Protein AF-0000000075629482 (afdb_homodimer)

Sequence (498 aa):
MGGAGQPAVEAEGVWKRLGGRWVLKDVSLTVPRGSVYGVVGPNGAGKTTLFRTLLGLYRADRGRVALLGEPVERAGGSLFRRVAYLPEDGEPYRNMTGHEFLRLYASIYGVEDLEGYLEEASRLSGLGGRLGERVRSYSKGMRRRLLVAAMLALKPSLAVLDEPTAGLDPVYSVGIRRLLKEYSERHGVTVLLSSHNMYEVESVCSEITMISSGRIVYSGSPGEAVRRTGASSLEEAYVALVTGGGGESMGGAGQPAVEAEGVWKRLGGRWVLKDVSLTVPRGSVYGVVGPNGAGKTTLFRTLLGLYRADRGRVALLGEPVERAGGSLFRRVAYLPEDGEPYRNMTGHEFLRLYASIYGVEDLEGYLEEASRLSGLGGRLGERVRSYSKGMRRRLLVAAMLALKPSLAVLDEPTAGLDPVYSVGIRRLLKEYSERHGVTVLLSSHNMYEVESVCSEITMISSGRIVYSGSPGEAVRRTGASSLEEAYVALVTGGGGES

Solvent-accessible surface area (backbone atoms only — not comparable to full-atom values): 26166 Å² total; per-residue (Å²): 130,78,79,77,64,76,36,38,35,39,33,42,45,26,21,32,68,56,96,88,38,75,40,32,52,57,32,63,46,76,38,62,60,42,33,40,36,27,43,34,32,49,89,84,16,30,65,69,60,48,54,33,35,63,71,48,77,34,76,62,74,35,59,48,44,28,46,67,77,35,47,40,92,74,52,56,70,72,57,54,69,33,42,40,78,42,57,64,85,62,74,71,69,43,88,32,26,43,53,54,46,50,52,50,52,36,57,75,67,62,54,79,60,51,68,62,34,53,53,45,20,47,61,63,33,68,51,66,75,55,29,76,35,47,39,66,76,45,53,72,53,54,45,47,34,43,51,52,15,50,51,54,44,68,62,30,60,32,36,38,29,36,35,79,47,69,95,44,50,64,57,48,32,53,50,50,48,48,48,53,43,52,47,18,70,73,69,47,23,14,34,40,33,34,36,66,49,54,66,62,40,58,76,50,27,64,33,36,35,35,34,52,80,14,25,69,70,43,72,44,38,53,68,54,47,16,60,76,63,68,36,93,36,56,57,51,18,51,36,46,48,61,61,61,61,57,65,84,110,127,76,78,77,66,77,38,39,33,39,35,42,46,26,22,32,69,56,96,88,38,76,39,30,53,57,31,64,46,77,37,62,60,43,35,40,35,27,43,35,33,49,91,84,16,32,65,70,59,48,52,33,34,62,70,48,77,35,77,63,73,37,58,48,44,29,44,69,76,37,47,40,91,74,54,56,71,72,58,56,68,33,42,41,78,41,58,63,84,62,74,73,67,42,88,32,26,42,53,54,45,47,52,50,53,36,57,76,68,62,54,78,59,50,68,61,34,52,52,46,20,47,60,64,32,66,51,65,76,56,30,76,35,49,39,65,76,46,54,73,54,52,45,47,33,44,52,52,14,48,50,56,42,67,62,30,60,33,37,38,29,36,34,78,47,70,94,44,50,64,60,48,31,54,49,50,47,49,48,52,42,52,47,17,69,73,70,48,23,13,33,40,32,35,36,65,51,53,66,61,39,58,74,51,26,64,32,35,34,35,34,51,80,13,24,69,72,44,72,44,36,54,68,53,46,15,60,76,62,68,35,94,37,56,59,51,16,51,35,47,47,61,62,63,60,58,64,83,110

Structure (mmCIF, N/CA/C/O backbone):
data_AF-0000000075629482-model_v1
#
loop_
_entity.id
_entity.type
_entity.pdbx_description
1 polymer 'ABC transporter domain-containing protein'
#
loop_
_atom_site.group_PDB
_atom_site.id
_atom_site.type_symbol
_atom_site.label_atom_id
_atom_site.label_alt_id
_atom_site.label_comp_id
_atom_site.label_asym_id
_atom_site.label_entity_id
_atom_site.label_seq_id
_atom_site.pdbx_PDB_ins_code
_atom_site.Cartn_x
_atom_site.Cartn_y
_atom_site.Cartn_z
_atom_site.occupancy
_atom_site.B_iso_or_equiv
_atom_site.auth_seq_id
_atom_site.auth_comp_id
_atom_site.auth_asym_id
_atom_site.auth_atom_id
_atom_site.pdbx_PDB_model_num
ATOM 1 N N . MET A 1 1 ? -11.016 -13.492 -35.562 1 25.67 1 MET A N 1
ATOM 2 C CA . MET A 1 1 ? -11.664 -13.867 -34.312 1 25.67 1 MET A CA 1
ATOM 3 C C . MET A 1 1 ? -10.75 -14.75 -33.469 1 25.67 1 MET A C 1
ATOM 5 O O . MET A 1 1 ? -10.523 -15.914 -33.812 1 25.67 1 MET A O 1
ATOM 9 N N . GLY A 1 2 ? -9.469 -14.469 -33.188 1 36.62 2 GLY A N 1
ATOM 10 C CA . GLY A 1 2 ? -8.297 -15.297 -32.969 1 36.62 2 GLY A CA 1
ATOM 11 C C . GLY A 1 2 ? -8.555 -16.453 -32.031 1 36.62 2 GLY A C 1
ATOM 12 O O . GLY A 1 2 ? -9.336 -16.328 -31.078 1 36.62 2 GLY A O 1
ATOM 13 N N . GLY A 1 3 ? -8.75 -17.641 -32.375 1 41.5 3 GLY A N 1
ATOM 14 C CA . GLY A 1 3 ? -9.266 -18.859 -31.781 1 41.5 3 GLY A CA 1
ATOM 15 C C . GLY A 1 3 ? -8.961 -18.984 -30.312 1 41.5 3 GLY A C 1
ATOM 16 O O . GLY A 1 3 ? -7.805 -19.172 -29.922 1 41.5 3 GLY A O 1
ATOM 17 N N . ALA A 1 4 ? -9.57 -18.203 -29.344 1 53.5 4 ALA A N 1
ATOM 18 C CA . ALA A 1 4 ? -9.281 -18.016 -27.922 1 53.5 4 ALA A CA 1
ATOM 19 C C . ALA A 1 4 ? -9.008 -19.344 -27.234 1 53.5 4 ALA A C 1
ATOM 21 O O . ALA A 1 4 ? -9.867 -20.234 -27.219 1 53.5 4 ALA A O 1
ATOM 22 N N . GLY A 1 5 ? -7.793 -19.906 -27.406 1 75.44 5 GLY A N 1
ATOM 23 C CA . GLY A 1 5 ? -7.402 -21.156 -26.797 1 75.44 5 GLY A CA 1
ATOM 24 C C . GLY A 1 5 ? -7.965 -21.344 -25.406 1 75.44 5 GLY A C 1
ATOM 25 O O . GLY A 1 5 ? -8.672 -20.484 -24.891 1 75.44 5 GLY A O 1
ATOM 26 N N . GLN A 1 6 ? -7.93 -22.562 -25.031 1 91.56 6 GLN A N 1
ATOM 27 C CA . GLN A 1 6 ? -8.391 -22.953 -23.703 1 91.56 6 GLN A CA 1
ATOM 28 C C . GLN A 1 6 ? -7.781 -22.062 -22.625 1 91.56 6 GLN A C 1
ATOM 30 O O . GLN A 1 6 ? -6.562 -21.891 -22.562 1 91.56 6 GLN A O 1
ATOM 35 N N . PRO A 1 7 ? -8.656 -21.406 -21.828 1 96.81 7 PRO A N 1
ATOM 36 C CA . PRO A 1 7 ? -8.141 -20.531 -20.766 1 96.81 7 PRO A CA 1
ATOM 37 C C . PRO A 1 7 ? -7.363 -21.297 -19.703 1 96.81 7 PRO A C 1
ATOM 39 O O . PRO A 1 7 ? -7.516 -22.516 -19.562 1 96.81 7 PRO A O 1
ATOM 42 N N . ALA A 1 8 ? -6.508 -20.547 -19.062 1 97.75 8 ALA A N 1
ATOM 43 C CA . ALA A 1 8 ? -5.746 -21.156 -17.969 1 97.75 8 ALA A CA 1
ATOM 44 C C . ALA A 1 8 ? -6.625 -21.375 -16.734 1 97.75 8 ALA A C 1
ATOM 46 O O . ALA A 1 8 ? -6.445 -22.344 -16 1 97.75 8 ALA A O 1
ATOM 47 N N . VAL A 1 9 ? -7.531 -20.422 -16.469 1 98.19 9 VAL A N 1
ATOM 48 C CA . VAL A 1 9 ? -8.453 -20.5 -15.352 1 98.19 9 VAL A CA 1
ATOM 49 C C . VAL A 1 9 ? -9.875 -20.188 -15.828 1 98.19 9 VAL A C 1
ATOM 51 O O . VAL A 1 9 ? -10.078 -19.234 -16.578 1 98.19 9 VAL A O 1
ATOM 54 N N . GLU A 1 10 ? -10.805 -21 -15.375 1 98 10 GLU A N 1
ATOM 55 C CA . GLU A 1 10 ? -12.227 -20.75 -15.594 1 98 10 GLU A CA 1
ATOM 56 C C . GLU A 1 10 ? -13.039 -20.984 -14.32 1 98 10 GLU A C 1
ATOM 58 O O . GLU A 1 10 ? -12.977 -22.062 -13.734 1 98 10 GLU A O 1
ATOM 63 N N . ALA A 1 11 ? -13.664 -19.984 -13.891 1 98.06 11 ALA A N 1
ATOM 64 C CA . ALA A 1 11 ? -14.633 -20.047 -12.805 1 98.06 11 ALA A CA 1
ATOM 65 C C . ALA A 1 11 ? -15.992 -19.531 -13.25 1 98.06 11 ALA A C 1
ATOM 67 O O . ALA A 1 11 ? -16.094 -18.484 -13.898 1 98.06 11 ALA A O 1
ATOM 68 N N . GLU A 1 12 ? -17.016 -20.312 -12.93 1 98.06 12 GLU A N 1
ATOM 69 C CA . GLU A 1 12 ? -18.375 -19.953 -13.352 1 98.06 12 GLU A CA 1
ATOM 70 C C . GLU A 1 12 ? -19.344 -19.984 -12.172 1 98.06 12 GLU A C 1
ATOM 72 O O . GLU A 1 12 ? -19.656 -21.062 -11.648 1 98.06 12 GLU A O 1
ATOM 77 N N . GLY A 1 13 ? -19.812 -18.781 -11.875 1 98.31 13 GLY A N 1
ATOM 78 C CA . GLY A 1 13 ? -20.844 -18.672 -10.852 1 98.31 13 GLY A CA 1
ATOM 79 C C . GLY A 1 13 ? -20.422 -19.219 -9.508 1 98.31 13 GLY A C 1
ATOM 80 O O . GLY A 1 13 ? -21.172 -19.938 -8.859 1 98.31 13 GLY A O 1
ATOM 81 N N . VAL A 1 14 ? -19.281 -18.922 -9.078 1 98.38 14 VAL A N 1
ATOM 82 C CA . VAL A 1 14 ? -18.703 -19.547 -7.891 1 98.38 14 VAL A CA 1
ATOM 83 C C . VAL A 1 14 ? -19.203 -18.828 -6.641 1 98.38 14 VAL A C 1
ATOM 85 O O . VAL A 1 14 ? -19.172 -17.594 -6.574 1 98.38 14 VAL A O 1
ATOM 88 N N . TRP A 1 15 ? -19.734 -19.609 -5.754 1 98.56 15 TRP A N 1
ATOM 89 C CA . TRP A 1 15 ? -20.094 -19.156 -4.414 1 98.56 15 TRP A CA 1
ATOM 90 C C . TRP A 1 15 ? -19.297 -19.906 -3.354 1 98.56 15 TRP A C 1
ATOM 92 O O . TRP A 1 15 ? -19.062 -21.109 -3.482 1 98.56 15 TRP A O 1
ATOM 102 N N . LYS A 1 16 ? -18.891 -19.234 -2.346 1 98.25 16 LYS A N 1
ATOM 103 C CA . LYS A 1 16 ? -18.188 -19.875 -1.241 1 98.25 16 LYS A CA 1
ATOM 104 C C . LYS A 1 16 ? -18.531 -19.234 0.092 1 98.25 16 LYS A C 1
ATOM 106 O O . LYS A 1 16 ? -18.469 -18 0.228 1 98.25 16 LYS A O 1
ATOM 111 N N . ARG A 1 17 ? -18.922 -19.984 0.987 1 97.5 17 ARG A N 1
ATOM 112 C CA . ARG A 1 17 ? -19.203 -19.547 2.35 1 97.5 17 ARG A CA 1
ATOM 113 C C . ARG A 1 17 ? -18.078 -19.953 3.301 1 97.5 17 ARG A C 1
ATOM 115 O O . ARG A 1 17 ? -17.531 -21.047 3.195 1 97.5 17 ARG A O 1
ATOM 122 N N . LEU A 1 18 ? -17.703 -19.094 4.164 1 95.44 18 LEU A N 1
ATOM 123 C CA . LEU A 1 18 ? -16.797 -19.359 5.277 1 95.44 18 LEU A CA 1
ATOM 124 C C . LEU A 1 18 ? -17.359 -18.812 6.586 1 95.44 18 LEU A C 1
ATOM 126 O O . LEU A 1 18 ? -17.766 -17.656 6.656 1 95.44 18 LEU A O 1
ATOM 130 N N . GLY A 1 19 ? -17.359 -19.562 7.656 1 92.62 19 GLY A N 1
ATOM 131 C CA . GLY A 1 19 ? -17.891 -19.125 8.938 1 92.62 19 GLY A CA 1
ATOM 132 C C . GLY A 1 19 ? -19.297 -18.594 8.852 1 92.62 19 GLY A C 1
ATOM 133 O O . GLY A 1 19 ? -19.641 -17.594 9.484 1 92.62 19 GLY A O 1
ATOM 134 N N . GLY A 1 20 ? -20.094 -19.109 7.953 1 92.44 20 GLY A N 1
ATOM 135 C CA . GLY A 1 20 ? -21.5 -18.75 7.855 1 92.44 20 GLY A CA 1
ATOM 136 C C . GLY A 1 20 ? -21.75 -17.547 6.969 1 92.44 20 GLY A C 1
ATOM 137 O O . GLY A 1 20 ? -22.906 -17.156 6.766 1 92.44 20 GLY A O 1
ATOM 138 N N . ARG A 1 21 ? -20.812 -16.922 6.48 1 94.88 21 ARG A N 1
ATOM 139 C CA . ARG A 1 21 ? -20.984 -15.742 5.637 1 94.88 21 ARG A CA 1
ATOM 140 C C . ARG A 1 21 ? -20.516 -16.01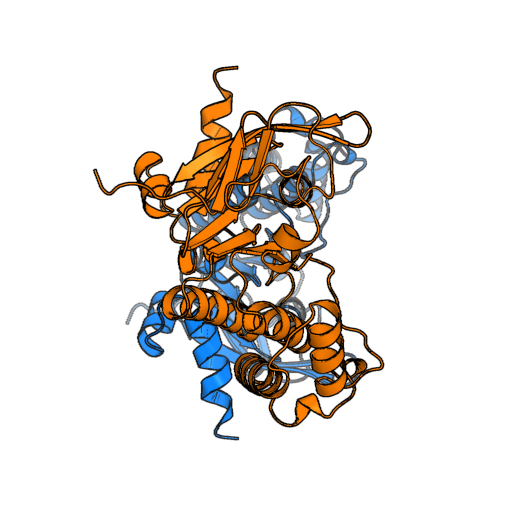6 4.211 1 94.88 21 ARG A C 1
ATOM 142 O O . ARG A 1 21 ? -19.516 -16.703 4 1 94.88 21 ARG A O 1
ATOM 149 N N . TRP A 1 22 ? -21.266 -15.531 3.256 1 97.25 22 TRP A N 1
ATOM 150 C CA . TRP A 1 22 ? -20.828 -15.617 1.861 1 97.25 22 TRP A CA 1
ATOM 151 C C . TRP A 1 22 ? -19.641 -14.703 1.604 1 97.25 22 TRP A C 1
ATOM 153 O O . TRP A 1 22 ? -19.75 -13.484 1.683 1 97.25 22 TRP A O 1
ATOM 163 N N . VAL A 1 23 ? -18.531 -15.367 1.271 1 98 23 VAL A N 1
ATOM 164 C CA . VAL A 1 23 ? -17.297 -14.625 1.005 1 98 23 VAL A CA 1
ATOM 165 C C . VAL A 1 23 ? -17.156 -14.398 -0.497 1 98 23 VAL A C 1
ATOM 167 O O . VAL A 1 23 ? -16.625 -13.367 -0.925 1 98 23 VAL A O 1
ATOM 170 N N . LEU A 1 24 ? -17.516 -15.336 -1.215 1 98.69 24 LEU A N 1
ATOM 171 C CA . LEU A 1 24 ? -17.625 -15.203 -2.662 1 98.69 24 LEU A CA 1
ATOM 172 C C . LEU A 1 24 ? -19.094 -15.297 -3.1 1 98.69 24 LEU A C 1
ATOM 174 O O . LEU A 1 24 ? -19.828 -16.156 -2.623 1 98.69 24 LEU A O 1
ATOM 178 N N . LYS A 1 25 ? -19.531 -14.383 -3.938 1 98.38 25 LYS A N 1
ATOM 179 C CA . LYS A 1 25 ? -20.938 -14.258 -4.363 1 98.38 25 LYS A CA 1
ATOM 180 C C . LYS A 1 25 ? -21.031 -14.211 -5.883 1 98.38 25 LYS A C 1
ATOM 182 O O . LYS A 1 25 ? -20.969 -13.133 -6.48 1 98.38 25 LYS A O 1
ATOM 187 N N . ASP A 1 26 ? -21.156 -15.406 -6.48 1 98.31 26 ASP A N 1
ATOM 188 C CA . ASP A 1 26 ? -21.406 -15.516 -7.914 1 98.31 26 ASP A CA 1
ATOM 189 C C . ASP A 1 26 ? -20.219 -14.969 -8.711 1 98.31 26 ASP A C 1
ATOM 191 O O . ASP A 1 26 ? -20.391 -14.109 -9.586 1 98.31 26 ASP A O 1
ATOM 195 N N . VAL A 1 27 ? -19.094 -15.5 -8.453 1 98.38 27 VAL A N 1
ATOM 196 C CA . VAL A 1 27 ? -17.875 -15.008 -9.07 1 98.38 27 VAL A CA 1
ATOM 197 C C . VAL A 1 27 ? -17.562 -15.812 -10.328 1 98.38 27 VAL A C 1
ATOM 199 O O . VAL A 1 27 ? -17.5 -17.047 -10.289 1 98.38 27 VAL A O 1
ATOM 202 N N . SER A 1 28 ? -17.516 -15.133 -11.414 1 98.44 28 SER A N 1
ATOM 203 C CA . SER A 1 28 ? -17.062 -15.719 -12.672 1 98.44 28 SER A CA 1
ATOM 204 C C . SER A 1 28 ? -15.82 -15.023 -13.195 1 98.44 28 SER A C 1
ATOM 206 O O . SER A 1 28 ? -15.719 -13.797 -13.156 1 98.44 28 SER A O 1
ATOM 208 N N . LEU A 1 29 ? -14.906 -15.859 -13.586 1 96.19 29 LEU A N 1
ATOM 209 C CA . LEU A 1 29 ? -13.602 -15.336 -13.984 1 96.19 29 LEU A CA 1
ATOM 210 C C . LEU A 1 29 ? -12.961 -16.219 -15.055 1 96.19 29 LEU A C 1
ATOM 212 O O . LEU A 1 29 ? -13.039 -17.453 -14.977 1 96.19 29 LEU A O 1
ATOM 216 N N . THR A 1 30 ? -12.383 -15.594 -16.047 1 97.69 30 THR A N 1
ATOM 217 C CA . THR A 1 30 ? -11.617 -16.312 -17.078 1 97.69 30 THR A CA 1
ATOM 218 C C . THR A 1 30 ? -10.234 -15.688 -17.234 1 97.69 30 THR A C 1
ATOM 220 O O . THR A 1 30 ? -10.109 -14.484 -17.453 1 97.69 30 THR A O 1
ATOM 223 N N . VAL A 1 31 ? -9.219 -16.484 -17.141 1 97.94 31 VAL A N 1
ATOM 224 C CA . VAL A 1 31 ? -7.844 -16.031 -17.281 1 97.94 31 VAL A CA 1
ATOM 225 C C . VAL A 1 31 ? -7.223 -16.672 -18.531 1 97.94 31 VAL A C 1
ATOM 227 O O . VAL A 1 31 ? -7.066 -17.891 -18.594 1 97.94 31 VAL A O 1
ATOM 230 N N . PRO A 1 32 ? -6.836 -15.859 -19.484 1 96.5 32 PRO A N 1
ATOM 231 C CA . PRO A 1 32 ? -6.191 -16.406 -20.688 1 96.5 32 PRO A CA 1
ATOM 232 C C . PRO A 1 32 ? -4.797 -16.969 -20.406 1 96.5 32 PRO A C 1
ATOM 234 O O . PRO A 1 32 ? -4.16 -16.562 -19.422 1 96.5 32 PRO A O 1
ATOM 237 N N . ARG A 1 33 ? -4.383 -17.859 -21.25 1 96 33 ARG A N 1
ATOM 238 C CA . ARG A 1 33 ? -3.047 -18.422 -21.125 1 96 33 ARG A CA 1
ATOM 239 C C . ARG A 1 33 ? -1.979 -17.422 -21.547 1 96 33 ARG A C 1
ATOM 241 O O . ARG A 1 33 ? -2.229 -16.562 -22.406 1 96 33 ARG A O 1
ATOM 248 N N . GLY A 1 34 ? -0.856 -17.531 -20.875 1 94.06 34 GLY A N 1
ATOM 249 C CA . GLY A 1 34 ? 0.329 -16.812 -21.328 1 94.06 34 GLY A CA 1
ATOM 250 C C . GLY A 1 34 ? 0.297 -15.336 -21 1 94.06 34 GLY A C 1
ATOM 251 O O . GLY A 1 34 ? 0.889 -14.523 -21.703 1 94.06 34 GLY A O 1
ATOM 252 N N . SER A 1 35 ? -0.405 -14.984 -19.969 1 93.69 35 SER A N 1
ATOM 253 C CA . SER A 1 35 ? -0.497 -13.578 -19.594 1 93.69 35 SER A CA 1
ATOM 254 C C . SER A 1 35 ? -0.372 -13.414 -18.078 1 93.69 35 SER A C 1
ATOM 256 O O . SER A 1 35 ? -0.433 -14.391 -17.328 1 93.69 35 SER A O 1
ATOM 258 N N . VAL A 1 36 ? -0.059 -12.188 -17.734 1 97.38 36 VAL A N 1
ATOM 259 C CA . VAL A 1 36 ? -0.122 -11.82 -16.328 1 97.38 36 VAL A CA 1
ATOM 260 C C . VAL A 1 36 ? -1.483 -11.211 -16.016 1 97.38 36 VAL A C 1
ATOM 262 O O . VAL A 1 36 ? -1.836 -10.156 -16.547 1 97.38 36 VAL A O 1
ATOM 265 N N . TYR A 1 37 ? -2.244 -11.914 -15.195 1 98.19 37 TYR A N 1
ATOM 266 C CA . TYR A 1 37 ? -3.607 -11.531 -14.844 1 98.19 37 TYR A CA 1
ATOM 267 C C . TYR A 1 37 ? -3.705 -11.156 -13.375 1 98.19 37 TYR A C 1
ATOM 269 O O . TYR A 1 37 ? -3.176 -11.852 -12.508 1 98.19 37 TYR A O 1
ATOM 277 N N . GLY A 1 38 ? -4.379 -10.016 -13.125 1 98.12 38 GLY A N 1
ATOM 278 C CA . GLY A 1 38 ? -4.461 -9.547 -11.75 1 98.12 38 GLY A CA 1
ATOM 279 C C . GLY A 1 38 ? -5.867 -9.602 -11.18 1 98.12 38 GLY A C 1
ATOM 280 O O . GLY A 1 38 ? -6.84 -9.32 -11.883 1 98.12 38 GLY A O 1
ATOM 281 N N . VAL A 1 39 ? -6 -10.094 -9.961 1 97.88 39 VAL A N 1
ATOM 282 C CA . VAL A 1 39 ? -7.199 -9.906 -9.148 1 97.88 39 VAL A CA 1
ATOM 283 C C . VAL A 1 39 ? -6.938 -8.859 -8.078 1 97.88 39 VAL A C 1
ATOM 285 O O . VAL A 1 39 ? -6.086 -9.047 -7.203 1 97.88 39 VAL A O 1
ATOM 288 N N . VAL A 1 40 ? -7.699 -7.758 -8.18 1 96.56 40 VAL A N 1
ATOM 289 C CA . VAL A 1 40 ? -7.387 -6.637 -7.301 1 96.56 40 VAL A CA 1
ATOM 290 C C . VAL A 1 40 ? -8.617 -6.266 -6.484 1 96.56 40 VAL A C 1
ATOM 292 O O . VAL A 1 40 ? -9.75 -6.418 -6.949 1 96.56 40 VAL A O 1
ATOM 295 N N . GLY A 1 41 ? -8.406 -5.855 -5.27 1 94.31 41 GLY A N 1
ATOM 296 C CA . GLY A 1 41 ? -9.422 -5.469 -4.309 1 94.31 41 GLY A CA 1
ATOM 297 C C . GLY A 1 41 ? -8.867 -5.234 -2.916 1 94.31 41 GLY A C 1
ATOM 298 O O . GLY A 1 41 ? -7.73 -5.602 -2.625 1 94.31 41 GLY A O 1
ATOM 299 N N . PRO A 1 42 ? -9.633 -4.598 -2.055 1 92.25 42 PRO A N 1
ATOM 300 C CA . PRO A 1 42 ? -9.164 -4.332 -0.692 1 92.25 42 PRO A CA 1
ATOM 301 C C . PRO A 1 42 ? -9.023 -5.602 0.142 1 92.25 42 PRO A C 1
ATOM 303 O O . PRO A 1 42 ? -9.391 -6.688 -0.313 1 92.25 42 PRO A O 1
ATOM 306 N N . ASN A 1 43 ? -8.375 -5.391 1.251 1 89.12 43 ASN A N 1
ATOM 307 C CA . ASN A 1 43 ? -8.305 -6.512 2.184 1 89.12 43 ASN A CA 1
ATOM 308 C C . ASN A 1 43 ? -9.695 -6.98 2.602 1 89.12 43 ASN A C 1
ATOM 310 O O . ASN A 1 43 ? -10.578 -6.16 2.854 1 89.12 43 ASN A O 1
ATOM 314 N N . GLY A 1 44 ? -9.898 -8.242 2.551 1 91 44 GLY A N 1
ATOM 315 C CA . GLY A 1 44 ? -11.188 -8.797 2.945 1 91 44 GLY A CA 1
ATOM 316 C C . GLY A 1 44 ? -12.172 -8.906 1.796 1 91 44 GLY A C 1
ATOM 317 O O . GLY A 1 44 ? -13.297 -9.359 1.979 1 91 44 GLY A O 1
ATOM 318 N N . ALA A 1 45 ? -11.727 -8.602 0.632 1 94.69 45 ALA A N 1
ATOM 319 C CA . ALA A 1 45 ? -12.641 -8.578 -0.509 1 94.69 45 ALA A CA 1
ATOM 320 C C . ALA A 1 45 ? -12.93 -9.992 -1.011 1 94.69 45 ALA A C 1
ATOM 322 O O . ALA A 1 45 ? -13.844 -10.195 -1.812 1 94.69 45 ALA A O 1
ATOM 323 N N . GLY A 1 46 ? -12.125 -10.992 -0.596 1 96.56 46 GLY A N 1
ATOM 324 C CA . GLY A 1 46 ? -12.352 -12.367 -0.997 1 96.56 46 GLY A CA 1
ATOM 325 C C . GLY A 1 46 ? -11.242 -12.922 -1.879 1 96.56 46 GLY A C 1
ATOM 326 O O . GLY A 1 46 ? -11.359 -14.023 -2.41 1 96.56 46 GLY A O 1
ATOM 327 N N . LYS A 1 47 ? -10.164 -12.188 -2.055 1 97.38 47 LYS A N 1
ATOM 328 C CA . LYS A 1 47 ? -9.102 -12.57 -2.977 1 97.38 47 LYS A CA 1
ATOM 329 C C . LYS A 1 47 ? -8.484 -13.906 -2.584 1 97.38 47 LYS A C 1
ATOM 331 O O . LYS A 1 47 ? -8.383 -14.82 -3.412 1 97.38 47 LYS A O 1
ATOM 336 N N . THR A 1 48 ? -8.086 -14.07 -1.311 1 97.25 48 THR A N 1
ATOM 337 C CA . THR A 1 48 ? -7.469 -15.297 -0.821 1 97.25 48 THR A CA 1
ATOM 338 C C . THR A 1 48 ? -8.438 -16.469 -0.941 1 97.25 48 THR A C 1
ATOM 340 O O . THR A 1 48 ? -8.055 -17.547 -1.396 1 97.25 48 THR A O 1
ATOM 343 N N . THR A 1 49 ? -9.703 -16.25 -0.574 1 97.88 49 THR A N 1
ATOM 344 C CA . THR A 1 49 ? -10.727 -17.281 -0.691 1 97.88 49 THR A CA 1
ATOM 345 C C . THR A 1 49 ? -10.914 -17.688 -2.148 1 97.88 49 THR A C 1
ATOM 347 O O . THR A 1 49 ? -11.039 -18.875 -2.457 1 97.88 49 THR A O 1
ATOM 350 N N . LEU A 1 50 ? -10.93 -16.703 -2.998 1 98.44 50 LEU A N 1
ATOM 351 C CA . LEU A 1 50 ? -11.062 -16.984 -4.422 1 98.44 50 LEU A CA 1
ATOM 352 C C . LEU A 1 50 ? -9.906 -17.859 -4.914 1 98.44 50 LEU A C 1
ATOM 354 O O . LEU A 1 50 ? -10.125 -18.891 -5.551 1 98.44 50 LEU A O 1
ATOM 358 N N . PHE A 1 51 ? -8.656 -17.516 -4.59 1 98.38 51 PHE A N 1
ATOM 359 C CA . PHE A 1 51 ? -7.496 -18.266 -5.059 1 98.38 51 PHE A CA 1
ATOM 360 C C . PHE A 1 51 ? -7.504 -19.672 -4.504 1 98.38 51 PHE A C 1
ATOM 362 O O . PHE A 1 51 ? -7.25 -20.641 -5.238 1 98.38 51 PHE A O 1
ATOM 369 N N . ARG A 1 52 ? -7.883 -19.812 -3.287 1 97.31 52 ARG A N 1
ATOM 370 C CA . ARG A 1 52 ? -7.934 -21.141 -2.686 1 97.31 52 ARG A CA 1
ATOM 371 C C . ARG A 1 52 ? -9.047 -21.969 -3.305 1 97.31 52 ARG A C 1
ATOM 373 O O . ARG A 1 52 ? -8.906 -23.188 -3.449 1 97.31 52 ARG A O 1
ATOM 380 N N . THR A 1 53 ? -10.102 -21.344 -3.643 1 97.56 53 THR A N 1
ATOM 381 C CA . THR A 1 53 ? -11.203 -22.031 -4.305 1 97.56 53 THR A CA 1
ATOM 382 C C . THR A 1 53 ? -10.812 -22.438 -5.719 1 97.56 53 THR A C 1
ATOM 384 O O . THR A 1 53 ? -11.086 -23.562 -6.145 1 97.56 53 THR A O 1
ATOM 387 N N . LEU A 1 54 ? -10.117 -21.547 -6.406 1 97.69 54 LEU A N 1
ATOM 388 C CA . LEU A 1 54 ? -9.656 -21.859 -7.75 1 97.69 54 LEU A CA 1
ATOM 389 C C . LEU A 1 54 ? -8.703 -23.047 -7.734 1 97.69 54 LEU A C 1
ATOM 391 O O . LEU A 1 54 ? -8.742 -23.891 -8.633 1 97.69 54 LEU A O 1
ATOM 395 N N . LEU A 1 55 ? -7.938 -23.141 -6.668 1 96.56 55 LEU A N 1
ATOM 396 C CA . LEU A 1 55 ? -6.902 -24.156 -6.57 1 96.56 55 LEU A CA 1
ATOM 397 C C . LEU A 1 55 ? -7.465 -25.453 -5.98 1 96.56 55 LEU A C 1
ATOM 399 O O . LEU A 1 55 ? -6.742 -26.438 -5.84 1 96.56 55 LEU A O 1
ATOM 403 N N . GLY A 1 56 ? -8.695 -25.406 -5.562 1 94.94 56 GLY A N 1
ATOM 404 C CA . GLY A 1 56 ? -9.336 -26.594 -5.016 1 94.94 56 GLY A CA 1
ATOM 405 C C . GLY A 1 56 ? -9.031 -26.812 -3.545 1 94.94 56 GLY A C 1
ATOM 406 O O . GLY A 1 56 ? -9.391 -27.844 -2.977 1 94.94 56 GLY A O 1
ATOM 407 N N . LEU A 1 57 ? -8.336 -25.906 -2.945 1 93.94 57 LEU A N 1
ATOM 408 C CA . LEU A 1 57 ? -8.078 -25.984 -1.512 1 93.94 57 LEU A CA 1
ATOM 409 C C . LEU A 1 57 ? -9.367 -25.766 -0.718 1 93.94 57 LEU A C 1
ATOM 411 O O . LEU A 1 57 ? -9.5 -26.266 0.402 1 93.94 57 LEU A O 1
ATOM 415 N N . TYR A 1 58 ? -10.258 -24.984 -1.247 1 95.06 58 TYR A N 1
ATOM 416 C CA . TYR A 1 58 ? -11.641 -24.875 -0.803 1 95.06 58 TYR A CA 1
ATOM 417 C C . TYR A 1 58 ? -12.602 -25.359 -1.881 1 95.06 58 TYR A C 1
ATOM 419 O O . TYR A 1 58 ? -12.422 -25.047 -3.062 1 95.06 58 TYR A O 1
ATOM 427 N N . ARG A 1 59 ? -13.547 -26.156 -1.489 1 94.69 59 ARG A N 1
ATOM 428 C CA . ARG A 1 59 ? -14.594 -26.547 -2.428 1 94.69 59 ARG A CA 1
ATOM 429 C C . ARG A 1 59 ? -15.625 -25.438 -2.607 1 94.69 59 ARG A C 1
ATOM 431 O O . ARG A 1 59 ? -16.141 -24.891 -1.625 1 94.69 59 ARG A O 1
ATOM 438 N N . ALA A 1 60 ? -15.891 -25.141 -3.832 1 96.88 60 ALA A N 1
ATOM 439 C CA . ALA A 1 60 ? -16.953 -24.172 -4.098 1 96.88 60 ALA A CA 1
ATOM 440 C C . ALA A 1 60 ? -18.297 -24.703 -3.607 1 96.88 60 ALA A C 1
ATOM 442 O O . ALA A 1 60 ? -18.609 -25.891 -3.742 1 96.88 60 ALA A O 1
ATOM 443 N N . ASP A 1 61 ? -19.109 -23.828 -3.043 1 97.88 61 ASP A N 1
ATOM 444 C CA . ASP A 1 61 ? -20.453 -24.234 -2.639 1 97.88 61 ASP A CA 1
ATOM 445 C C . ASP A 1 61 ? -21.406 -24.266 -3.836 1 97.88 61 ASP A C 1
ATOM 447 O O . ASP A 1 61 ? -22.328 -25.062 -3.873 1 97.88 61 ASP A O 1
ATOM 451 N N . ARG A 1 62 ? -21.234 -23.344 -4.695 1 97.94 62 ARG A N 1
ATOM 452 C CA . ARG A 1 62 ? -21.922 -23.297 -5.98 1 97.94 62 ARG A CA 1
ATOM 453 C C . ARG A 1 62 ? -20.969 -22.922 -7.102 1 97.94 62 ARG A C 1
ATOM 455 O O . ARG A 1 62 ? -19.922 -22.312 -6.855 1 97.94 62 ARG A O 1
ATOM 462 N N . GLY A 1 63 ? -21.312 -23.344 -8.297 1 97.81 63 GLY A N 1
ATOM 463 C CA . GLY A 1 63 ? -20.5 -23 -9.461 1 97.81 63 GLY A CA 1
ATOM 464 C C . GLY A 1 63 ? -19.453 -24.031 -9.789 1 97.81 63 GLY A C 1
ATOM 465 O O . GLY A 1 63 ? -19.469 -25.141 -9.25 1 97.81 63 GLY A O 1
ATOM 466 N N . ARG A 1 64 ? -18.641 -23.703 -10.773 1 97.12 64 ARG A N 1
ATOM 467 C CA . ARG A 1 64 ? -17.625 -24.656 -11.227 1 97.12 64 ARG A CA 1
ATOM 468 C C . ARG A 1 64 ? -16.312 -23.938 -11.508 1 97.12 64 ARG A C 1
ATOM 470 O O . ARG A 1 64 ? -16.297 -22.75 -11.844 1 97.12 64 ARG A O 1
ATOM 477 N N . VAL A 1 65 ? -15.258 -24.734 -11.32 1 97.56 65 VAL A N 1
ATOM 478 C CA . VAL A 1 65 ? -13.906 -24.219 -11.555 1 97.56 65 VAL A CA 1
ATOM 479 C C . VAL A 1 65 ? -13.117 -25.219 -12.398 1 97.56 65 VAL A C 1
ATOM 481 O O . VAL A 1 65 ? -13.203 -26.422 -12.18 1 97.56 65 VAL A O 1
ATOM 484 N N . ALA A 1 66 ? -12.438 -24.672 -13.344 1 97.38 66 ALA A N 1
ATOM 485 C CA . ALA A 1 66 ? -11.516 -25.484 -14.141 1 97.38 66 ALA A CA 1
ATOM 486 C C . ALA A 1 66 ? -10.164 -24.781 -14.289 1 97.38 66 ALA A C 1
ATOM 488 O O . ALA A 1 66 ? -10.109 -23.562 -14.461 1 97.38 66 ALA A O 1
ATOM 489 N N . LEU A 1 67 ? -9.094 -25.547 -14.211 1 97.62 67 LEU A N 1
ATOM 490 C CA . LEU A 1 67 ? -7.73 -25.078 -14.461 1 97.62 67 LEU A CA 1
ATOM 491 C C . LEU A 1 67 ? -7.113 -25.828 -15.633 1 97.62 67 LEU A C 1
ATOM 493 O O . LEU A 1 67 ? -7.18 -27.062 -15.703 1 97.62 67 LEU A O 1
ATOM 497 N N . LEU A 1 68 ? -6.621 -25.047 -16.5 1 96.62 68 LEU A N 1
ATOM 498 C CA . LEU A 1 68 ? -5.977 -25.641 -17.672 1 96.62 68 LEU A CA 1
ATOM 499 C C . LEU A 1 68 ? -6.898 -26.625 -18.359 1 96.62 68 LEU A C 1
ATOM 501 O O . LEU A 1 68 ? -6.465 -27.719 -18.766 1 96.62 68 LEU A O 1
ATOM 505 N N . GLY A 1 69 ? -8.117 -26.359 -18.297 1 94.5 69 GLY A N 1
ATOM 506 C CA . GLY A 1 69 ? -9.117 -27.156 -19 1 94.5 69 GLY A CA 1
ATOM 507 C C . GLY A 1 69 ? -9.625 -28.328 -18.203 1 94.5 69 GLY A C 1
ATOM 508 O O . GLY A 1 69 ? -10.5 -29.078 -18.656 1 94.5 69 GLY A O 1
ATOM 509 N N . GLU A 1 70 ? -9.156 -28.516 -17.062 1 95.31 70 GLU A N 1
ATOM 510 C CA . GLU A 1 70 ? -9.547 -29.641 -16.234 1 95.31 70 GLU A CA 1
ATOM 511 C C . GLU A 1 70 ? -10.352 -29.188 -15.016 1 95.31 70 GLU A C 1
ATOM 513 O O . GLU A 1 70 ? -9.938 -28.281 -14.289 1 95.31 70 GLU A O 1
ATOM 518 N N . PRO A 1 71 ? -11.461 -29.859 -14.812 1 95.62 71 PRO A N 1
ATOM 519 C CA . PRO A 1 71 ? -12.211 -29.531 -13.602 1 95.62 71 PRO A CA 1
ATOM 520 C C . PRO A 1 71 ? -11.414 -29.812 -12.328 1 95.62 71 PRO A C 1
ATOM 522 O O . PRO A 1 71 ? -10.828 -30.875 -12.18 1 95.62 71 PRO A O 1
ATOM 525 N N . VAL A 1 72 ? -11.453 -28.828 -11.438 1 94.94 72 VAL A N 1
ATOM 526 C CA . VAL A 1 72 ? -10.602 -28.891 -10.25 1 94.94 72 VAL A CA 1
ATOM 527 C C . VAL A 1 72 ? -11.109 -29.984 -9.312 1 94.94 72 VAL A C 1
ATOM 529 O O . VAL A 1 72 ? -10.32 -30.641 -8.633 1 94.94 72 VAL A O 1
ATOM 532 N N . GLU A 1 73 ? -12.375 -30.188 -9.297 1 88.88 73 GLU A N 1
ATOM 533 C CA . GLU A 1 73 ? -12.977 -31.188 -8.422 1 88.88 73 GLU A CA 1
ATOM 534 C C . GLU A 1 73 ? -12.539 -32.594 -8.812 1 88.88 73 GLU A C 1
ATOM 536 O O . GLU A 1 73 ? -12.578 -33.531 -7.988 1 88.88 73 GLU A O 1
ATOM 541 N N . ARG A 1 74 ? -12.109 -32.719 -9.992 1 85.31 74 ARG A N 1
ATOM 542 C CA . ARG A 1 74 ? -11.758 -34.062 -10.492 1 85.31 74 ARG A CA 1
ATOM 543 C C . ARG A 1 74 ? -10.258 -34.156 -10.758 1 85.31 74 ARG A C 1
ATOM 545 O O . ARG A 1 74 ? -9.773 -35.188 -11.258 1 85.31 74 ARG A O 1
ATOM 552 N N . ALA A 1 75 ? -9.617 -33.062 -10.445 1 81.75 75 ALA A N 1
ATOM 553 C CA . ALA A 1 75 ? -8.219 -33 -10.867 1 81.75 75 ALA A CA 1
ATOM 554 C C . ALA A 1 75 ? -7.324 -33.812 -9.938 1 81.75 75 ALA A C 1
ATOM 556 O O . ALA A 1 75 ? -7.59 -33.938 -8.742 1 81.75 75 ALA A O 1
ATOM 557 N N . GLY A 1 76 ? -6.355 -34.562 -10.539 1 79.69 76 GLY A N 1
ATOM 558 C CA . GLY A 1 76 ? -5.367 -35.312 -9.789 1 79.69 76 GLY A CA 1
ATOM 559 C C . GLY A 1 76 ? -4.023 -34.594 -9.695 1 79.69 76 GLY A C 1
ATOM 560 O O . GLY A 1 76 ? -3.926 -33.406 -9.969 1 79.69 76 GLY A O 1
ATOM 561 N N . GLY A 1 77 ? -3.074 -35.312 -9.297 1 83.25 77 GLY A N 1
ATOM 562 C CA . GLY A 1 77 ? -1.721 -34.812 -9.07 1 83.25 77 GLY A CA 1
ATOM 563 C C . GLY A 1 77 ? -1.088 -34.219 -10.312 1 83.25 77 GLY A C 1
ATOM 564 O O . GLY A 1 77 ? -0.29 -33.281 -10.219 1 83.25 77 GLY A O 1
ATOM 565 N N . SER A 1 78 ? -1.515 -34.719 -11.445 1 87.19 78 SER A N 1
ATOM 566 C CA . SER A 1 78 ? -0.9 -34.281 -12.688 1 87.19 78 SER A CA 1
ATOM 567 C C . SER A 1 78 ? -1.208 -32.812 -12.953 1 87.19 78 SER A C 1
ATOM 569 O O . SER A 1 78 ? -0.356 -32.062 -13.453 1 87.19 78 SER A O 1
ATOM 571 N N . LEU A 1 79 ? -2.4 -32.344 -12.664 1 90.5 79 LEU A N 1
ATOM 572 C CA . LEU A 1 79 ? -2.777 -30.953 -12.836 1 90.5 79 LEU A CA 1
ATOM 573 C C . LEU A 1 79 ? -1.956 -30.047 -11.922 1 90.5 79 LEU A C 1
ATOM 575 O O . LEU A 1 79 ? -1.374 -29.062 -12.375 1 90.5 79 LEU A O 1
ATOM 579 N N . PHE A 1 80 ? -1.799 -30.484 -10.773 1 89.31 80 PHE A N 1
ATOM 580 C CA . PHE A 1 80 ? -1.221 -29.609 -9.758 1 89.31 80 PHE A CA 1
ATOM 581 C C . PHE A 1 80 ? 0.302 -29.625 -9.836 1 89.31 80 PHE A C 1
ATOM 583 O O . PHE A 1 80 ? 0.968 -28.797 -9.219 1 89.31 80 PHE A O 1
ATOM 590 N N . ARG A 1 81 ? 0.851 -30.516 -10.688 1 89 81 ARG A N 1
ATOM 591 C CA . ARG A 1 81 ? 2.268 -30.453 -11.031 1 89 81 ARG A CA 1
ATOM 592 C C . ARG A 1 81 ? 2.539 -29.312 -12.016 1 89 81 ARG A C 1
ATOM 594 O O . ARG A 1 81 ? 3.68 -28.859 -12.156 1 89 81 ARG A O 1
ATOM 601 N N . ARG A 1 82 ? 1.466 -28.891 -12.656 1 93.19 82 ARG A N 1
ATOM 602 C CA . ARG A 1 82 ? 1.603 -27.844 -13.656 1 93.19 82 ARG A CA 1
ATOM 603 C C . ARG A 1 82 ? 1.17 -26.484 -13.102 1 93.19 82 ARG A C 1
ATOM 605 O O . ARG A 1 82 ? 1.274 -25.469 -13.781 1 93.19 82 ARG A O 1
ATOM 612 N N . VAL A 1 83 ? 0.684 -26.516 -11.859 1 95.75 83 VAL A N 1
ATOM 613 C CA . VAL A 1 83 ? 0.205 -25.297 -11.203 1 95.75 83 VAL A CA 1
ATOM 614 C C . VAL A 1 83 ? 1.039 -25.031 -9.953 1 95.75 83 VAL A C 1
ATOM 616 O O . VAL A 1 83 ? 1.201 -25.906 -9.102 1 95.75 83 VAL A O 1
ATOM 619 N N . ALA A 1 84 ? 1.637 -23.844 -9.906 1 95.81 84 ALA A N 1
ATOM 620 C CA . ALA A 1 84 ? 2.387 -23.438 -8.719 1 95.81 84 ALA A CA 1
ATOM 621 C C . ALA A 1 84 ? 1.646 -22.344 -7.949 1 95.81 84 ALA A C 1
ATOM 623 O O . ALA A 1 84 ? 1.014 -21.469 -8.555 1 95.81 84 ALA A O 1
ATOM 624 N N . TYR A 1 85 ? 1.717 -22.438 -6.617 1 96.44 85 TYR A N 1
ATOM 625 C CA . TYR A 1 85 ? 0.994 -21.5 -5.766 1 96.44 85 TYR A CA 1
ATOM 626 C C . TYR A 1 85 ? 1.918 -20.891 -4.719 1 96.44 85 TYR A C 1
ATOM 628 O O . TYR A 1 85 ? 2.688 -21.609 -4.07 1 96.44 85 TYR A O 1
ATOM 636 N N . LEU A 1 86 ? 1.872 -19.594 -4.648 1 97.31 86 LEU A N 1
ATOM 637 C CA . LEU A 1 86 ? 2.551 -18.844 -3.588 1 97.31 86 LEU A CA 1
ATOM 638 C C . LEU A 1 86 ? 1.548 -18.078 -2.732 1 97.31 86 LEU A C 1
ATOM 640 O O . LEU A 1 86 ? 1.044 -17.031 -3.145 1 97.31 86 LEU A O 1
ATOM 644 N N . PRO A 1 87 ? 1.268 -18.562 -1.482 1 96.88 87 PRO A N 1
ATOM 645 C CA . PRO A 1 87 ? 0.376 -17.828 -0.584 1 96.88 87 PRO A CA 1
ATOM 646 C C . PRO A 1 87 ? 1.03 -16.578 0.002 1 96.88 87 PRO A C 1
ATOM 648 O O . PRO A 1 87 ? 2.258 -16.453 -0.02 1 96.88 87 PRO A O 1
ATOM 651 N N . GLU A 1 88 ? 0.236 -15.695 0.442 1 94.94 88 GLU A N 1
ATOM 652 C CA . GLU A 1 88 ? 0.742 -14.453 1.005 1 94.94 88 GLU A CA 1
ATOM 653 C C . GLU A 1 88 ? 1.72 -14.711 2.146 1 94.94 88 GLU A C 1
ATOM 655 O O . GLU A 1 88 ? 2.762 -14.062 2.242 1 94.94 88 GLU A O 1
ATOM 660 N N . ASP A 1 89 ? 1.436 -15.672 2.971 1 94.12 89 ASP A N 1
ATOM 661 C CA . ASP A 1 89 ? 2.246 -15.914 4.16 1 94.12 89 ASP A CA 1
ATOM 662 C C . ASP A 1 89 ? 3.264 -17.031 3.91 1 94.12 89 ASP A C 1
ATOM 664 O O . ASP A 1 89 ? 3.818 -17.594 4.855 1 94.12 89 ASP A O 1
ATOM 668 N N . GLY A 1 90 ? 3.42 -17.328 2.627 1 94.69 90 GLY A N 1
ATOM 669 C CA . GLY A 1 90 ? 4.406 -18.344 2.311 1 94.69 90 GLY A CA 1
ATOM 670 C C . GLY A 1 90 ? 5.82 -17.938 2.684 1 94.69 90 GLY A C 1
ATOM 671 O O . GLY A 1 90 ? 6.234 -16.812 2.436 1 94.69 90 GLY A O 1
ATOM 672 N N . GLU A 1 91 ? 6.531 -18.922 3.291 1 95.06 91 GLU A N 1
ATOM 673 C CA . GLU A 1 91 ? 7.918 -18.703 3.682 1 95.06 91 GLU A CA 1
ATOM 674 C C . GLU A 1 91 ? 8.766 -19.938 3.426 1 95.06 91 GLU A C 1
ATOM 676 O O . GLU A 1 91 ? 8.312 -21.062 3.637 1 95.06 91 GLU A O 1
ATOM 681 N N . PRO A 1 92 ? 9.984 -19.656 2.99 1 96.56 92 PRO A N 1
ATOM 682 C CA . PRO A 1 92 ? 10.898 -20.797 2.908 1 96.56 92 PRO A CA 1
ATOM 683 C C . PRO A 1 92 ? 11.344 -21.297 4.281 1 96.56 92 PRO A C 1
ATOM 685 O O . PRO A 1 92 ? 11.258 -20.562 5.27 1 96.56 92 PRO A O 1
ATOM 688 N N . TYR A 1 93 ? 11.773 -22.516 4.246 1 94.5 93 TYR A N 1
ATOM 689 C CA . TYR A 1 93 ? 12.281 -23.078 5.496 1 94.5 93 TYR A CA 1
ATOM 690 C C . TYR A 1 93 ? 13.523 -22.328 5.969 1 94.5 93 TYR A C 1
ATOM 692 O O . TYR A 1 93 ? 14.531 -22.297 5.266 1 94.5 93 TYR A O 1
ATOM 700 N N . ARG A 1 94 ? 13.562 -21.906 7.141 1 95.44 94 ARG A N 1
ATOM 701 C CA . ARG A 1 94 ? 14.523 -20.906 7.613 1 95.44 94 ARG A CA 1
ATOM 702 C C . ARG A 1 94 ? 15.859 -21.562 7.953 1 95.44 94 ARG A C 1
ATOM 704 O O . ARG A 1 94 ? 16.906 -20.906 7.922 1 95.44 94 ARG A O 1
ATOM 711 N N . ASN A 1 95 ? 15.852 -22.859 8.273 1 97.19 95 ASN A N 1
ATOM 712 C CA . ASN A 1 95 ? 17.078 -23.5 8.742 1 97.19 95 ASN A CA 1
ATOM 713 C C . ASN A 1 95 ? 17.875 -24.094 7.582 1 97.19 95 ASN A C 1
ATOM 715 O O . ASN A 1 95 ? 18.984 -24.594 7.781 1 97.19 95 ASN A O 1
ATOM 719 N N . MET A 1 96 ? 17.453 -24 6.383 1 97.81 96 MET A N 1
ATOM 720 C CA . MET A 1 96 ? 18.141 -24.453 5.18 1 97.81 96 MET A CA 1
ATOM 721 C C . MET A 1 96 ? 18.812 -23.281 4.473 1 97.81 96 MET A C 1
ATOM 723 O O . MET A 1 96 ? 18.438 -22.125 4.684 1 97.81 96 MET A O 1
ATOM 727 N N . THR A 1 97 ? 19.828 -23.641 3.768 1 98.5 97 THR A N 1
ATOM 728 C CA . THR A 1 97 ? 20.375 -22.625 2.859 1 98.5 97 THR A CA 1
ATOM 729 C C . THR A 1 97 ? 19.453 -22.422 1.665 1 98.5 97 THR A C 1
ATOM 731 O O . THR A 1 97 ? 18.531 -23.219 1.439 1 98.5 97 THR A O 1
ATOM 734 N N . GLY A 1 98 ? 19.703 -21.359 0.955 1 98.5 98 GLY A N 1
ATOM 735 C CA . GLY A 1 98 ? 18.953 -21.156 -0.274 1 98.5 98 GLY A CA 1
ATOM 736 C C . GLY A 1 98 ? 19.078 -22.312 -1.245 1 98.5 98 GLY A C 1
ATOM 737 O O . GLY A 1 98 ? 18.078 -22.75 -1.823 1 98.5 98 GLY A O 1
ATOM 738 N N . HIS A 1 99 ? 20.266 -22.844 -1.348 1 98.19 99 HIS A N 1
ATOM 739 C CA . HIS A 1 99 ? 20.5 -23.984 -2.24 1 98.19 99 HIS A CA 1
ATOM 740 C C . HIS A 1 99 ? 19.734 -25.219 -1.795 1 98.19 99 HIS A C 1
ATOM 742 O O . HIS A 1 99 ? 19.125 -25.906 -2.621 1 98.19 99 HIS A O 1
ATOM 748 N N . GLU A 1 100 ? 19.797 -25.438 -0.557 1 98.25 100 GLU A N 1
ATOM 749 C CA . GLU A 1 100 ? 19.094 -26.594 -0.017 1 98.25 100 GLU A CA 1
ATOM 750 C C . GLU A 1 100 ? 17.594 -26.469 -0.237 1 98.25 100 GLU A C 1
ATOM 752 O O . GLU A 1 100 ? 16.922 -27.453 -0.581 1 98.25 100 GLU A O 1
ATOM 757 N N . PHE A 1 101 ? 17.125 -25.297 -0.022 1 98.38 101 PHE A N 1
ATOM 758 C CA . PHE A 1 101 ? 15.703 -25.047 -0.229 1 98.38 101 PHE A CA 1
ATOM 759 C C . PHE A 1 101 ? 15.312 -25.312 -1.678 1 98.38 101 PHE A C 1
ATOM 761 O O . PHE A 1 101 ? 14.305 -25.984 -1.942 1 98.38 101 PHE A O 1
ATOM 768 N N . LEU A 1 102 ? 16.078 -24.797 -2.596 1 98.38 102 LEU A N 1
ATOM 769 C CA . LEU A 1 102 ? 15.789 -24.984 -4.012 1 98.38 102 LEU A CA 1
ATOM 770 C C . LEU A 1 102 ? 15.805 -26.469 -4.379 1 98.38 102 LEU A C 1
ATOM 772 O O . LEU A 1 102 ? 14.961 -26.922 -5.148 1 98.38 102 LEU A O 1
ATOM 776 N N . ARG A 1 103 ? 16.719 -27.188 -3.832 1 98 103 ARG A N 1
ATOM 777 C CA . ARG A 1 103 ? 16.812 -28.625 -4.09 1 98 103 ARG A CA 1
ATOM 778 C C . ARG A 1 103 ? 15.586 -29.359 -3.537 1 98 103 ARG A C 1
ATOM 780 O O . ARG A 1 103 ? 15.031 -30.234 -4.195 1 98 103 ARG A O 1
ATOM 787 N N . LEU A 1 104 ? 15.258 -28.984 -2.354 1 97.19 104 LEU A N 1
ATOM 788 C CA . LEU A 1 104 ? 14.07 -29.578 -1.745 1 97.19 104 LEU A CA 1
ATOM 789 C C . LEU A 1 104 ? 12.828 -29.297 -2.588 1 97.19 104 LEU A C 1
ATOM 791 O O . LEU A 1 104 ? 12.031 -30.203 -2.844 1 97.19 104 LEU A O 1
ATOM 795 N N . TYR A 1 105 ? 12.719 -28.047 -2.98 1 96.38 105 TYR A N 1
ATOM 796 C CA . TYR A 1 105 ? 11.578 -27.641 -3.789 1 96.38 105 TYR A CA 1
ATOM 797 C C . TYR A 1 105 ? 11.508 -28.438 -5.082 1 96.38 105 TYR A C 1
ATOM 799 O O . TYR A 1 105 ? 10.438 -28.906 -5.469 1 96.38 105 TYR A O 1
ATOM 807 N N . ALA A 1 106 ? 12.578 -28.656 -5.727 1 96.38 106 ALA A N 1
ATOM 808 C CA . ALA A 1 106 ? 12.664 -29.453 -6.949 1 96.38 106 ALA A CA 1
ATOM 809 C C . ALA A 1 106 ? 12.211 -30.891 -6.699 1 96.38 106 ALA A C 1
ATOM 811 O O . ALA A 1 106 ? 11.508 -31.484 -7.523 1 96.38 106 ALA A O 1
ATOM 812 N N . SER A 1 107 ? 12.641 -31.375 -5.605 1 95.19 107 SER A N 1
ATOM 813 C CA . SER A 1 107 ? 12.297 -32.75 -5.262 1 95.19 107 SER A CA 1
ATOM 814 C C . SER A 1 107 ? 10.789 -32.906 -5.035 1 95.19 107 SER A C 1
ATOM 816 O O . SER A 1 107 ? 10.188 -33.875 -5.496 1 95.19 107 SER A O 1
ATOM 818 N N . ILE A 1 108 ? 10.242 -31.953 -4.379 1 91.75 108 ILE A N 1
ATOM 819 C CA . ILE A 1 108 ? 8.812 -31.984 -4.07 1 91.75 108 ILE A CA 1
ATOM 820 C C . ILE A 1 108 ? 8.008 -31.984 -5.367 1 91.75 108 ILE A C 1
ATOM 822 O O . ILE A 1 108 ? 7.004 -32.688 -5.477 1 91.75 108 ILE A O 1
ATOM 826 N N . TYR A 1 109 ? 8.492 -31.234 -6.34 1 92.25 109 TYR A N 1
ATOM 827 C CA . TYR A 1 109 ? 7.734 -31.078 -7.578 1 92.25 109 TYR A CA 1
ATOM 828 C C . TYR A 1 109 ? 8.195 -32.094 -8.633 1 92.25 109 TYR A C 1
ATOM 830 O O . TYR A 1 109 ? 7.707 -32.062 -9.766 1 92.25 109 TYR A O 1
ATOM 838 N N . GLY A 1 110 ? 9.156 -32.906 -8.297 1 91 110 GLY A N 1
ATOM 839 C CA . GLY A 1 110 ? 9.586 -34 -9.172 1 91 110 GLY A CA 1
ATOM 840 C C . GLY A 1 110 ? 10.305 -33.5 -10.414 1 91 110 GLY A C 1
ATOM 841 O O . GLY A 1 110 ? 10.047 -34 -11.523 1 91 110 GLY A O 1
ATOM 842 N N . VAL A 1 111 ? 11.164 -32.594 -10.203 1 93.75 111 VAL A N 1
ATOM 843 C CA . VAL A 1 111 ? 11.906 -32.031 -11.32 1 93.75 111 VAL A CA 1
ATOM 844 C C . VAL A 1 111 ? 12.898 -33.062 -11.859 1 93.75 111 VAL A C 1
ATOM 846 O O . VAL A 1 111 ? 13.672 -33.625 -11.102 1 93.75 111 VAL A O 1
ATOM 849 N N . GLU A 1 112 ? 12.875 -33.281 -13.078 1 94 112 GLU A N 1
ATOM 850 C CA . GLU A 1 112 ? 13.758 -34.25 -13.711 1 94 112 GLU A CA 1
ATOM 851 C C . GLU A 1 112 ? 15.133 -33.656 -13.984 1 94 112 GLU A C 1
ATOM 853 O O . GLU A 1 112 ? 16.156 -34.281 -13.633 1 94 112 GLU A O 1
ATOM 858 N N . ASP A 1 113 ? 15.117 -32.531 -14.594 1 96.44 113 ASP A N 1
ATOM 859 C CA . ASP A 1 113 ? 16.375 -31.859 -14.867 1 96.44 113 ASP A CA 1
ATOM 860 C C . ASP A 1 113 ? 16.766 -30.953 -13.703 1 96.44 113 ASP A C 1
ATOM 862 O O . ASP A 1 113 ? 16.656 -29.734 -13.789 1 96.44 113 ASP A O 1
ATOM 866 N N . LEU A 1 114 ? 17.312 -31.594 -12.695 1 97.12 114 LEU A N 1
ATOM 867 C CA . LEU A 1 114 ? 17.641 -30.891 -11.461 1 97.12 114 LEU A CA 1
ATOM 868 C C . LEU A 1 114 ? 18.656 -29.797 -11.711 1 97.12 114 LEU A C 1
ATOM 870 O O . LEU A 1 114 ? 18.516 -28.672 -11.195 1 97.12 114 LEU A O 1
ATOM 874 N N . GLU A 1 115 ? 19.656 -30.109 -12.453 1 97.62 115 GLU A N 1
ATOM 875 C CA . GLU A 1 115 ? 20.703 -29.125 -12.711 1 97.62 115 GLU A CA 1
ATOM 876 C C . GLU A 1 115 ? 20.156 -27.891 -13.43 1 97.62 115 GLU A C 1
ATOM 878 O O . GLU A 1 115 ? 20.469 -26.766 -13.055 1 97.62 115 GLU A O 1
ATOM 883 N N . GLY A 1 116 ? 19.391 -28.094 -14.445 1 97.62 116 GLY A N 1
ATOM 884 C CA . GLY A 1 116 ? 18.766 -26.984 -15.156 1 97.62 116 GLY A CA 1
ATOM 885 C C . GLY A 1 116 ? 17.859 -26.156 -14.273 1 97.62 116 GLY A C 1
ATOM 886 O O . GLY A 1 116 ? 17.875 -24.922 -14.344 1 97.62 116 GLY A O 1
ATOM 887 N N . TYR A 1 117 ? 17.156 -26.812 -13.484 1 97.62 117 TYR A N 1
ATOM 888 C CA . TYR A 1 117 ? 16.266 -26.141 -12.547 1 97.62 117 TYR A CA 1
ATOM 889 C C . TYR A 1 117 ? 17.047 -25.281 -11.57 1 97.62 117 TYR A C 1
ATOM 891 O O . TYR A 1 117 ? 16.719 -24.109 -11.367 1 97.62 117 TYR A O 1
ATOM 899 N N . LEU A 1 118 ? 18.062 -25.859 -10.984 1 98.19 118 LEU A N 1
ATOM 900 C CA . LEU A 1 118 ? 18.844 -25.156 -9.977 1 98.19 118 LEU A CA 1
ATOM 901 C C . LEU A 1 118 ? 19.547 -23.938 -10.586 1 98.19 118 LEU A C 1
ATOM 903 O O . LEU A 1 118 ? 19.625 -22.875 -9.953 1 98.19 118 LEU A O 1
ATOM 907 N N . GLU A 1 119 ? 20.031 -24.078 -11.75 1 98 119 GLU A N 1
ATOM 908 C CA . GLU A 1 119 ? 20.672 -22.969 -12.453 1 98 119 GLU A CA 1
ATOM 909 C C . GLU A 1 119 ? 19.672 -21.844 -12.703 1 98 119 GLU A C 1
ATOM 911 O O . GLU A 1 119 ? 19.953 -20.672 -12.422 1 98 119 GLU A O 1
ATOM 916 N N . GLU A 1 120 ? 18.547 -22.219 -13.211 1 97.56 120 GLU A N 1
ATOM 917 C CA . GLU A 1 120 ? 17.516 -21.234 -13.523 1 97.56 120 GLU A CA 1
ATOM 918 C C . GLU A 1 120 ? 17.016 -20.547 -12.258 1 97.56 120 GLU A C 1
ATOM 920 O O . GLU A 1 120 ? 16.875 -19.312 -12.234 1 97.56 120 GLU A O 1
ATOM 925 N N . ALA A 1 121 ? 16.734 -21.281 -11.242 1 98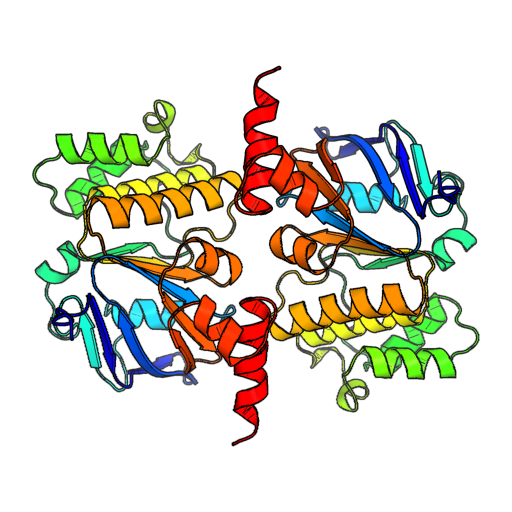.31 121 ALA A N 1
ATOM 926 C CA . ALA A 1 121 ? 16.234 -20.734 -9.984 1 98.31 121 ALA A CA 1
ATOM 927 C C . ALA A 1 121 ? 17.266 -19.781 -9.359 1 98.31 121 ALA A C 1
ATOM 929 O O . ALA A 1 121 ? 16.906 -18.734 -8.836 1 98.31 121 ALA A O 1
ATOM 930 N N . SER A 1 122 ? 18.5 -20.188 -9.422 1 98.19 122 SER A N 1
ATOM 931 C CA . SER A 1 122 ? 19.578 -19.344 -8.906 1 98.19 122 SER A CA 1
ATOM 932 C C . SER A 1 122 ? 19.656 -18.016 -9.648 1 98.19 122 SER A C 1
ATOM 934 O O . SER A 1 122 ? 19.766 -16.953 -9.031 1 98.19 122 SER A O 1
ATOM 936 N N . ARG A 1 123 ? 19.594 -18.109 -10.914 1 97.44 123 ARG A N 1
ATOM 937 C CA . ARG A 1 123 ? 19.625 -16.922 -11.742 1 97.44 123 ARG A CA 1
ATOM 938 C C . ARG A 1 123 ? 18.438 -16 -11.445 1 97.44 123 ARG A C 1
ATOM 940 O O . ARG A 1 123 ? 18.625 -14.805 -11.219 1 97.44 123 ARG A O 1
ATOM 947 N N . LEU A 1 124 ? 17.266 -16.516 -11.359 1 97.38 124 LEU A N 1
ATOM 948 C CA . LEU A 1 124 ? 16.047 -15.75 -11.141 1 97.38 124 LEU A CA 1
ATOM 949 C C . LEU A 1 124 ? 16.031 -15.117 -9.758 1 97.38 124 LEU A C 1
ATOM 951 O O . LEU A 1 124 ? 15.484 -14.023 -9.578 1 97.38 124 LEU A O 1
ATOM 955 N N . SER A 1 125 ? 16.609 -15.773 -8.797 1 97.5 125 SER A N 1
ATOM 956 C CA . SER A 1 125 ? 16.578 -15.266 -7.43 1 97.5 125 SER A CA 1
ATOM 957 C C . SER A 1 125 ? 17.422 -14 -7.293 1 97.5 125 SER A C 1
ATOM 959 O O . SER A 1 125 ? 17.141 -13.156 -6.438 1 97.5 125 SER A O 1
ATOM 961 N N . GLY A 1 126 ? 18.469 -13.969 -8.047 1 95.88 126 GLY A N 1
ATOM 962 C CA . GLY A 1 126 ? 19.375 -12.844 -7.957 1 95.88 126 GLY A CA 1
ATOM 963 C C . GLY A 1 126 ? 20.141 -12.789 -6.648 1 95.88 126 GLY A C 1
ATOM 964 O O . GLY A 1 126 ? 20.656 -11.742 -6.27 1 95.88 126 GLY A O 1
ATOM 965 N N . LEU A 1 127 ? 20.188 -13.844 -5.941 1 96.62 127 LEU A N 1
ATOM 966 C CA . LEU A 1 127 ? 20.781 -13.836 -4.605 1 96.62 127 LEU A CA 1
ATOM 967 C C . LEU A 1 127 ? 22.25 -14.211 -4.668 1 96.62 127 LEU A C 1
ATOM 969 O O . LEU A 1 127 ? 23 -14 -3.699 1 96.62 127 LEU A O 1
ATOM 973 N N . GLY A 1 128 ? 22.719 -14.734 -5.754 1 94.88 128 GLY A N 1
ATOM 974 C CA . GLY A 1 128 ? 24.125 -15.047 -5.945 1 94.88 128 GLY A CA 1
ATOM 975 C C . GLY A 1 128 ? 24.703 -15.922 -4.844 1 94.88 128 GLY A C 1
ATOM 976 O O . GLY A 1 128 ? 24.141 -16.969 -4.52 1 94.88 128 GLY A O 1
ATOM 977 N N . GLY A 1 129 ? 25.781 -15.414 -4.281 1 95.38 129 GLY A N 1
ATOM 978 C CA . GLY A 1 129 ? 26.469 -16.172 -3.248 1 95.38 129 GLY A CA 1
ATOM 979 C C . GLY A 1 129 ? 25.656 -16.328 -1.976 1 95.38 129 GLY A C 1
ATOM 980 O O . GLY A 1 129 ? 25.922 -17.219 -1.174 1 95.38 129 GLY A O 1
ATOM 981 N N . ARG A 1 130 ? 24.719 -15.539 -1.802 1 97.12 130 ARG A N 1
ATOM 982 C CA . ARG A 1 130 ? 23.891 -15.594 -0.599 1 97.12 130 ARG A CA 1
ATOM 983 C C . ARG A 1 130 ? 23.094 -16.891 -0.544 1 97.12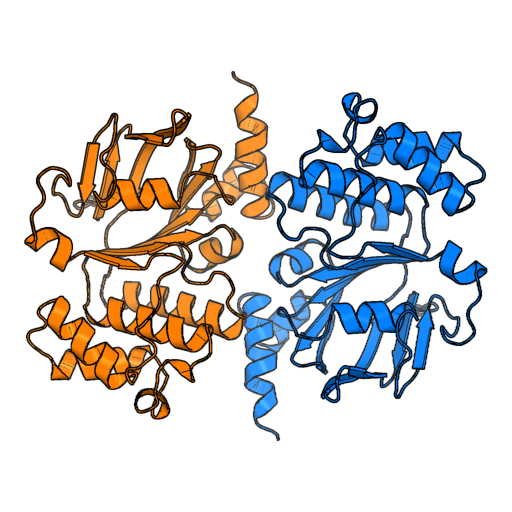 130 ARG A C 1
ATOM 985 O O . ARG A 1 130 ? 22.594 -17.266 0.518 1 97.12 130 ARG A O 1
ATOM 992 N N . LEU A 1 131 ? 22.938 -17.578 -1.64 1 98.19 131 LEU A N 1
ATOM 993 C CA . LEU A 1 131 ? 22.219 -18.844 -1.679 1 98.19 131 LEU A CA 1
ATOM 994 C C . LEU A 1 131 ? 22.906 -19.875 -0.799 1 98.19 131 LEU A C 1
ATOM 996 O O . LEU A 1 131 ? 22.281 -20.891 -0.43 1 98.19 131 LEU A O 1
ATOM 1000 N N . GLY A 1 132 ? 24.156 -19.641 -0.538 1 98.19 132 GLY A N 1
ATOM 1001 C CA . GLY A 1 132 ? 24.891 -20.547 0.33 1 98.19 132 GLY A CA 1
ATOM 1002 C C . GLY A 1 132 ? 24.672 -20.281 1.806 1 98.19 132 GLY A C 1
ATOM 1003 O O . GLY A 1 132 ? 25.109 -21.047 2.66 1 98.19 132 GLY A O 1
ATOM 1004 N N . GLU A 1 133 ? 24 -19.234 2.127 1 98.19 133 GLU A N 1
ATOM 1005 C CA . GLU A 1 133 ? 23.719 -18.859 3.508 1 98.19 133 GLU A CA 1
ATOM 1006 C C . GLU A 1 133 ? 22.359 -19.391 3.961 1 98.19 133 GLU A C 1
ATOM 1008 O O . GLU A 1 133 ? 21.5 -19.703 3.133 1 98.19 133 GLU A O 1
ATOM 1013 N N . ARG A 1 134 ? 22.266 -19.531 5.336 1 98 134 ARG A N 1
ATOM 1014 C CA . ARG A 1 134 ? 20.984 -19.984 5.875 1 98 134 ARG A CA 1
ATOM 1015 C C . ARG A 1 134 ? 19.906 -18.938 5.672 1 98 134 ARG A C 1
ATOM 1017 O O . ARG A 1 134 ? 20.156 -17.734 5.852 1 98 134 ARG A O 1
ATOM 1024 N N . VAL A 1 135 ? 18.641 -19.344 5.316 1 98.19 135 VAL A N 1
ATOM 1025 C CA . VAL A 1 135 ? 17.5 -18.5 4.953 1 98.19 135 VAL A CA 1
ATOM 1026 C C . VAL A 1 135 ? 17.141 -17.594 6.125 1 98.19 135 VAL A C 1
ATOM 1028 O O . VAL A 1 135 ? 16.688 -16.453 5.926 1 98.19 135 VAL A O 1
ATOM 1031 N N . ARG A 1 136 ? 17.344 -18.031 7.297 1 97.44 136 ARG A N 1
ATOM 1032 C CA . ARG A 1 136 ? 17.031 -17.234 8.477 1 97.44 136 ARG A CA 1
ATOM 1033 C C . ARG A 1 136 ? 17.766 -15.898 8.461 1 97.44 136 ARG A C 1
ATOM 1035 O O . ARG A 1 136 ? 17.359 -14.945 9.125 1 97.44 136 ARG A O 1
ATOM 1042 N N . SER A 1 137 ? 18.891 -15.852 7.754 1 97.31 137 SER A N 1
ATOM 1043 C CA . SER A 1 137 ? 19.672 -14.617 7.672 1 97.31 137 SER A CA 1
ATOM 1044 C C . SER A 1 137 ? 19.141 -13.703 6.574 1 97.31 137 SER A C 1
ATOM 1046 O O . SER A 1 137 ? 19.594 -12.57 6.43 1 97.31 137 SER A O 1
ATOM 1048 N N . TYR A 1 138 ? 18.172 -14.172 5.816 1 97 138 TYR A N 1
ATOM 1049 C CA . TYR A 1 138 ? 17.609 -13.414 4.699 1 97 138 TYR A CA 1
ATOM 1050 C C . TYR A 1 138 ? 16.656 -12.336 5.195 1 97 138 TYR A C 1
ATOM 1052 O O . TYR A 1 138 ? 15.93 -12.539 6.168 1 97 138 TYR A O 1
ATOM 1060 N N . SER A 1 139 ? 16.672 -11.203 4.516 1 93.38 139 SER A N 1
ATOM 1061 C CA . SER A 1 139 ? 15.57 -10.258 4.688 1 93.38 139 SER A CA 1
ATOM 1062 C C . SER A 1 139 ? 14.266 -10.812 4.133 1 93.38 139 SER A C 1
ATOM 1064 O O . SER A 1 139 ? 14.258 -11.836 3.445 1 93.38 139 SER A O 1
ATOM 1066 N N . LYS A 1 140 ? 13.102 -10.203 4.41 1 94.06 140 LYS A N 1
ATOM 1067 C CA . LYS A 1 140 ? 11.805 -10.594 3.877 1 94.06 140 LYS A CA 1
ATOM 1068 C C . LYS A 1 140 ? 11.812 -10.578 2.35 1 94.06 140 LYS A C 1
ATOM 1070 O O . LYS A 1 140 ? 11.266 -11.477 1.711 1 94.06 140 LYS A O 1
ATOM 1075 N N . GLY A 1 141 ? 12.445 -9.523 1.796 1 95.25 141 GLY A N 1
ATOM 1076 C CA . GLY A 1 141 ? 12.531 -9.406 0.349 1 95.25 141 GLY A CA 1
ATOM 1077 C C . GLY A 1 141 ? 13.328 -10.531 -0.29 1 95.25 141 GLY A C 1
ATOM 1078 O O . GLY A 1 141 ? 12.945 -11.055 -1.338 1 95.25 141 GLY A O 1
ATOM 1079 N N . MET A 1 142 ? 14.375 -10.898 0.355 1 95.94 142 MET A N 1
ATOM 1080 C CA . MET A 1 142 ? 15.211 -11.992 -0.144 1 95.94 142 MET A CA 1
ATOM 1081 C C . MET A 1 142 ? 14.453 -13.312 -0.113 1 95.94 142 MET A C 1
ATOM 1083 O O . MET A 1 142 ? 14.516 -14.094 -1.066 1 95.94 142 MET A O 1
ATOM 1087 N N . ARG A 1 143 ? 13.789 -13.555 0.953 1 97.94 143 ARG A N 1
ATOM 1088 C CA . ARG A 1 143 ? 13.008 -14.781 1.079 1 97.94 143 ARG A CA 1
ATOM 1089 C C . ARG A 1 143 ? 11.922 -14.852 0.01 1 97.94 143 ARG A C 1
ATOM 1091 O O . ARG A 1 143 ? 11.711 -15.906 -0.594 1 97.94 143 ARG A O 1
ATOM 1098 N N . ARG A 1 144 ? 11.297 -13.734 -0.195 1 97.81 144 ARG A N 1
ATOM 1099 C CA . ARG A 1 144 ? 10.25 -13.711 -1.207 1 97.81 144 ARG A CA 1
ATOM 1100 C C . ARG A 1 144 ? 10.82 -13.953 -2.6 1 97.81 144 ARG A C 1
ATOM 1102 O O . ARG A 1 144 ? 10.242 -14.703 -3.391 1 97.81 144 ARG A O 1
ATOM 1109 N N . ARG A 1 145 ? 11.922 -13.383 -2.873 1 97.19 145 ARG A N 1
ATOM 1110 C CA . ARG A 1 145 ? 12.594 -13.594 -4.152 1 97.19 145 ARG A CA 1
ATOM 1111 C C . ARG A 1 145 ? 12.938 -15.062 -4.348 1 97.19 145 ARG A C 1
ATOM 1113 O O . ARG A 1 145 ? 12.789 -15.602 -5.449 1 97.19 145 ARG A O 1
ATOM 1120 N N . LEU A 1 146 ? 13.43 -15.625 -3.297 1 98.12 146 LEU A N 1
ATOM 1121 C CA . LEU A 1 146 ? 13.773 -17.047 -3.346 1 98.12 146 LEU A CA 1
ATOM 1122 C C . LEU A 1 146 ? 12.555 -17.891 -3.693 1 98.12 146 LEU A C 1
ATOM 1124 O O . LEU A 1 146 ? 12.617 -18.766 -4.562 1 98.12 146 LEU A O 1
ATOM 1128 N N . LEU A 1 147 ? 11.477 -17.594 -3.107 1 98.25 147 LEU A N 1
ATOM 1129 C CA . LEU A 1 147 ? 10.25 -18.344 -3.326 1 98.25 147 LEU A CA 1
ATOM 1130 C C . LEU A 1 147 ? 9.742 -18.156 -4.75 1 98.25 147 LEU A C 1
ATOM 1132 O O . LEU A 1 147 ? 9.367 -19.125 -5.418 1 98.25 147 LEU A O 1
ATOM 1136 N N . VAL A 1 148 ? 9.727 -16.922 -5.176 1 98.12 148 VAL A N 1
ATOM 1137 C CA . VAL A 1 148 ? 9.25 -16.625 -6.523 1 98.12 148 VAL A CA 1
ATOM 1138 C C . VAL A 1 148 ? 10.141 -17.312 -7.555 1 98.12 148 VAL A C 1
ATOM 1140 O O . VAL A 1 148 ? 9.648 -17.906 -8.508 1 98.12 148 VAL A O 1
ATOM 1143 N N . ALA A 1 149 ? 11.445 -17.25 -7.328 1 97.88 149 ALA A N 1
ATOM 1144 C CA . ALA A 1 149 ? 12.406 -17.906 -8.219 1 97.88 149 ALA A CA 1
ATOM 1145 C C . ALA A 1 149 ? 12.188 -19.406 -8.266 1 97.88 149 ALA A C 1
ATOM 1147 O O . ALA A 1 149 ? 12.172 -20.016 -9.344 1 97.88 149 ALA A O 1
ATOM 1148 N N . ALA A 1 150 ? 12.031 -19.969 -7.105 1 97.94 150 ALA A N 1
ATOM 1149 C CA . ALA A 1 150 ? 11.805 -21.406 -7.02 1 97.94 150 ALA A CA 1
ATOM 1150 C C . ALA A 1 150 ? 10.562 -21.828 -7.805 1 97.94 150 ALA A C 1
ATOM 1152 O O . ALA A 1 150 ? 10.586 -22.812 -8.547 1 97.94 150 ALA A O 1
ATOM 1153 N N . MET A 1 151 ? 9.586 -21.047 -7.676 1 97.38 151 MET A N 1
ATOM 1154 C CA . MET A 1 151 ? 8.312 -21.344 -8.312 1 97.38 151 MET A CA 1
ATOM 1155 C C . MET A 1 151 ? 8.414 -21.203 -9.828 1 97.38 151 MET A C 1
ATOM 1157 O O . MET A 1 151 ? 7.996 -22.094 -10.578 1 97.38 151 MET A O 1
ATOM 1161 N N . LEU A 1 152 ? 8.977 -20.125 -10.32 1 97.25 152 LEU A N 1
ATOM 1162 C CA . LEU A 1 152 ? 9.039 -19.828 -11.75 1 97.25 152 LEU A CA 1
ATOM 1163 C C . LEU A 1 152 ? 9.969 -20.812 -12.461 1 97.25 152 LEU A C 1
ATOM 1165 O O . LEU A 1 152 ? 9.703 -21.203 -13.602 1 97.25 152 LEU A O 1
ATOM 1169 N N . ALA A 1 153 ? 10.977 -21.234 -11.773 1 96.94 153 ALA A N 1
ATOM 1170 C CA . ALA A 1 153 ? 11.961 -22.125 -12.375 1 96.94 153 ALA A CA 1
ATOM 1171 C C . ALA A 1 153 ? 11.344 -23.484 -12.703 1 96.94 153 ALA A C 1
ATOM 1173 O O . ALA A 1 153 ? 11.898 -24.25 -13.492 1 96.94 153 ALA A O 1
ATOM 1174 N N . LEU A 1 154 ? 10.258 -23.781 -12.094 1 95.38 154 LEU A N 1
ATOM 1175 C CA . LEU A 1 154 ? 9.531 -24.984 -12.43 1 95.38 154 LEU A CA 1
ATOM 1176 C C . LEU A 1 154 ? 8.953 -24.906 -13.836 1 95.38 154 LEU A C 1
ATOM 1178 O O . LEU A 1 154 ? 8.562 -25.922 -14.414 1 95.38 154 LEU A O 1
ATOM 1182 N N . LYS A 1 155 ? 8.789 -23.656 -14.297 1 93.81 155 LYS A N 1
ATOM 1183 C CA . LYS A 1 155 ? 8.141 -23.375 -15.578 1 93.81 155 LYS A CA 1
ATOM 1184 C C . LYS A 1 155 ? 6.711 -23.906 -15.594 1 93.81 155 LYS A C 1
ATOM 1186 O O . LYS A 1 155 ? 6.32 -24.609 -16.516 1 93.81 155 LYS A O 1
ATOM 1191 N N . PRO A 1 156 ? 5.965 -23.5 -14.625 1 96.06 156 PRO A N 1
ATOM 1192 C CA . PRO A 1 156 ? 4.578 -23.969 -14.57 1 96.06 156 PRO A CA 1
ATOM 1193 C C . PRO A 1 156 ? 3.721 -23.406 -15.703 1 96.06 156 PRO A C 1
ATOM 1195 O O . PRO A 1 156 ? 4.066 -22.391 -16.297 1 96.06 156 PRO A O 1
ATOM 1198 N N . SER A 1 157 ? 2.656 -24.172 -15.953 1 96.62 157 SER A N 1
ATOM 1199 C CA . SER A 1 157 ? 1.689 -23.641 -16.906 1 96.62 157 SER A CA 1
ATOM 1200 C C . SER A 1 157 ? 0.902 -22.484 -16.297 1 96.62 157 SER A C 1
ATOM 1202 O O . SER A 1 157 ? 0.482 -21.562 -17.016 1 96.62 157 SER A O 1
ATOM 1204 N N . LEU A 1 158 ? 0.721 -22.547 -15.016 1 97.94 158 LEU A N 1
ATOM 1205 C CA . LEU A 1 158 ? -0.014 -21.531 -14.273 1 97.94 158 LEU A CA 1
ATOM 1206 C C . LEU A 1 158 ? 0.646 -21.25 -12.922 1 97.94 158 LEU A C 1
ATOM 1208 O O . LEU A 1 158 ? 0.837 -22.172 -12.125 1 97.94 158 LEU A O 1
ATOM 1212 N N . ALA A 1 159 ? 1.068 -20.016 -12.703 1 98.06 159 ALA A N 1
ATOM 1213 C CA . ALA A 1 159 ? 1.58 -19.547 -11.414 1 98.06 159 ALA A CA 1
ATOM 1214 C C . ALA A 1 159 ? 0.57 -18.656 -10.719 1 98.06 159 ALA A C 1
ATOM 1216 O O . ALA A 1 159 ? 0.189 -17.609 -11.25 1 98.06 159 ALA A O 1
ATOM 1217 N N . VAL A 1 160 ? 0.099 -19.078 -9.539 1 98.38 160 VAL A N 1
ATOM 1218 C CA . VAL A 1 160 ? -0.856 -18.312 -8.75 1 98.38 160 VAL A CA 1
ATOM 1219 C C . VAL A 1 160 ? -0.15 -17.688 -7.543 1 98.38 160 VAL A C 1
ATOM 1221 O O . VAL A 1 160 ? 0.371 -18.406 -6.688 1 98.38 160 VAL A O 1
ATOM 1224 N N . LEU A 1 161 ? -0.116 -16.359 -7.527 1 98.25 161 LEU A N 1
ATOM 1225 C CA . LEU A 1 161 ? 0.59 -15.664 -6.457 1 98.25 161 LEU A CA 1
ATOM 1226 C C . LEU A 1 161 ? -0.359 -14.758 -5.684 1 98.25 161 LEU A C 1
ATOM 1228 O O . LEU A 1 161 ? -0.942 -13.828 -6.25 1 98.25 161 LEU A O 1
ATOM 1232 N N . ASP A 1 162 ? -0.489 -15.039 -4.395 1 97.81 162 ASP A N 1
ATOM 1233 C CA . ASP A 1 162 ? -1.344 -14.242 -3.523 1 97.81 162 ASP A CA 1
ATOM 1234 C C . ASP A 1 162 ? -0.549 -13.125 -2.848 1 97.81 162 ASP A C 1
ATOM 1236 O O . ASP A 1 162 ? 0.211 -13.375 -1.911 1 97.81 162 ASP A O 1
ATOM 1240 N N . GLU A 1 163 ? -0.709 -11.898 -3.354 1 96.75 163 GLU A N 1
ATOM 1241 C CA . GLU A 1 163 ? -0.027 -10.719 -2.836 1 96.75 163 GLU A CA 1
ATOM 1242 C C . GLU A 1 163 ? 1.483 -10.922 -2.795 1 96.75 163 GLU A C 1
ATOM 1244 O O . GLU A 1 163 ? 2.107 -10.781 -1.74 1 96.75 163 GLU A O 1
ATOM 1249 N N . PRO A 1 164 ? 2.07 -11.055 -3.934 1 96.44 164 PRO A N 1
ATOM 1250 C CA . PRO A 1 164 ? 3.477 -11.461 -3.965 1 96.44 164 PRO A CA 1
ATOM 1251 C C . PRO A 1 164 ? 4.418 -10.367 -3.463 1 96.44 164 PRO A C 1
ATOM 1253 O O . PRO A 1 164 ? 5.566 -10.656 -3.109 1 96.44 164 PRO A O 1
ATOM 1256 N N . THR A 1 165 ? 3.918 -9.172 -3.395 1 94.56 165 THR A N 1
ATOM 1257 C CA . THR A 1 165 ? 4.836 -8.094 -3.031 1 94.56 165 THR A CA 1
ATOM 1258 C C . THR A 1 165 ? 4.387 -7.414 -1.742 1 94.56 165 THR A C 1
ATOM 1260 O O . THR A 1 165 ? 4.91 -6.359 -1.378 1 94.56 165 THR A O 1
ATOM 1263 N N . ALA A 1 166 ? 3.471 -7.969 -1.075 1 90.62 166 ALA A N 1
ATOM 1264 C CA . ALA A 1 166 ? 2.945 -7.367 0.147 1 90.62 166 ALA A CA 1
ATOM 1265 C C . ALA A 1 166 ? 4.039 -7.219 1.2 1 90.62 166 ALA A C 1
ATOM 1267 O O . ALA A 1 166 ? 4.777 -8.172 1.474 1 90.62 166 ALA A O 1
ATOM 1268 N N . GLY A 1 167 ? 4.133 -5.984 1.737 1 86.5 167 GLY A N 1
ATOM 1269 C CA . GLY A 1 167 ? 5.035 -5.75 2.852 1 86.5 167 GLY A CA 1
ATOM 1270 C C . GLY A 1 167 ? 6.48 -5.59 2.424 1 86.5 167 GLY A C 1
ATOM 1271 O O . GLY A 1 167 ? 7.375 -5.461 3.266 1 86.5 167 GLY A O 1
ATOM 1272 N N . LEU A 1 168 ? 6.758 -5.586 1.128 1 91.88 168 LEU A N 1
ATOM 1273 C CA . LEU A 1 168 ? 8.125 -5.48 0.636 1 91.88 168 LEU A CA 1
ATOM 1274 C C . LEU A 1 168 ? 8.484 -4.031 0.342 1 91.88 168 LEU A C 1
ATOM 1276 O O . LEU A 1 168 ? 7.605 -3.207 0.076 1 91.88 168 LEU A O 1
ATOM 1280 N N . ASP A 1 169 ? 9.812 -3.762 0.474 1 90.38 169 ASP A N 1
ATOM 1281 C CA . ASP A 1 169 ? 10.273 -2.449 0.032 1 90.38 169 ASP A CA 1
ATOM 1282 C C . ASP A 1 169 ? 10.133 -2.299 -1.48 1 90.38 169 ASP A C 1
ATOM 1284 O O . ASP A 1 169 ? 10 -3.291 -2.199 1 90.38 169 ASP A O 1
ATOM 1288 N N . PRO A 1 170 ? 10.188 -1.101 -1.946 1 91.12 170 PRO A N 1
ATOM 1289 C CA . PRO A 1 170 ? 9.945 -0.84 -3.367 1 91.12 170 PRO A CA 1
ATOM 1290 C C . PRO A 1 170 ? 10.953 -1.533 -4.273 1 91.12 170 PRO A C 1
ATOM 1292 O O . PRO A 1 170 ? 10.609 -1.968 -5.375 1 91.12 170 PRO A O 1
ATOM 1295 N N . VAL A 1 171 ? 12.156 -1.61 -3.812 1 90.88 171 VAL A N 1
ATOM 1296 C CA . VAL A 1 171 ? 13.188 -2.217 -4.641 1 90.88 171 VAL A CA 1
ATOM 1297 C C . VAL A 1 171 ? 12.828 -3.672 -4.938 1 90.88 171 VAL A C 1
ATOM 1299 O O . VAL A 1 171 ? 12.82 -4.09 -6.098 1 90.88 171 VAL A O 1
ATOM 1302 N N . TYR A 1 172 ? 12.422 -4.367 -3.939 1 92.25 172 TYR A N 1
ATOM 1303 C CA . TYR A 1 172 ? 12.055 -5.77 -4.109 1 92.25 172 TYR A CA 1
ATOM 1304 C C . TYR A 1 172 ? 10.727 -5.898 -4.852 1 92.25 172 TYR A C 1
ATOM 1306 O O . TYR A 1 172 ? 10.57 -6.766 -5.715 1 92.25 172 TYR A O 1
ATOM 1314 N N . SER A 1 173 ? 9.82 -5.051 -4.523 1 93.94 173 SER A N 1
ATOM 1315 C CA . SER A 1 173 ? 8.508 -5.102 -5.16 1 93.94 173 SER A CA 1
ATOM 1316 C C . SER A 1 173 ? 8.617 -4.91 -6.668 1 93.94 173 SER A C 1
ATOM 1318 O O . SER A 1 173 ? 8.086 -5.711 -7.441 1 93.94 173 SER A O 1
ATOM 1320 N N . VAL A 1 174 ? 9.352 -3.916 -7.059 1 93.25 174 VAL A N 1
ATOM 1321 C CA . VAL A 1 174 ? 9.539 -3.621 -8.477 1 93.25 174 VAL A CA 1
ATOM 1322 C C . VAL A 1 174 ? 10.289 -4.77 -9.148 1 93.25 174 VAL A C 1
ATOM 1324 O O . VAL A 1 174 ? 9.93 -5.191 -10.25 1 93.25 174 VAL A O 1
ATOM 1327 N N . GLY A 1 175 ? 11.266 -5.25 -8.438 1 93.81 175 GLY A N 1
ATOM 1328 C CA . GLY A 1 175 ? 12.039 -6.352 -8.977 1 93.81 175 GLY A CA 1
ATOM 1329 C C . GLY A 1 175 ? 11.211 -7.598 -9.227 1 93.81 175 GLY A C 1
ATOM 1330 O O . GLY A 1 175 ? 11.32 -8.227 -10.281 1 93.81 175 GLY A O 1
ATOM 1331 N N . ILE A 1 176 ? 10.422 -7.93 -8.312 1 95.81 176 ILE A N 1
ATOM 1332 C CA . ILE A 1 176 ? 9.602 -9.133 -8.414 1 95.81 176 ILE A CA 1
ATOM 1333 C C . ILE A 1 176 ? 8.555 -8.953 -9.516 1 95.81 176 ILE A C 1
ATOM 1335 O O . ILE A 1 176 ? 8.344 -9.859 -10.328 1 95.81 176 ILE A O 1
ATOM 1339 N N . ARG A 1 177 ? 7.941 -7.836 -9.57 1 95.06 177 ARG A N 1
ATOM 1340 C CA . ARG A 1 177 ? 6.945 -7.574 -10.609 1 95.06 177 ARG A CA 1
ATOM 1341 C C . ARG A 1 177 ? 7.562 -7.672 -12 1 95.06 177 ARG A C 1
ATOM 1343 O O . ARG A 1 177 ? 6.977 -8.273 -12.906 1 95.06 177 ARG A O 1
ATOM 1350 N N . ARG A 1 178 ? 8.719 -7.133 -12.125 1 93.81 178 ARG A N 1
ATOM 1351 C CA . ARG A 1 178 ? 9.43 -7.207 -13.398 1 93.81 178 ARG A CA 1
ATOM 1352 C C . ARG A 1 178 ? 9.758 -8.648 -13.766 1 93.81 178 ARG A C 1
ATOM 1354 O O . ARG A 1 178 ? 9.594 -9.062 -14.914 1 93.81 178 ARG A O 1
ATOM 1361 N N . LEU A 1 179 ? 10.188 -9.289 -12.773 1 95.88 179 LEU A N 1
ATOM 1362 C CA . LEU A 1 179 ? 10.539 -10.695 -12.977 1 95.88 179 LEU A CA 1
ATOM 1363 C C . LEU A 1 179 ? 9.336 -11.492 -13.461 1 95.88 179 LEU A C 1
ATOM 1365 O O . LEU A 1 179 ? 9.438 -12.258 -14.422 1 95.88 179 LEU A O 1
ATOM 1369 N N . LEU A 1 180 ? 8.219 -11.297 -12.859 1 96.56 180 LEU A N 1
ATOM 1370 C CA . LEU A 1 180 ? 7 -12 -13.234 1 96.56 180 LEU A CA 1
ATOM 1371 C C . LEU A 1 180 ? 6.59 -11.664 -14.664 1 96.56 180 LEU A C 1
ATOM 1373 O O . LEU A 1 180 ? 6.262 -12.555 -15.445 1 96.56 180 LEU A O 1
ATOM 1377 N N . LYS A 1 181 ? 6.605 -10.453 -14.977 1 95.5 181 LYS A N 1
ATOM 1378 C CA . LYS A 1 181 ? 6.211 -9.992 -16.312 1 95.5 181 LYS A CA 1
ATOM 1379 C C . LYS A 1 181 ? 7.148 -10.547 -17.375 1 95.5 181 LYS A C 1
ATOM 1381 O O . LYS A 1 181 ? 6.695 -11.141 -18.359 1 95.5 181 LYS A O 1
ATOM 1386 N N . GLU A 1 182 ? 8.414 -10.383 -17.172 1 94.75 182 GLU A N 1
ATOM 1387 C CA . GLU A 1 182 ? 9.406 -10.82 -18.141 1 94.75 182 GLU A CA 1
ATOM 1388 C C . GLU A 1 182 ? 9.367 -12.336 -18.328 1 94.75 182 GLU A C 1
ATOM 1390 O O . GLU A 1 182 ? 9.469 -12.828 -19.453 1 94.75 182 GLU A O 1
ATOM 1395 N N . TYR A 1 183 ? 9.25 -12.977 -17.219 1 95.88 183 TYR A N 1
ATOM 1396 C CA . TYR A 1 183 ? 9.242 -14.43 -17.297 1 95.88 183 TYR A CA 1
ATOM 1397 C C . TYR A 1 183 ? 8.008 -14.93 -18.047 1 95.88 183 TYR A C 1
ATOM 1399 O O . TYR A 1 183 ? 8.102 -15.852 -18.859 1 95.88 183 TYR A O 1
ATOM 1407 N N . SER A 1 184 ? 6.863 -14.391 -17.781 1 95.81 184 SER A N 1
ATOM 1408 C CA . SER A 1 184 ? 5.637 -14.734 -18.5 1 95.81 184 SER A CA 1
ATOM 1409 C C . SER A 1 184 ? 5.789 -14.5 -20 1 95.81 184 SER A C 1
ATOM 1411 O O . SER A 1 184 ? 5.453 -15.375 -20.797 1 95.81 184 SER A O 1
ATOM 1413 N N . GLU A 1 185 ? 6.312 -13.406 -20.375 1 94.06 185 GLU A N 1
ATOM 1414 C CA . GLU A 1 185 ? 6.477 -13.039 -21.781 1 94.06 185 GLU A CA 1
ATOM 1415 C C . GLU A 1 185 ? 7.461 -13.961 -22.484 1 94.06 185 GLU A C 1
ATOM 1417 O O . GLU A 1 185 ? 7.223 -14.391 -23.609 1 94.06 185 GLU A O 1
ATOM 1422 N N . ARG A 1 186 ? 8.484 -14.344 -21.797 1 94 186 ARG A N 1
ATOM 1423 C CA . ARG A 1 186 ? 9.57 -15.102 -22.406 1 94 186 ARG A CA 1
ATOM 1424 C C . ARG A 1 186 ? 9.211 -16.578 -22.5 1 94 186 ARG A C 1
ATOM 1426 O O . ARG A 1 186 ? 9.555 -17.25 -23.484 1 94 186 ARG A O 1
ATOM 1433 N N . HIS A 1 187 ? 8.523 -17.078 -21.5 1 94.25 187 HIS A N 1
ATOM 1434 C CA . HIS A 1 187 ? 8.367 -18.531 -21.406 1 94.25 187 HIS A CA 1
ATOM 1435 C C . HIS A 1 187 ? 6.906 -18.938 -21.594 1 94.25 187 HIS A C 1
ATOM 1437 O O . HIS A 1 187 ? 6.59 -20.125 -21.594 1 94.25 187 HIS A O 1
ATOM 1443 N N . GLY A 1 188 ? 6.004 -17.969 -21.688 1 93.88 188 GLY A N 1
ATOM 1444 C CA . GLY A 1 188 ? 4.594 -18.266 -21.906 1 93.88 188 GLY A CA 1
ATOM 1445 C C . GLY A 1 188 ? 3.883 -18.75 -20.656 1 93.88 188 GLY A C 1
ATOM 1446 O O . GLY A 1 188 ? 2.834 -19.391 -20.734 1 93.88 188 GLY A O 1
ATOM 1447 N N . VAL A 1 189 ? 4.461 -18.531 -19.531 1 95.62 189 VAL A N 1
ATOM 1448 C CA . VAL A 1 189 ? 3.857 -18.906 -18.25 1 95.62 189 VAL A CA 1
ATOM 1449 C C . VAL A 1 189 ? 2.676 -17.984 -17.953 1 95.62 189 VAL A C 1
ATOM 1451 O O . VAL A 1 189 ? 2.768 -16.766 -18.141 1 95.62 189 VAL A O 1
ATOM 1454 N N . THR A 1 190 ? 1.508 -18.609 -17.578 1 97.88 190 THR A N 1
ATOM 1455 C CA . THR A 1 190 ? 0.384 -17.812 -17.094 1 97.88 190 THR A CA 1
ATOM 1456 C C . THR A 1 190 ? 0.564 -17.438 -15.625 1 97.88 190 THR A C 1
ATOM 1458 O O . THR A 1 190 ? 0.828 -18.312 -14.789 1 97.88 190 THR A O 1
ATOM 1461 N N . VAL A 1 191 ? 0.488 -16.141 -15.359 1 98.19 191 VAL A N 1
ATOM 1462 C CA . VAL A 1 191 ? 0.612 -15.688 -13.977 1 98.19 191 VAL A CA 1
ATOM 1463 C C . VAL A 1 191 ? -0.708 -15.07 -13.516 1 98.19 191 VAL A C 1
ATOM 1465 O O . VAL A 1 191 ? -1.255 -14.188 -14.18 1 98.19 191 VAL A O 1
ATOM 1468 N N . LEU A 1 192 ? -1.279 -15.602 -12.469 1 98.44 192 LEU A N 1
ATOM 1469 C CA . LEU A 1 192 ? -2.422 -15.039 -11.758 1 98.44 192 LEU A CA 1
ATOM 1470 C C . LEU A 1 192 ? -2.002 -14.492 -10.398 1 98.44 192 LEU A C 1
ATOM 1472 O O . LEU A 1 192 ? -1.57 -15.258 -9.531 1 98.44 192 LEU A O 1
ATOM 1476 N N . LEU A 1 193 ? -2.096 -13.156 -10.219 1 98.25 193 LEU A N 1
ATOM 1477 C CA . LEU A 1 193 ? -1.657 -12.594 -8.953 1 98.25 193 LEU A CA 1
ATOM 1478 C C . LEU A 1 193 ? -2.736 -11.695 -8.352 1 98.25 193 LEU A C 1
ATOM 1480 O O . LEU A 1 193 ? -3.578 -11.164 -9.078 1 98.25 193 LEU A O 1
ATOM 1484 N N . SER A 1 194 ? -2.807 -11.656 -7.07 1 97.75 194 SER A N 1
ATOM 1485 C CA . SER A 1 194 ? -3.691 -10.742 -6.363 1 97.75 194 SER A CA 1
ATOM 1486 C C . SER A 1 194 ? -2.916 -9.57 -5.766 1 97.75 194 SER A C 1
ATOM 1488 O O . SER A 1 194 ? -1.709 -9.672 -5.535 1 97.75 194 SER A O 1
ATOM 1490 N N . SER A 1 195 ? -3.561 -8.492 -5.625 1 95.62 195 SER A N 1
ATOM 1491 C CA . SER A 1 195 ? -2.99 -7.324 -4.965 1 95.62 195 SER A CA 1
ATOM 1492 C C . SER A 1 195 ? -4.082 -6.406 -4.422 1 95.62 195 SER A C 1
ATOM 1494 O O . SER A 1 195 ? -5.195 -6.375 -4.953 1 95.62 195 SER A O 1
ATOM 1496 N N . HIS A 1 196 ? -3.74 -5.758 -3.406 1 91.75 196 HIS A N 1
ATOM 1497 C CA . HIS A 1 196 ? -4.629 -4.691 -2.965 1 91.75 196 HIS A CA 1
ATOM 1498 C C . HIS A 1 196 ? -4.191 -3.34 -3.52 1 91.75 196 HIS A C 1
ATOM 1500 O O . HIS A 1 196 ? -4.906 -2.346 -3.383 1 91.75 196 HIS A O 1
ATOM 1506 N N . ASN A 1 197 ? -3.105 -3.289 -4.137 1 89.81 197 ASN A N 1
ATOM 1507 C CA . ASN A 1 197 ? -2.568 -2.072 -4.738 1 89.81 197 ASN A CA 1
ATOM 1508 C C . ASN A 1 197 ? -2.885 -1.998 -6.23 1 89.81 197 ASN A C 1
ATOM 1510 O O . ASN A 1 197 ? -2.275 -2.705 -7.035 1 89.81 197 ASN A O 1
ATOM 1514 N N . MET A 1 198 ? -3.678 -1.043 -6.562 1 91 198 MET A N 1
ATOM 1515 C CA . MET A 1 198 ? -4.145 -0.931 -7.941 1 91 198 MET A CA 1
ATOM 1516 C C . MET A 1 198 ? -3.012 -0.51 -8.867 1 91 198 MET A C 1
ATOM 1518 O O . MET A 1 198 ? -3 -0.874 -10.047 1 91 198 MET A O 1
ATOM 1522 N N . TYR A 1 199 ? -2.117 0.121 -8.352 1 84.94 199 TYR A N 1
ATOM 1523 C CA . TYR A 1 199 ? -1.029 0.636 -9.172 1 84.94 199 TYR A CA 1
ATOM 1524 C C . TYR A 1 199 ? -0.053 -0.474 -9.539 1 84.94 199 TYR A C 1
ATOM 1526 O O . TYR A 1 199 ? 0.495 -0.485 -10.648 1 84.94 199 TYR A O 1
ATOM 1534 N N . GLU A 1 200 ? 0.079 -1.377 -8.664 1 87.81 200 GLU A N 1
ATOM 1535 C CA . GLU A 1 200 ? 0.944 -2.523 -8.922 1 87.81 200 GLU A CA 1
ATOM 1536 C C . GLU A 1 200 ? 0.433 -3.344 -10.102 1 87.81 200 GLU A C 1
ATOM 1538 O O . GLU A 1 200 ? 1.212 -3.742 -10.977 1 87.81 200 GLU A O 1
ATOM 1543 N N . VAL A 1 201 ? -0.845 -3.523 -10.125 1 90.69 201 VAL A N 1
ATOM 1544 C CA . VAL A 1 201 ? -1.419 -4.383 -11.156 1 90.69 201 VAL A CA 1
ATOM 1545 C C . VAL A 1 201 ? -1.42 -3.65 -12.492 1 90.69 201 VAL A C 1
ATOM 1547 O O . VAL A 1 201 ? -1.317 -4.277 -13.547 1 90.69 201 VAL A O 1
ATOM 1550 N N . GLU A 1 202 ? -1.59 -2.379 -12.391 1 88.25 202 GLU A N 1
ATOM 1551 C CA . GLU A 1 202 ? -1.581 -1.575 -13.609 1 88.25 202 GLU A CA 1
ATOM 1552 C C . GLU A 1 202 ? -0.25 -1.703 -14.344 1 88.25 202 GLU A C 1
ATOM 1554 O O . GLU A 1 202 ? -0.214 -1.711 -15.578 1 88.25 202 GLU A O 1
ATOM 1559 N N . SER A 1 203 ? 0.809 -1.886 -13.648 1 85.06 203 SER A N 1
ATOM 1560 C CA . SER A 1 203 ? 2.146 -1.894 -14.234 1 85.06 203 SER A CA 1
ATOM 1561 C C . SER A 1 203 ? 2.506 -3.271 -14.781 1 85.06 203 SER A C 1
ATOM 1563 O O . SER A 1 203 ? 3.365 -3.395 -15.656 1 85.06 203 SER A O 1
ATOM 1565 N N . VAL A 1 204 ? 1.808 -4.301 -14.328 1 91.62 204 VAL A N 1
ATOM 1566 C CA . VAL A 1 204 ? 2.326 -5.633 -14.617 1 91.62 204 VAL A CA 1
ATOM 1567 C C . VAL A 1 204 ? 1.27 -6.449 -15.359 1 91.62 204 VAL A C 1
ATOM 1569 O O . VAL A 1 204 ? 1.602 -7.328 -16.156 1 91.62 204 VAL A O 1
ATOM 1572 N N . CYS A 1 205 ? 0.026 -6.117 -15.156 1 95.56 205 CYS A N 1
ATOM 1573 C CA . CYS A 1 205 ? -1.033 -6.992 -15.648 1 95.56 205 CYS A CA 1
ATOM 1574 C C . CYS A 1 205 ? -1.624 -6.453 -16.953 1 95.56 205 CYS A C 1
ATOM 1576 O O . CYS A 1 205 ? -1.852 -5.25 -17.078 1 95.56 205 CYS A O 1
ATOM 1578 N N . SER A 1 206 ? -1.866 -7.367 -17.828 1 93.56 206 SER A N 1
ATOM 1579 C CA . SER A 1 206 ? -2.555 -7 -19.047 1 93.56 206 SER A CA 1
ATOM 1580 C C . SER A 1 206 ? -4.059 -6.891 -18.828 1 93.56 206 SER A C 1
ATOM 1582 O O . SER A 1 206 ? -4.715 -6.027 -19.422 1 93.56 206 SER A O 1
ATOM 1584 N N . GLU A 1 207 ? -4.535 -7.766 -18.109 1 96.56 207 GLU A N 1
ATOM 1585 C CA . GLU A 1 207 ? -5.941 -7.785 -17.719 1 96.56 207 GLU A CA 1
ATOM 1586 C C . GLU A 1 207 ? -6.094 -7.961 -16.203 1 96.56 207 GLU A C 1
ATOM 1588 O O . GLU A 1 207 ? -5.207 -8.508 -15.547 1 96.56 207 GLU A O 1
ATOM 1593 N N . ILE A 1 208 ? -7.27 -7.422 -15.781 1 97.62 208 ILE A N 1
ATOM 1594 C CA . ILE A 1 208 ? -7.5 -7.492 -14.336 1 97.62 208 ILE A CA 1
ATOM 1595 C C . ILE A 1 208 ? -8.969 -7.793 -14.062 1 97.62 208 ILE A C 1
ATOM 1597 O O . ILE A 1 208 ? -9.82 -7.621 -14.938 1 97.62 208 ILE A O 1
ATOM 1601 N N . THR A 1 209 ? -9.172 -8.367 -12.898 1 97.62 209 THR A N 1
ATOM 1602 C CA . THR A 1 209 ? -10.492 -8.438 -12.281 1 97.62 209 THR A CA 1
ATOM 1603 C C . THR A 1 209 ? -10.516 -7.688 -10.953 1 97.62 209 THR A C 1
ATOM 1605 O O . THR A 1 209 ? -9.617 -7.855 -10.125 1 97.62 209 THR A O 1
ATOM 1608 N N . MET A 1 210 ? -11.508 -6.805 -10.805 1 97.5 210 MET A N 1
ATOM 1609 C CA . MET A 1 210 ? -11.711 -6.105 -9.539 1 97.5 210 MET A CA 1
ATOM 1610 C C . MET A 1 210 ? -12.797 -6.789 -8.711 1 97.5 210 MET A C 1
ATOM 1612 O O . MET A 1 210 ? -13.898 -7.043 -9.203 1 97.5 210 MET A O 1
ATOM 1616 N N . ILE A 1 211 ? -12.438 -7.078 -7.496 1 97.19 211 ILE A N 1
ATOM 1617 C CA . ILE A 1 211 ? -13.375 -7.75 -6.602 1 97.19 211 ILE A CA 1
ATOM 1618 C C . ILE A 1 211 ? -13.695 -6.848 -5.414 1 97.19 211 ILE A C 1
ATOM 1620 O O . ILE A 1 211 ? -12.805 -6.184 -4.875 1 97.19 211 ILE A O 1
ATOM 1624 N N . SER A 1 212 ? -14.898 -6.754 -5.055 1 95.94 212 SER A N 1
ATOM 1625 C CA . SER A 1 212 ? -15.398 -6.004 -3.904 1 95.94 212 SER A CA 1
ATOM 1626 C C . SER A 1 212 ? -16.5 -6.773 -3.182 1 95.94 212 SER A C 1
ATOM 1628 O O . SER A 1 212 ? -17.5 -7.16 -3.793 1 95.94 212 SER A O 1
ATOM 1630 N N . SER A 1 213 ? -16.312 -7.004 -1.925 1 94.38 213 SER A N 1
ATOM 1631 C CA . SER A 1 213 ? -17.297 -7.668 -1.076 1 94.38 213 SER A CA 1
ATOM 1632 C C . SER A 1 213 ? -17.75 -8.992 -1.689 1 94.38 213 SER A C 1
ATOM 1634 O O . SER A 1 213 ? -18.938 -9.273 -1.736 1 94.38 213 SER A O 1
ATOM 1636 N N . GLY A 1 214 ? -16.797 -9.664 -2.254 1 96.94 214 GLY A N 1
ATOM 1637 C CA . GLY A 1 214 ? -17.047 -11.016 -2.732 1 96.94 214 GLY A CA 1
ATOM 1638 C C . GLY A 1 214 ? -17.641 -11.055 -4.133 1 96.94 214 GLY A C 1
ATOM 1639 O O . GLY A 1 214 ? -17.984 -12.125 -4.637 1 96.94 214 GLY A O 1
ATOM 1640 N N . ARG A 1 215 ? -17.734 -9.898 -4.766 1 97.5 215 ARG A N 1
ATOM 1641 C CA . ARG A 1 215 ? -18.297 -9.812 -6.109 1 97.5 215 ARG A CA 1
ATOM 1642 C C . ARG A 1 215 ? -17.312 -9.164 -7.074 1 97.5 215 ARG A C 1
ATOM 1644 O O . ARG A 1 215 ? -16.547 -8.281 -6.684 1 97.5 215 ARG A O 1
ATOM 1651 N N . ILE A 1 216 ? -17.406 -9.648 -8.297 1 97.75 216 ILE A N 1
ATOM 1652 C CA . ILE A 1 216 ? -16.609 -9.008 -9.336 1 97.75 216 ILE A CA 1
ATOM 1653 C C . ILE A 1 216 ? -17.297 -7.738 -9.812 1 97.75 216 ILE A C 1
ATOM 1655 O O . ILE A 1 216 ? -18.484 -7.773 -10.188 1 97.75 216 ILE A O 1
ATOM 1659 N N . VAL A 1 217 ? -16.562 -6.629 -9.852 1 96.5 217 VAL A N 1
ATOM 1660 C CA . VAL A 1 217 ? -17.172 -5.363 -10.242 1 96.5 217 VAL A CA 1
ATOM 1661 C C . VAL A 1 217 ? -16.641 -4.926 -11.602 1 96.5 217 VAL A C 1
ATOM 1663 O O . VAL A 1 217 ? -17.203 -4.039 -12.242 1 96.5 217 VAL A O 1
ATOM 1666 N N . TYR A 1 218 ? -15.586 -5.582 -11.977 1 97.12 218 TYR A N 1
ATOM 1667 C CA . TYR A 1 218 ? -15.016 -5.262 -13.281 1 97.12 218 TYR A CA 1
ATOM 1668 C C . TYR A 1 218 ? -14.039 -6.348 -13.727 1 97.12 218 TYR A C 1
ATOM 1670 O O . TYR A 1 218 ? -13.32 -6.922 -12.906 1 97.12 218 TYR A O 1
ATOM 1678 N N . SER A 1 219 ? -14.031 -6.676 -15.008 1 97.44 219 SER A N 1
ATOM 1679 C CA . SER A 1 219 ? -13.016 -7.492 -15.664 1 97.44 219 SER A CA 1
ATOM 1680 C C . SER A 1 219 ? -12.633 -6.902 -17.016 1 97.44 219 SER A C 1
ATOM 1682 O O . SER A 1 219 ? -13.5 -6.547 -17.812 1 97.44 219 SER A O 1
ATOM 1684 N N . GLY A 1 220 ? -11.391 -6.738 -17.266 1 96.38 220 GLY A N 1
ATOM 1685 C CA . GLY A 1 220 ? -10.875 -6.172 -18.5 1 96.38 220 GLY A CA 1
ATOM 1686 C C . GLY A 1 220 ? -9.508 -5.531 -18.344 1 96.38 220 GLY A C 1
ATOM 1687 O O . GLY A 1 220 ? -8.789 -5.828 -17.391 1 96.38 220 GLY A O 1
ATOM 1688 N N . SER A 1 221 ? -9.102 -4.797 -19.266 1 96.44 221 SER A N 1
ATOM 1689 C CA . SER A 1 221 ? -7.809 -4.125 -19.172 1 96.44 221 SER A CA 1
ATOM 1690 C C . SER A 1 221 ? -7.867 -2.938 -18.219 1 96.44 221 SER A C 1
ATOM 1692 O O . SER A 1 221 ? -8.922 -2.312 -18.062 1 96.44 221 SER A O 1
ATOM 1694 N N . PRO A 1 222 ? -6.762 -2.637 -17.547 1 95.69 222 PRO A N 1
ATOM 1695 C CA . PRO A 1 222 ? -6.727 -1.448 -16.688 1 95.69 222 PRO A CA 1
ATOM 1696 C C . PRO A 1 222 ? -7.125 -0.175 -17.438 1 95.69 222 PRO A C 1
ATOM 1698 O O . PRO A 1 222 ? -7.895 0.634 -16.906 1 95.69 222 PRO A O 1
ATOM 1701 N N . GLY A 1 223 ? -6.633 -0.033 -18.641 1 94.94 223 GLY A N 1
ATOM 1702 C CA . GLY A 1 223 ? -6.957 1.142 -19.438 1 94.94 223 GLY A CA 1
ATOM 1703 C C . GLY A 1 223 ? -8.445 1.298 -19.688 1 94.94 223 GLY A C 1
ATOM 1704 O O . GLY A 1 223 ? -8.977 2.408 -19.625 1 94.94 223 GLY A O 1
ATOM 1705 N N . GLU A 1 224 ? -9.094 0.169 -19.938 1 96.31 224 GLU A N 1
ATOM 1706 C CA . GLU A 1 224 ? -10.523 0.2 -20.203 1 96.31 224 GLU A CA 1
ATOM 1707 C C . GLU A 1 224 ? -11.312 0.604 -18.953 1 96.31 224 GLU A C 1
ATOM 1709 O O . GLU A 1 224 ? -12.312 1.31 -19.047 1 96.31 224 GLU A O 1
ATOM 1714 N N . ALA A 1 225 ? -10.891 0.181 -17.797 1 95.62 225 ALA A N 1
ATOM 1715 C CA . ALA A 1 225 ? -11.555 0.568 -16.547 1 95.62 225 ALA A CA 1
ATOM 1716 C C . ALA A 1 225 ? -11.531 2.084 -16.359 1 95.62 225 ALA A C 1
ATOM 1718 O O . ALA A 1 225 ? -12.547 2.688 -16.031 1 95.62 225 ALA A O 1
ATOM 1719 N N . VAL A 1 226 ? -10.383 2.645 -16.625 1 94.88 226 VAL A N 1
ATOM 1720 C CA . VAL A 1 226 ? -10.195 4.082 -16.484 1 94.88 226 VAL A CA 1
ATOM 1721 C C . VAL A 1 226 ? -11.062 4.824 -17.5 1 94.88 226 VAL A C 1
ATOM 1723 O O . VAL A 1 226 ? -11.773 5.77 -17.141 1 94.88 226 VAL A O 1
ATOM 1726 N N . ARG A 1 227 ? -11.086 4.328 -18.688 1 96.12 227 ARG A N 1
ATOM 1727 C CA . ARG A 1 227 ? -11.852 4.969 -19.75 1 96.12 227 ARG A CA 1
ATOM 1728 C C . ARG A 1 227 ? -13.352 4.887 -19.484 1 96.12 227 ARG A C 1
ATOM 1730 O O . ARG A 1 227 ? -14.062 5.883 -19.594 1 96.12 227 ARG A O 1
ATOM 1737 N N . ARG A 1 228 ? -13.789 3.756 -19.094 1 95.12 228 ARG A N 1
ATOM 1738 C CA . ARG A 1 228 ? -15.211 3.508 -18.859 1 95.12 228 ARG A CA 1
ATOM 1739 C C . ARG A 1 228 ? -15.742 4.395 -17.75 1 95.12 228 ARG A C 1
ATOM 1741 O O . ARG A 1 228 ? -16.906 4.801 -17.766 1 95.12 228 ARG A O 1
ATOM 1748 N N . THR A 1 229 ? -14.93 4.703 -16.781 1 95.44 229 THR A N 1
ATOM 1749 C CA . THR A 1 229 ? -15.391 5.445 -15.609 1 95.44 229 THR A CA 1
ATOM 1750 C C . THR A 1 229 ? -15.055 6.93 -15.742 1 95.44 229 THR A C 1
ATOM 1752 O O . THR A 1 229 ? -15.555 7.754 -14.977 1 95.44 229 THR A O 1
ATOM 1755 N N . GLY A 1 230 ? -14.18 7.246 -16.641 1 94.06 230 GLY A N 1
ATOM 1756 C CA . GLY A 1 230 ? -13.719 8.625 -16.766 1 94.06 230 GLY A CA 1
ATOM 1757 C C . GLY A 1 230 ? -12.805 9.047 -15.641 1 94.06 230 GLY A C 1
ATOM 1758 O O . GLY A 1 230 ? -12.625 10.234 -15.383 1 94.06 230 GLY A O 1
ATOM 1759 N N . ALA A 1 231 ? -12.234 8.07 -15.008 1 92.69 231 ALA A N 1
ATOM 1760 C CA . ALA A 1 231 ? -11.367 8.344 -13.867 1 92.69 231 ALA A CA 1
ATOM 1761 C C . ALA A 1 231 ? -9.969 8.734 -14.32 1 92.69 231 ALA A C 1
ATOM 1763 O O . ALA A 1 231 ? -9.633 8.594 -15.5 1 92.69 231 ALA A O 1
ATOM 1764 N N . SER A 1 232 ? -9.18 9.234 -13.375 1 88.31 232 SER A N 1
ATOM 1765 C CA . SER A 1 232 ? -7.82 9.656 -13.672 1 88.31 232 SER A CA 1
ATOM 1766 C C . SER A 1 232 ? -6.812 8.555 -13.375 1 88.31 232 SER A C 1
ATOM 1768 O O . SER A 1 232 ? -5.641 8.656 -13.734 1 88.31 232 SER A O 1
ATOM 1770 N N . SER A 1 233 ? -7.27 7.555 -12.719 1 90.44 233 SER A N 1
ATOM 1771 C CA . SER A 1 233 ? -6.406 6.441 -12.328 1 90.44 233 SER A CA 1
ATOM 1772 C C . SER A 1 233 ? -7.211 5.16 -12.141 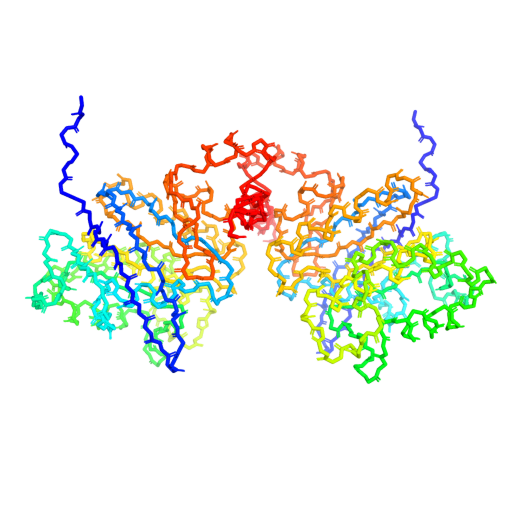1 90.44 233 SER A C 1
ATOM 1774 O O . SER A 1 233 ? -8.445 5.191 -12.109 1 90.44 233 SER A O 1
ATOM 1776 N N . LEU A 1 234 ? -6.523 4.086 -12.031 1 93.06 234 LEU A N 1
ATOM 1777 C CA . LEU A 1 234 ? -7.184 2.805 -11.812 1 93.06 234 LEU A CA 1
ATOM 1778 C C . LEU A 1 234 ? -7.848 2.76 -10.438 1 93.06 234 LEU A C 1
ATOM 1780 O O . LEU A 1 234 ? -8.93 2.191 -10.289 1 93.06 234 LEU A O 1
ATOM 1784 N N . GLU A 1 235 ? -7.207 3.32 -9.484 1 93 235 GLU A N 1
ATOM 1785 C CA . GLU A 1 235 ? -7.777 3.365 -8.141 1 93 235 GLU A CA 1
ATOM 1786 C C . GLU A 1 235 ? -9.086 4.145 -8.117 1 93 235 GLU A C 1
ATOM 1788 O O . GLU A 1 235 ? -10.07 3.701 -7.52 1 93 235 GLU A O 1
ATOM 1793 N N . GLU A 1 236 ? -9.102 5.238 -8.789 1 92.81 236 GLU A N 1
ATOM 1794 C CA . GLU A 1 236 ? -10.328 6.031 -8.867 1 92.81 236 GLU A CA 1
ATOM 1795 C C . GLU A 1 236 ? -11.406 5.297 -9.664 1 92.81 236 GLU A C 1
ATOM 1797 O O . GLU A 1 236 ? -12.594 5.422 -9.367 1 92.81 236 GLU A O 1
ATOM 1802 N N . ALA A 1 237 ? -10.953 4.605 -10.68 1 94.94 237 ALA A N 1
ATOM 1803 C CA . ALA A 1 237 ? -11.898 3.793 -11.438 1 94.94 237 ALA A CA 1
ATOM 1804 C C . ALA A 1 237 ? -12.555 2.742 -10.547 1 94.94 237 ALA A C 1
ATOM 1806 O O . ALA A 1 237 ? -13.766 2.518 -10.625 1 94.94 237 ALA A O 1
ATOM 1807 N N . TYR A 1 238 ? -11.773 2.086 -9.719 1 95.56 238 TYR A N 1
ATOM 1808 C CA . TYR A 1 238 ? -12.297 1.11 -8.766 1 95.56 238 TYR A CA 1
ATOM 1809 C C . TYR A 1 238 ? -13.344 1.742 -7.859 1 95.56 238 TYR A C 1
ATOM 1811 O O . TYR A 1 238 ? -14.43 1.183 -7.668 1 95.56 238 TYR A O 1
ATOM 1819 N N . VAL A 1 239 ? -12.992 2.932 -7.352 1 94.06 239 VAL A N 1
ATOM 1820 C CA . VAL A 1 239 ? -13.898 3.641 -6.453 1 94.06 239 VAL A CA 1
ATOM 1821 C C . VAL A 1 239 ? -15.203 3.951 -7.18 1 94.06 239 VAL A C 1
ATOM 1823 O O . VAL A 1 239 ? -16.297 3.746 -6.629 1 94.06 239 VAL A O 1
ATOM 1826 N N . ALA A 1 240 ? -15.094 4.348 -8.367 1 94.94 240 ALA A N 1
ATOM 1827 C CA . ALA A 1 240 ? -16.281 4.668 -9.164 1 94.94 240 ALA A CA 1
ATOM 1828 C C . ALA A 1 240 ? -17.141 3.428 -9.391 1 94.94 240 ALA A C 1
ATOM 1830 O O . ALA A 1 240 ? -18.359 3.494 -9.32 1 94.94 240 ALA A O 1
ATOM 1831 N N . LEU A 1 241 ? -16.5 2.334 -9.664 1 94.25 241 LEU A N 1
ATOM 1832 C CA . LEU A 1 241 ? -17.188 1.086 -9.969 1 94.25 241 LEU A CA 1
ATOM 1833 C C . LEU A 1 241 ? -17.891 0.54 -8.734 1 94.25 241 LEU A C 1
ATOM 1835 O O . LEU A 1 241 ? -18.969 -0.057 -8.844 1 94.25 241 LEU A O 1
ATOM 1839 N N . VAL A 1 242 ? -17.328 0.75 -7.617 1 91.75 242 VAL A N 1
ATOM 1840 C CA . VAL A 1 242 ? -17.891 0.171 -6.398 1 91.75 242 VAL A CA 1
ATOM 1841 C C . VAL A 1 242 ? -18.938 1.107 -5.816 1 91.75 242 VAL A C 1
ATOM 1843 O O . VAL A 1 242 ? -19.875 0.66 -5.148 1 91.75 242 VAL A O 1
ATOM 1846 N N . THR A 1 243 ? -18.672 2.445 -5.918 1 86.25 243 THR A N 1
ATOM 1847 C CA . THR A 1 243 ? -19.641 3.4 -5.395 1 86.25 243 THR A CA 1
ATOM 1848 C C . THR A 1 243 ? -20.797 3.576 -6.359 1 86.25 243 THR A C 1
ATOM 1850 O O . THR A 1 243 ? -21.922 3.91 -5.945 1 86.25 243 THR A O 1
ATOM 1853 N N . GLY A 1 244 ? -20.609 3.709 -7.652 1 73.06 244 GLY A N 1
ATOM 1854 C CA . GLY A 1 244 ? -21.656 3.877 -8.648 1 73.06 244 GLY A CA 1
ATOM 1855 C C . GLY A 1 244 ? -22.547 2.654 -8.797 1 73.06 244 GLY A C 1
ATOM 1856 O O . GLY A 1 244 ? -23.703 2.764 -9.203 1 73.06 244 GLY A O 1
ATOM 1857 N N . GLY A 1 245 ? -22.141 1.43 -8.812 1 58.16 245 GLY A N 1
ATOM 1858 C CA . GLY A 1 245 ? -22.953 0.228 -8.93 1 58.16 245 GLY A CA 1
ATOM 1859 C C . GLY A 1 245 ? -23.906 0.035 -7.766 1 58.16 245 GLY A C 1
ATOM 1860 O O . GLY A 1 245 ? -24.734 -0.875 -7.785 1 58.16 245 GLY A O 1
ATOM 1861 N N . GLY A 1 246 ? -23.812 0.495 -6.539 1 45.12 246 GLY A N 1
ATOM 1862 C CA . GLY A 1 246 ? -24.766 0.368 -5.445 1 45.12 246 GLY A CA 1
ATOM 1863 C C . GLY A 1 246 ? -26.094 1.047 -5.723 1 45.12 246 GLY A C 1
ATOM 1864 O O . GLY A 1 246 ? -26.969 1.072 -4.863 1 45.12 246 GLY A O 1
ATOM 1865 N N . GLY A 1 247 ? -26.312 1.9 -6.535 1 34.03 247 GLY A N 1
ATOM 1866 C CA . GLY A 1 247 ? -27.672 2.406 -6.703 1 34.03 247 GLY A CA 1
ATOM 1867 C C . GLY A 1 247 ? -28.656 1.341 -7.148 1 34.03 247 GLY A C 1
ATOM 1868 O O . GLY A 1 247 ? -29.859 1.567 -7.145 1 34.03 247 GLY A O 1
ATOM 1869 N N . GLU A 1 248 ? -28.438 0.475 -8.039 1 30.91 248 GLU A N 1
ATOM 1870 C CA . GLU A 1 248 ? -29.594 -0.301 -8.484 1 30.91 248 GLU A CA 1
ATOM 1871 C C . GLU A 1 248 ? -29.953 -1.386 -7.469 1 30.91 248 GLU A C 1
ATOM 1873 O O . GLU A 1 248 ? -30.812 -2.223 -7.727 1 30.91 248 GLU A O 1
ATOM 1878 N N . SER A 1 249 ? -29.297 -1.533 -6.281 1 25.28 249 SER A N 1
ATOM 1879 C CA . SER A 1 249 ? -30.188 -2.365 -5.484 1 25.28 249 SER A CA 1
ATOM 1880 C C . SER A 1 249 ? -31.266 -1.523 -4.793 1 25.28 249 SER A C 1
ATOM 1882 O O . SER A 1 249 ? -30.984 -0.411 -4.34 1 25.28 249 SER A O 1
ATOM 1884 N N . MET B 1 1 ? 11.492 35.906 -10.789 1 25.92 1 MET B N 1
ATOM 1885 C CA . MET B 1 1 ? 12.117 35.125 -9.703 1 25.92 1 MET B CA 1
ATOM 1886 C C . MET B 1 1 ? 11.18 35.031 -8.5 1 25.92 1 MET B C 1
ATOM 1888 O O . MET B 1 1 ? 10.977 36.031 -7.785 1 25.92 1 MET B O 1
ATOM 1892 N N . GLY B 1 2 ? 9.906 34.688 -8.57 1 36.91 2 GLY B N 1
ATOM 1893 C CA . GLY B 1 2 ? 8.75 35.094 -7.781 1 36.91 2 GLY B CA 1
ATOM 1894 C C . GLY B 1 2 ? 9.008 35.031 -6.285 1 36.91 2 GLY B C 1
ATOM 1895 O O . GLY B 1 2 ? 9.773 34.219 -5.809 1 36.91 2 GLY B O 1
ATOM 1896 N N . GLY B 1 3 ? 9.195 36.031 -5.582 1 41.94 3 GLY B N 1
ATOM 1897 C CA . GLY B 1 3 ? 9.656 36.281 -4.23 1 41.94 3 GLY B CA 1
ATOM 1898 C C . GLY B 1 3 ? 9.328 35.188 -3.254 1 41.94 3 GLY B C 1
ATOM 1899 O O . GLY B 1 3 ? 8.156 34.969 -2.918 1 41.94 3 GLY B O 1
ATOM 1900 N N . ALA B 1 4 ? 9.945 33.969 -3.316 1 53.28 4 ALA B N 1
ATOM 1901 C CA . ALA B 1 4 ? 9.617 32.719 -2.627 1 53.28 4 ALA B CA 1
ATOM 1902 C C . ALA B 1 4 ? 9.352 32.969 -1.145 1 53.28 4 ALA B C 1
ATOM 1904 O O . ALA B 1 4 ? 10.227 33.438 -0.42 1 53.28 4 ALA B O 1
ATOM 1905 N N . GLY B 1 5 ? 8.141 33.469 -0.799 1 76.12 5 GLY B N 1
ATOM 1906 C CA . GLY B 1 5 ? 7.754 33.75 0.577 1 76.12 5 GLY B CA 1
ATOM 1907 C C . GLY B 1 5 ? 8.312 32.719 1.562 1 76.12 5 GLY B C 1
ATOM 1908 O O . GLY B 1 5 ? 9.031 31.812 1.174 1 76.12 5 GLY B O 1
ATOM 1909 N N . GLN B 1 6 ? 8.266 33.125 2.777 1 91.56 6 GLN B N 1
ATOM 1910 C CA . GLN B 1 6 ? 8.734 32.312 3.885 1 91.56 6 GLN B CA 1
ATOM 1911 C C . GLN B 1 6 ? 8.117 30.906 3.818 1 91.56 6 GLN B C 1
ATOM 1913 O O . GLN B 1 6 ? 6.902 30.75 3.715 1 91.56 6 GLN B O 1
ATOM 1918 N N . PRO B 1 7 ? 8.984 29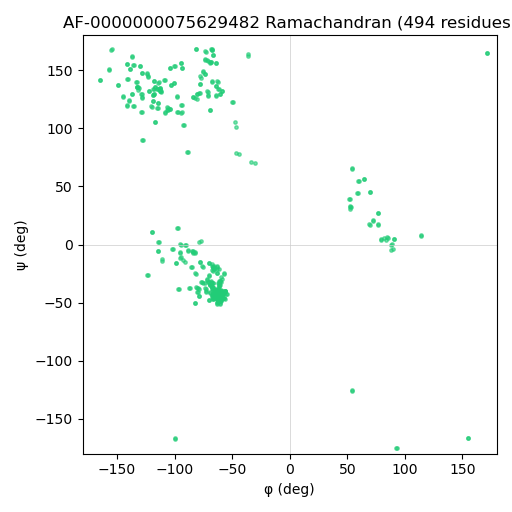.875 3.773 1 96.75 7 PRO B N 1
ATOM 1919 C CA . PRO B 1 7 ? 8.469 28.5 3.703 1 96.75 7 PRO B CA 1
ATOM 1920 C C . PRO B 1 7 ? 7.684 28.094 4.953 1 96.75 7 PRO B C 1
ATOM 1922 O O . PRO B 1 7 ? 7.84 28.719 6.008 1 96.75 7 PRO B O 1
ATOM 1925 N N . ALA B 1 8 ? 6.832 27.141 4.738 1 97.75 8 ALA B N 1
ATOM 1926 C CA . ALA B 1 8 ? 6.066 26.625 5.875 1 97.75 8 ALA B CA 1
ATOM 1927 C C . ALA B 1 8 ? 6.945 25.781 6.789 1 97.75 8 ALA B C 1
ATOM 1929 O O . ALA B 1 8 ? 6.77 25.781 8.008 1 97.75 8 ALA B O 1
ATOM 1930 N N . VAL B 1 9 ? 7.863 25 6.184 1 98.19 9 VAL B N 1
ATOM 1931 C CA . VAL B 1 9 ? 8.789 24.156 6.918 1 98.19 9 VAL B CA 1
ATOM 1932 C C . VAL B 1 9 ? 10.203 24.344 6.379 1 98.19 9 VAL B C 1
ATOM 1934 O O . VAL B 1 9 ? 10.414 24.375 5.164 1 98.19 9 VAL B O 1
ATOM 1937 N N . GLU B 1 10 ? 11.141 24.469 7.312 1 98 10 GLU B N 1
ATOM 1938 C CA . GLU B 1 10 ? 12.555 24.5 6.98 1 98 10 GLU B CA 1
ATOM 1939 C C . GLU B 1 10 ? 13.367 23.625 7.93 1 98 10 GLU B C 1
ATOM 1941 O O . GLU B 1 10 ? 13.312 23.797 9.148 1 98 10 GLU B O 1
ATOM 1946 N N . ALA B 1 11 ? 14 22.672 7.383 1 98.06 11 ALA B N 1
ATOM 1947 C CA . ALA B 1 11 ? 14.969 21.844 8.086 1 98.06 11 ALA B CA 1
ATOM 1948 C C . ALA B 1 11 ? 16.344 21.891 7.41 1 98.06 11 ALA B C 1
ATOM 1950 O O . ALA B 1 11 ? 16.438 21.781 6.188 1 98.06 11 ALA B O 1
ATOM 1951 N N . GLU B 1 12 ? 17.359 22.109 8.227 1 98.06 12 GLU B N 1
ATOM 1952 C CA . GLU B 1 12 ? 18.703 22.234 7.688 1 98.06 12 GLU B CA 1
ATOM 1953 C C . GLU B 1 12 ? 19.672 21.312 8.414 1 98.06 12 GLU B C 1
ATOM 1955 O O . GLU B 1 12 ? 20 21.531 9.586 1 98.06 12 GLU B O 1
ATOM 1960 N N . GLY B 1 13 ? 20.156 20.344 7.641 1 98.31 13 GLY B N 1
ATOM 1961 C CA . GLY B 1 13 ? 21.188 19.469 8.164 1 98.31 13 GLY B CA 1
ATOM 1962 C C . GLY B 1 13 ? 20.75 18.719 9.414 1 98.31 13 GLY B C 1
ATOM 1963 O O . GLY B 1 13 ? 21.516 18.641 10.383 1 98.31 13 GLY B O 1
ATOM 1964 N N . VAL B 1 14 ? 19.625 18.203 9.43 1 98.31 14 VAL B N 1
ATOM 1965 C CA . VAL B 1 14 ? 19.047 17.625 10.641 1 98.31 14 VAL B CA 1
ATOM 1966 C C . VAL B 1 14 ? 19.547 16.188 10.812 1 98.31 14 VAL B C 1
ATOM 1968 O O . VAL B 1 14 ? 19.516 15.391 9.867 1 98.31 14 VAL B O 1
ATOM 1971 N N . TRP B 1 15 ? 20.078 15.953 11.977 1 98.56 15 TRP B N 1
ATOM 1972 C CA . TRP B 1 15 ? 20.438 14.617 12.422 1 98.56 15 TRP B CA 1
ATOM 1973 C C . TRP B 1 15 ? 19.641 14.219 13.656 1 98.56 15 TRP B C 1
ATOM 1975 O O . TRP B 1 15 ? 19.406 15.047 14.547 1 98.56 15 TRP B O 1
ATOM 1985 N N . LYS B 1 16 ? 19.234 13 13.727 1 98.25 16 LYS B N 1
ATOM 1986 C CA . LYS B 1 16 ? 18.531 12.508 14.906 1 98.25 16 LYS B CA 1
ATOM 1987 C C . LYS B 1 16 ? 18.891 11.055 15.195 1 98.25 16 LYS B C 1
ATOM 1989 O O . LYS B 1 16 ? 18.812 10.203 14.297 1 98.25 16 LYS B O 1
ATOM 1994 N N . ARG B 1 17 ? 19.266 10.797 16.328 1 97.44 17 ARG B N 1
ATOM 1995 C CA . ARG B 1 17 ? 19.547 9.453 16.812 1 97.44 17 ARG B CA 1
ATOM 1996 C C . ARG B 1 17 ? 18.422 8.93 17.703 1 97.44 17 ARG B C 1
ATOM 1998 O O . ARG B 1 17 ? 17.875 9.68 18.516 1 97.44 17 ARG B O 1
ATOM 2005 N N . LEU B 1 18 ? 18.047 7.711 17.531 1 95.38 18 LEU B N 1
ATOM 2006 C CA . LEU B 1 18 ? 17.141 6.988 18.422 1 95.38 18 LEU B CA 1
ATOM 2007 C C . LEU B 1 18 ? 17.719 5.621 18.781 1 95.38 18 LEU B C 1
ATOM 2009 O O . LEU B 1 18 ? 18.125 4.863 17.891 1 95.38 18 LEU B O 1
ATOM 2013 N N . GLY B 1 19 ? 17.703 5.211 20.016 1 92.62 19 GLY B N 1
ATOM 2014 C CA . GLY B 1 19 ? 18.234 3.928 20.438 1 92.62 19 GLY B CA 1
ATOM 2015 C C . GLY B 1 19 ? 19.656 3.676 19.969 1 92.62 19 GLY B C 1
ATOM 2016 O O . GLY B 1 19 ? 19.984 2.566 19.547 1 92.62 19 GLY B O 1
ATOM 2017 N N . GLY B 1 20 ? 20.438 4.699 19.828 1 92.44 20 GLY B N 1
ATOM 2018 C CA . GLY B 1 20 ? 21.859 4.566 19.5 1 92.44 20 GLY B CA 1
ATOM 2019 C C . GLY B 1 20 ? 22.109 4.547 18 1 92.44 20 GLY B C 1
ATOM 2020 O O . GLY B 1 20 ? 23.266 4.484 17.562 1 92.44 20 GLY B O 1
ATOM 2021 N N . ARG B 1 21 ? 21.172 4.559 17.203 1 95 21 ARG B N 1
ATOM 2022 C CA . ARG B 1 21 ? 21.344 4.52 15.75 1 95 21 ARG B CA 1
ATOM 2023 C C . ARG B 1 21 ? 20.875 5.824 15.109 1 95 21 ARG B C 1
ATOM 2025 O O . ARG B 1 21 ? 19.875 6.41 15.531 1 95 21 ARG B O 1
ATOM 2032 N N . TRP B 1 22 ? 21.609 6.285 14.141 1 97.25 22 TRP B N 1
ATOM 2033 C CA . TRP B 1 22 ? 21.188 7.445 13.367 1 97.25 22 TRP B CA 1
ATOM 2034 C C . TRP B 1 22 ? 19.984 7.102 12.492 1 97.25 22 TRP B C 1
ATOM 2036 O O . TRP B 1 22 ? 20.094 6.285 11.57 1 97.25 22 TRP B O 1
ATOM 2046 N N . VAL B 1 23 ? 18.875 7.785 12.82 1 98 23 VAL B N 1
ATOM 2047 C CA . VAL B 1 23 ? 17.641 7.555 12.07 1 98 23 VAL B CA 1
ATOM 2048 C C . VAL B 1 23 ? 17.484 8.617 10.984 1 98 23 VAL B C 1
ATOM 2050 O O . VAL B 1 23 ? 16.969 8.336 9.906 1 98 23 VAL B O 1
ATOM 2053 N N . LEU B 1 24 ? 17.844 9.758 11.297 1 98.62 24 LEU B N 1
ATOM 2054 C CA . LEU B 1 24 ? 17.969 10.836 10.32 1 98.62 24 LEU B CA 1
ATOM 2055 C C . LEU B 1 24 ? 19.422 11.242 10.133 1 98.62 24 LEU B C 1
ATOM 2057 O O . LEU B 1 24 ? 20.172 11.383 11.102 1 98.62 24 LEU B O 1
ATOM 2061 N N . LYS B 1 25 ? 19.891 11.359 8.891 1 98.44 25 LYS B N 1
ATOM 2062 C CA . LYS B 1 25 ? 21.281 11.625 8.539 1 98.44 25 LYS B CA 1
ATOM 2063 C C . LYS B 1 25 ? 21.375 12.812 7.586 1 98.44 25 LYS B C 1
ATOM 2065 O O . LYS B 1 25 ? 21.328 12.641 6.367 1 98.44 25 LYS B O 1
ATOM 2070 N N . ASP B 1 26 ? 21.5 13.992 8.18 1 98.31 26 ASP B N 1
ATOM 2071 C CA . ASP B 1 26 ? 21.75 15.211 7.41 1 98.31 26 ASP B CA 1
ATOM 2072 C C . ASP B 1 26 ? 20.562 15.516 6.492 1 98.31 26 ASP B C 1
ATOM 2074 O O . ASP B 1 26 ? 20.734 15.695 5.285 1 98.31 26 ASP B O 1
ATOM 2078 N N . VAL B 1 27 ? 19.438 15.633 7.086 1 98.38 27 VAL B N 1
ATOM 2079 C CA . VAL B 1 27 ? 18.203 15.828 6.324 1 98.38 27 VAL B CA 1
ATOM 2080 C C . VAL B 1 27 ? 17.906 17.312 6.207 1 98.38 27 VAL B C 1
ATOM 2082 O O . VAL B 1 27 ? 17.828 18.031 7.215 1 98.38 27 VAL B O 1
ATOM 2085 N N . SER B 1 28 ? 17.844 17.781 5.004 1 98.38 28 SER B N 1
ATOM 2086 C CA . SER B 1 28 ? 17.406 19.141 4.715 1 98.38 28 SER B CA 1
ATOM 2087 C C . SER B 1 28 ? 16.156 19.125 3.846 1 98.38 28 SER B C 1
ATOM 2089 O O . SER B 1 28 ? 16.047 18.359 2.889 1 98.38 28 SER B O 1
ATOM 2091 N N . LEU B 1 29 ? 15.234 19.953 4.281 1 96.12 29 LEU B N 1
ATOM 2092 C CA . LEU B 1 29 ? 13.93 19.953 3.629 1 96.12 29 LEU B CA 1
ATOM 2093 C C . LEU B 1 29 ? 13.297 21.344 3.691 1 96.12 29 LEU B C 1
ATOM 2095 O O . LEU B 1 29 ? 13.375 22.016 4.719 1 96.12 29 LEU B O 1
ATOM 2099 N N . THR B 1 30 ? 12.719 21.766 2.588 1 97.62 30 THR B N 1
ATOM 2100 C CA . THR B 1 30 ? 11.961 23 2.539 1 97.62 30 THR B CA 1
ATOM 2101 C C . THR B 1 30 ? 10.578 22.766 1.941 1 97.62 30 THR B C 1
ATOM 2103 O O . THR B 1 30 ? 10.453 22.219 0.844 1 97.62 30 THR B O 1
ATOM 2106 N N . VAL B 1 31 ? 9.547 23.172 2.646 1 97.94 31 VAL B N 1
ATOM 2107 C CA . VAL B 1 31 ? 8.172 23.016 2.191 1 97.94 31 VAL B CA 1
ATOM 2108 C C . VAL B 1 31 ? 7.555 24.391 1.95 1 97.94 31 VAL B C 1
ATOM 2110 O O . VAL B 1 31 ? 7.387 25.172 2.885 1 97.94 31 VAL B O 1
ATOM 2113 N N . PRO B 1 32 ? 7.172 24.672 0.72 1 96.56 32 PRO B N 1
ATOM 2114 C CA . PRO B 1 32 ? 6.523 25.953 0.441 1 96.56 32 PRO B CA 1
ATOM 2115 C C . PRO B 1 32 ? 5.129 26.062 1.056 1 96.56 32 PRO B C 1
ATOM 2117 O O . PRO B 1 32 ? 4.492 25.031 1.321 1 96.56 32 PRO B O 1
ATOM 2120 N N . ARG B 1 33 ? 4.707 27.266 1.258 1 96 33 ARG B N 1
ATOM 2121 C CA . ARG B 1 33 ? 3.371 27.516 1.793 1 96 33 ARG B CA 1
ATOM 2122 C C . ARG B 1 33 ? 2.303 27.25 0.738 1 96 33 ARG B C 1
ATOM 2124 O O . ARG B 1 33 ? 2.551 27.406 -0.459 1 96 33 ARG B O 1
ATOM 2131 N N . GLY B 1 34 ? 1.181 26.781 1.225 1 94.06 34 GLY B N 1
ATOM 2132 C CA . GLY B 1 34 ? -0.005 26.703 0.387 1 94.06 34 GLY B CA 1
ATOM 2133 C C . GLY B 1 34 ? 0.03 25.547 -0.597 1 94.06 34 GLY B C 1
ATOM 2134 O O . GLY B 1 34 ? -0.563 25.625 -1.675 1 94.06 34 GLY B O 1
ATOM 2135 N N . SER B 1 35 ? 0.728 24.516 -0.258 1 93.75 35 SER B N 1
ATOM 2136 C CA . SER B 1 35 ? 0.82 23.359 -1.149 1 93.75 35 SER B CA 1
ATOM 2137 C C . SER B 1 35 ? 0.693 22.062 -0.376 1 93.75 35 SER B C 1
ATOM 2139 O O . SER B 1 35 ? 0.748 22.047 0.856 1 93.75 35 SER B O 1
ATOM 2141 N N . VAL B 1 36 ? 0.395 21.047 -1.148 1 97.38 36 VAL B N 1
ATOM 2142 C CA . VAL B 1 36 ? 0.458 19.703 -0.593 1 97.38 36 VAL B CA 1
ATOM 2143 C C . VAL B 1 36 ? 1.819 19.078 -0.898 1 97.38 36 VAL B C 1
ATOM 2145 O O . VAL B 1 36 ? 2.17 18.875 -2.064 1 97.38 36 VAL B O 1
ATOM 2148 N N . TYR B 1 37 ? 2.574 18.859 0.157 1 98.19 37 TYR B N 1
ATOM 2149 C CA . TYR B 1 37 ? 3.938 18.344 0.064 1 98.19 37 TYR B CA 1
ATOM 2150 C C . TYR B 1 37 ? 4.039 16.938 0.647 1 98.19 37 TYR B C 1
ATOM 2152 O O . TYR B 1 37 ? 3.504 16.672 1.727 1 98.19 37 TYR B O 1
ATOM 2160 N N . GLY B 1 38 ? 4.719 16.062 -0.112 1 98.12 38 GLY B N 1
ATOM 2161 C CA . GLY B 1 38 ? 4.801 14.68 0.337 1 98.12 38 GLY B CA 1
ATOM 2162 C C . GLY B 1 38 ? 6.207 14.266 0.728 1 98.12 38 GLY B C 1
ATOM 2163 O O . GLY B 1 38 ? 7.18 14.648 0.077 1 98.12 38 GLY B O 1
ATOM 2164 N N . VAL B 1 39 ? 6.34 13.594 1.858 1 97.88 39 VAL B N 1
ATOM 2165 C CA . VAL B 1 39 ? 7.539 12.836 2.201 1 97.88 39 VAL B CA 1
ATOM 2166 C C . VAL B 1 39 ? 7.277 11.344 2.006 1 97.88 39 VAL B C 1
ATOM 2168 O O . VAL B 1 39 ? 6.43 10.766 2.682 1 97.88 39 VAL B O 1
ATOM 2171 N N . VAL B 1 40 ? 8.039 10.773 1.062 1 96.56 40 VAL B N 1
ATOM 2172 C CA . VAL B 1 40 ? 7.723 9.398 0.69 1 96.56 40 VAL B CA 1
ATOM 2173 C C . VAL B 1 40 ? 8.953 8.516 0.879 1 96.56 40 VAL B C 1
ATOM 2175 O O . VAL B 1 40 ? 10.086 8.977 0.715 1 96.56 40 VAL B O 1
ATOM 2178 N N . GLY B 1 41 ? 8.742 7.297 1.288 1 94.25 41 GLY B N 1
ATOM 2179 C CA . GLY B 1 41 ? 9.758 6.297 1.552 1 94.25 41 GLY B CA 1
ATOM 2180 C C . GLY B 1 41 ? 9.211 5.043 2.207 1 94.25 41 GLY B C 1
ATOM 2181 O O . GLY B 1 41 ? 8.07 5.031 2.68 1 94.25 41 GLY B O 1
ATOM 2182 N N . PRO B 1 42 ? 9.969 3.971 2.213 1 92.19 42 PRO B N 1
ATOM 2183 C CA . PRO B 1 42 ? 9.508 2.723 2.82 1 92.19 42 PRO B CA 1
ATOM 2184 C C . PRO B 1 42 ? 9.367 2.82 4.336 1 92.19 42 PRO B C 1
ATOM 2186 O O . PRO B 1 42 ? 9.727 3.84 4.93 1 92.19 42 PRO B O 1
ATOM 2189 N N . ASN B 1 43 ? 8.719 1.8 4.836 1 89.12 43 ASN B N 1
ATOM 2190 C CA . ASN B 1 43 ? 8.648 1.728 6.289 1 89.12 43 ASN B CA 1
ATOM 2191 C C . ASN B 1 43 ? 10.039 1.677 6.918 1 89.12 43 ASN B C 1
ATOM 2193 O O . ASN B 1 43 ? 10.93 0.987 6.414 1 89.12 43 ASN B O 1
ATOM 2197 N N . GLY B 1 44 ? 10.25 2.49 7.902 1 91 44 GLY B N 1
ATOM 2198 C CA . GLY B 1 44 ? 11.531 2.512 8.586 1 91 44 GLY B CA 1
ATOM 2199 C C . GLY B 1 44 ? 12.516 3.496 7.98 1 91 44 GLY B C 1
ATOM 2200 O O . GLY B 1 44 ? 13.641 3.629 8.461 1 91 44 GLY B O 1
ATOM 2201 N N . ALA B 1 45 ? 12.078 4.23 7.039 1 94.56 45 ALA B N 1
ATOM 2202 C CA . ALA B 1 45 ? 12.984 5.129 6.332 1 94.56 45 ALA B CA 1
ATOM 2203 C C . ALA B 1 45 ? 13.273 6.383 7.156 1 94.56 45 ALA B C 1
ATOM 2205 O O . ALA B 1 45 ? 14.18 7.152 6.836 1 94.56 45 ALA B O 1
ATOM 2206 N N . GLY B 1 46 ? 12.469 6.656 8.211 1 96.5 46 GLY B N 1
ATOM 2207 C CA . GLY B 1 46 ? 12.695 7.805 9.07 1 96.5 46 GLY B CA 1
ATOM 2208 C C . GLY B 1 46 ? 11.586 8.844 8.977 1 96.5 46 GLY B C 1
ATOM 2209 O O . GLY B 1 46 ? 11.703 9.93 9.539 1 96.5 46 GLY B O 1
ATOM 2210 N N . LYS B 1 47 ? 10.5 8.531 8.289 1 97.25 47 LYS B N 1
ATOM 2211 C CA . LYS B 1 47 ? 9.438 9.492 8.031 1 97.25 47 LYS B CA 1
ATOM 2212 C C . LYS B 1 47 ? 8.82 9.992 9.344 1 97.25 47 LYS B C 1
ATOM 2214 O O . LYS B 1 47 ? 8.719 11.195 9.57 1 97.25 47 LYS B O 1
ATOM 2219 N N . THR B 1 48 ? 8.422 9.062 10.234 1 97.19 48 THR B N 1
ATOM 2220 C CA . THR B 1 48 ? 7.809 9.414 11.508 1 97.19 48 THR B CA 1
ATOM 2221 C C . THR B 1 48 ? 8.773 10.211 12.375 1 97.19 48 THR B C 1
ATOM 2223 O O . THR B 1 48 ? 8.391 11.227 12.969 1 97.19 48 THR B O 1
ATOM 2226 N N . THR B 1 49 ? 10.047 9.789 12.414 1 97.88 49 THR B N 1
ATOM 2227 C CA . THR B 1 49 ? 11.062 10.508 13.172 1 97.88 49 THR B CA 1
ATOM 2228 C C . THR B 1 49 ? 11.258 11.914 12.617 1 97.88 49 THR B C 1
ATOM 2230 O O . THR B 1 49 ? 11.383 12.875 13.383 1 97.88 49 THR B O 1
ATOM 2233 N N . LEU B 1 50 ? 11.266 12 11.32 1 98.44 50 LEU B N 1
ATOM 2234 C CA . LEU B 1 50 ? 11.398 13.312 10.695 1 98.44 50 LEU B CA 1
ATOM 2235 C C . LEU B 1 50 ? 10.242 14.227 11.086 1 98.44 50 LEU B C 1
ATOM 2237 O O . LEU B 1 50 ? 10.461 15.352 11.531 1 98.44 50 LEU B O 1
ATOM 2241 N N . PHE B 1 51 ? 9 13.758 11.016 1 98.38 51 PHE B N 1
ATOM 2242 C CA . PHE B 1 51 ? 7.832 14.578 11.336 1 98.38 51 PHE B CA 1
ATOM 2243 C C . PHE B 1 51 ? 7.844 14.992 12.797 1 98.38 51 PHE B C 1
ATOM 2245 O O . PHE B 1 51 ? 7.594 16.156 13.125 1 98.38 51 PHE B O 1
ATOM 2252 N N . ARG B 1 52 ? 8.227 14.102 13.625 1 97.25 52 ARG B N 1
ATOM 2253 C CA . ARG B 1 52 ? 8.281 14.422 15.055 1 97.25 52 ARG B CA 1
ATOM 2254 C C . ARG B 1 52 ? 9.391 15.414 15.352 1 97.25 52 ARG B C 1
ATOM 2256 O O . ARG B 1 52 ? 9.258 16.266 16.234 1 97.25 52 ARG B O 1
ATOM 2263 N N . THR B 1 53 ? 10.445 15.297 14.648 1 97.56 53 THR B N 1
ATOM 2264 C CA . THR B 1 53 ? 11.547 16.25 14.797 1 97.56 53 THR B CA 1
ATOM 2265 C C . THR B 1 53 ? 11.156 17.625 14.273 1 97.56 53 THR B C 1
ATOM 2267 O O . THR B 1 53 ? 11.43 18.641 14.914 1 97.56 53 THR B O 1
ATOM 2270 N N . LEU B 1 54 ? 10.461 17.641 13.141 1 97.62 54 LEU B N 1
ATOM 2271 C CA . LEU B 1 54 ? 9.992 18.891 12.578 1 97.62 54 LEU B CA 1
ATOM 2272 C C . LEU B 1 54 ? 9.047 19.594 13.547 1 97.62 54 LEU B C 1
ATOM 2274 O O . LEU B 1 54 ? 9.086 20.828 13.68 1 97.62 54 LEU B O 1
ATOM 2278 N N . LEU B 1 55 ? 8.281 18.797 14.258 1 96.56 55 LEU B N 1
ATOM 2279 C CA . LEU B 1 55 ? 7.246 19.344 15.133 1 96.56 55 LEU B CA 1
ATOM 2280 C C . LEU B 1 55 ? 7.809 19.641 16.516 1 96.56 55 LEU B C 1
ATOM 2282 O O . LEU B 1 55 ? 7.09 20.125 17.391 1 96.56 55 LEU B O 1
ATOM 2286 N N . GLY B 1 56 ? 9.039 19.297 16.734 1 94.81 56 GLY B N 1
ATOM 2287 C CA . GLY B 1 56 ? 9.68 19.562 18.016 1 94.81 56 GLY B CA 1
ATOM 2288 C C . GLY B 1 56 ? 9.367 18.531 19.078 1 94.81 56 GLY B C 1
ATOM 2289 O O . GLY B 1 56 ? 9.734 18.688 20.234 1 94.81 56 GLY B O 1
ATOM 2290 N N . LEU B 1 57 ? 8.688 17.5 18.703 1 93.88 57 LEU B N 1
ATOM 2291 C CA . LEU B 1 57 ? 8.43 16.391 19.625 1 93.88 57 LEU B CA 1
ATOM 2292 C C . LEU B 1 57 ? 9.711 15.641 19.938 1 93.88 57 LEU B C 1
ATOM 2294 O O . LEU B 1 57 ? 9.852 15.047 21.016 1 93.88 57 LEU B O 1
ATOM 2298 N N . TYR B 1 58 ? 10.594 15.594 18.984 1 95.06 58 TYR B N 1
ATOM 2299 C CA . TYR B 1 58 ? 11.977 15.164 19.156 1 95.06 58 TYR B CA 1
ATOM 2300 C C . TYR B 1 58 ? 12.938 16.312 18.906 1 95.06 58 TYR B C 1
ATOM 2302 O O . TYR B 1 58 ? 12.766 17.078 17.953 1 95.06 58 TYR B O 1
ATOM 2310 N N . ARG B 1 59 ? 13.898 16.484 19.766 1 94.75 59 ARG B N 1
ATOM 2311 C CA . ARG B 1 59 ? 14.938 17.469 19.516 1 94.75 59 ARG B CA 1
ATOM 2312 C C . ARG B 1 59 ? 15.969 16.938 18.516 1 94.75 59 ARG B C 1
ATOM 2314 O O . ARG B 1 59 ? 16.484 15.828 18.672 1 94.75 59 ARG B O 1
ATOM 2321 N N . ALA B 1 60 ? 16.234 17.734 17.547 1 96.81 60 ALA B N 1
ATOM 2322 C CA . ALA B 1 60 ? 17.297 17.375 16.625 1 96.81 60 ALA B CA 1
ATOM 2323 C C . ALA B 1 60 ? 18.641 17.297 17.328 1 96.81 60 ALA B C 1
ATOM 2325 O O . ALA B 1 60 ? 18.938 18.109 18.203 1 96.81 60 ALA B O 1
ATOM 2326 N N . ASP B 1 61 ? 19.453 16.312 16.969 1 97.88 61 ASP B N 1
ATOM 2327 C CA . ASP B 1 61 ? 20.797 16.234 17.531 1 97.88 61 ASP B CA 1
ATOM 2328 C C . ASP B 1 61 ? 21.75 17.219 16.844 1 97.88 61 ASP B C 1
ATOM 2330 O O . ASP B 1 61 ? 22.672 17.734 17.469 1 97.88 61 ASP B O 1
ATOM 2334 N N . ARG B 1 62 ? 21.594 17.344 15.594 1 97.88 62 ARG B N 1
ATOM 2335 C CA . ARG B 1 62 ? 22.281 18.344 14.781 1 97.88 62 ARG B CA 1
ATOM 2336 C C . ARG B 1 62 ? 21.312 19.016 13.805 1 97.88 62 ARG B C 1
ATOM 2338 O O . ARG B 1 62 ? 20.266 18.453 13.477 1 97.88 62 ARG B O 1
ATOM 2345 N N . GLY B 1 63 ? 21.656 20.234 13.43 1 97.75 63 GLY B N 1
ATOM 2346 C CA . GLY B 1 63 ? 20.844 20.953 12.453 1 97.75 63 GLY B CA 1
ATOM 2347 C C . GLY B 1 63 ? 19.797 21.844 13.078 1 97.75 63 GLY B C 1
ATOM 2348 O O . GLY B 1 63 ? 19.812 22.062 14.289 1 97.75 63 GLY B O 1
ATOM 2349 N N . ARG B 1 64 ? 18.984 22.422 12.234 1 97.06 64 ARG B N 1
ATOM 2350 C CA . ARG B 1 64 ? 17.953 23.359 12.711 1 97.06 64 ARG B CA 1
ATOM 2351 C C . ARG B 1 64 ? 16.641 23.141 11.977 1 97.06 64 ARG B C 1
ATOM 2353 O O . ARG B 1 64 ? 16.625 22.703 10.828 1 97.06 64 ARG B O 1
ATOM 2360 N N . VAL B 1 65 ? 15.586 23.469 12.727 1 97.56 65 VAL B N 1
ATOM 2361 C CA . VAL B 1 65 ? 14.242 23.344 12.18 1 97.56 65 VAL B CA 1
ATOM 2362 C C . VAL B 1 65 ? 13.445 24.625 12.469 1 97.56 65 VAL B C 1
ATOM 2364 O O . VAL B 1 65 ? 13.531 25.172 13.562 1 97.56 65 VAL B O 1
ATOM 2367 N N . ALA B 1 66 ? 12.766 25.062 11.469 1 97.44 66 ALA B N 1
ATOM 2368 C CA . ALA B 1 66 ? 11.844 26.172 11.633 1 97.44 66 ALA B CA 1
ATOM 2369 C C . ALA B 1 66 ? 10.5 25.875 10.984 1 97.44 66 ALA B C 1
ATOM 2371 O O . ALA B 1 66 ? 10.438 25.281 9.906 1 97.44 66 ALA B O 1
ATOM 2372 N N . LEU B 1 67 ? 9.43 26.266 11.641 1 97.62 67 LEU B N 1
ATOM 2373 C CA . LEU B 1 67 ? 8.062 26.188 11.133 1 97.62 67 LEU B CA 1
ATOM 2374 C C . LEU B 1 67 ? 7.441 27.578 11.031 1 97.62 67 LEU B C 1
ATOM 2376 O O . LEU B 1 67 ? 7.508 28.375 11.969 1 97.62 67 LEU B O 1
ATOM 2380 N N . LEU B 1 68 ? 6.941 27.812 9.891 1 96.56 68 LEU B N 1
ATOM 2381 C CA . LEU B 1 68 ? 6.297 29.094 9.648 1 96.56 68 LEU B CA 1
ATOM 2382 C C . LEU B 1 68 ? 7.223 30.25 10.031 1 96.56 68 LEU B C 1
ATOM 2384 O O . LEU B 1 68 ? 6.785 31.219 10.664 1 96.56 68 LEU B O 1
ATOM 2388 N N . GLY B 1 69 ? 8.438 30.031 9.852 1 94.5 69 GLY B N 1
ATOM 2389 C CA . GLY B 1 69 ? 9.43 31.062 10.047 1 94.5 69 GLY B CA 1
ATOM 2390 C C . GLY B 1 69 ? 9.945 31.141 11.477 1 94.5 69 GLY B C 1
ATOM 2391 O O . GLY B 1 69 ? 10.82 31.953 11.789 1 94.5 69 GLY B O 1
ATOM 2392 N N . GLU B 1 70 ? 9.477 30.328 12.312 1 95.31 70 GLU B N 1
ATOM 2393 C CA . GLU B 1 70 ? 9.867 30.344 13.719 1 95.31 70 GLU B CA 1
ATOM 2394 C C . GLU B 1 70 ? 10.672 29.109 14.078 1 95.31 70 GLU B C 1
ATOM 2396 O O . GLU B 1 70 ? 10.258 27.984 13.789 1 95.31 70 GLU B O 1
ATOM 2401 N N . PRO B 1 71 ? 11.781 29.344 14.742 1 95.5 71 PRO B N 1
ATOM 2402 C CA . PRO B 1 71 ? 12.531 28.188 15.211 1 95.5 71 PRO B CA 1
ATOM 2403 C C . PRO B 1 71 ? 11.734 27.328 16.188 1 95.5 71 PRO B C 1
ATOM 2405 O O . PRO B 1 71 ? 11.141 27.859 17.141 1 95.5 71 PRO B O 1
ATOM 2408 N N . VAL B 1 72 ? 11.781 26.016 15.938 1 94.81 72 VAL B N 1
ATOM 2409 C CA . VAL B 1 72 ? 10.93 25.125 16.703 1 94.81 72 VAL B CA 1
ATOM 2410 C C . VAL B 1 72 ? 11.438 25.031 18.141 1 94.81 72 VAL B C 1
ATOM 2412 O O . VAL B 1 72 ? 10.641 24.875 19.078 1 94.81 72 VAL B O 1
ATOM 2415 N N . GLU B 1 73 ? 12.695 25.141 18.312 1 88.56 73 GLU B N 1
ATOM 2416 C CA . GLU B 1 73 ? 13.297 25.031 19.641 1 88.56 73 GLU B CA 1
ATOM 2417 C C . GLU B 1 73 ? 12.852 26.188 20.531 1 88.56 73 GLU B C 1
ATOM 2419 O O . GLU B 1 73 ? 12.898 26.094 21.766 1 88.56 73 GLU B O 1
ATOM 2424 N N . ARG B 1 74 ? 12.422 27.219 19.938 1 84.94 74 ARG B N 1
ATOM 2425 C CA . ARG B 1 74 ? 12.062 28.406 20.688 1 84.94 74 ARG B CA 1
ATOM 2426 C C . ARG B 1 74 ? 10.562 28.688 20.609 1 84.94 74 ARG B C 1
ATOM 2428 O O . ARG B 1 74 ? 10.086 29.703 21.125 1 84.94 74 ARG B O 1
ATOM 2435 N N . ALA B 1 75 ? 9.914 27.781 19.922 1 81.56 75 ALA B N 1
ATOM 2436 C CA . ALA B 1 75 ? 8.523 28.078 19.609 1 81.56 75 ALA B CA 1
ATOM 2437 C C . ALA B 1 75 ? 7.625 27.844 20.828 1 81.56 75 ALA B C 1
ATOM 2439 O O . ALA B 1 75 ? 7.883 26.953 21.625 1 81.56 75 ALA B O 1
ATOM 2440 N N . GLY B 1 76 ? 6.68 28.766 21.047 1 79.25 76 GLY B N 1
ATOM 2441 C CA . GLY B 1 76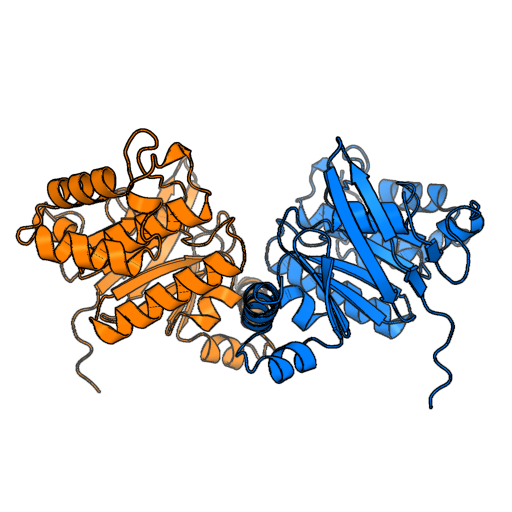 ? 5.688 28.625 22.109 1 79.25 76 GLY B CA 1
ATOM 2442 C C . GLY B 1 76 ? 4.348 28.125 21.609 1 79.25 76 GLY B C 1
ATOM 2443 O O . GLY B 1 76 ? 4.25 27.625 20.484 1 79.25 76 GLY B O 1
ATOM 2444 N N . GLY B 1 77 ? 3.398 28.219 22.406 1 82.75 77 GLY B N 1
ATOM 2445 C CA . GLY B 1 77 ? 2.045 27.734 22.156 1 82.75 77 GLY B CA 1
ATOM 2446 C C . GLY B 1 77 ? 1.408 28.359 20.922 1 82.75 77 GLY B C 1
ATOM 2447 O O . GLY B 1 77 ? 0.611 27.719 20.234 1 82.75 77 GLY B O 1
ATOM 2448 N N . SER B 1 78 ? 1.829 29.578 20.641 1 87.12 78 SER B N 1
ATOM 2449 C CA . SER B 1 78 ? 1.209 30.297 19.531 1 87.12 78 SER B CA 1
ATOM 2450 C C . SER B 1 78 ? 1.521 29.625 18.203 1 87.12 78 SER B C 1
ATOM 2452 O O . SER B 1 78 ? 0.671 29.578 17.312 1 87.12 78 SER B O 1
ATOM 2454 N N . LEU B 1 79 ? 2.717 29.125 18.016 1 90.38 79 LEU B N 1
ATOM 2455 C CA . LEU B 1 79 ? 3.098 28.422 16.797 1 90.38 79 LEU B CA 1
ATOM 2456 C C . LEU B 1 79 ? 2.277 27.156 16.625 1 90.38 79 LEU B C 1
ATOM 2458 O O . LEU B 1 79 ? 1.697 26.922 15.562 1 90.38 79 LEU B O 1
ATOM 2462 N N . PHE B 1 80 ? 2.119 26.5 17.656 1 89.31 80 PHE B N 1
ATOM 2463 C CA . PHE B 1 80 ? 1.544 25.156 17.578 1 89.31 80 PHE B CA 1
ATOM 2464 C C . PHE B 1 80 ? 0.021 25.234 17.547 1 89.31 80 PHE B C 1
ATOM 2466 O O . PHE B 1 80 ? -0.644 24.234 17.25 1 89.31 80 PHE B O 1
ATOM 2473 N N . ARG B 1 81 ? -0.53 26.438 17.734 1 89 81 ARG B N 1
ATOM 2474 C CA . ARG B 1 81 ? -1.947 26.672 17.469 1 89 81 ARG B CA 1
ATOM 2475 C C . ARG B 1 81 ? -2.219 26.781 15.977 1 89 81 ARG B C 1
ATOM 2477 O O . ARG B 1 81 ? -3.357 26.609 15.531 1 89 81 ARG B O 1
ATOM 2484 N N . ARG B 1 82 ? -1.157 27.031 15.258 1 93.25 82 ARG B N 1
ATOM 2485 C CA . ARG B 1 82 ? -1.293 27.203 13.812 1 93.25 82 ARG B CA 1
ATOM 2486 C C . ARG B 1 82 ? -0.857 25.953 13.07 1 93.25 82 ARG B C 1
ATOM 2488 O O . ARG B 1 82 ? -0.957 25.891 11.844 1 93.25 82 ARG B O 1
ATOM 2495 N N . VAL B 1 83 ? -0.366 24.969 13.828 1 95.75 83 VAL B N 1
ATOM 2496 C CA . VAL B 1 83 ? 0.113 23.719 13.258 1 95.75 83 VAL B CA 1
ATOM 2497 C C . VAL B 1 83 ? -0.719 22.562 13.797 1 95.75 83 VAL B C 1
ATOM 2499 O O . VAL B 1 83 ? -0.878 22.406 15.008 1 95.75 83 VAL B O 1
ATOM 2502 N N . ALA B 1 84 ? -1.309 21.797 12.875 1 95.81 84 ALA B N 1
ATOM 2503 C CA . ALA B 1 84 ? -2.055 20.609 13.266 1 95.81 84 ALA B CA 1
ATOM 2504 C C . ALA B 1 84 ? -1.314 19.344 12.852 1 95.81 84 ALA B C 1
ATOM 2506 O O . ALA B 1 84 ? -0.684 19.297 11.797 1 95.81 84 ALA B O 1
ATOM 2507 N N . TYR B 1 85 ? -1.375 18.344 13.734 1 96.44 85 TYR B N 1
ATOM 2508 C CA . TYR B 1 85 ? -0.652 17.094 13.492 1 96.44 85 TYR B CA 1
ATOM 2509 C C . TYR B 1 85 ? -1.574 15.891 13.641 1 96.44 85 TYR B C 1
ATOM 2511 O O . TYR B 1 85 ? -2.344 15.797 14.602 1 96.44 85 TYR B O 1
ATOM 2519 N N . LEU B 1 86 ? -1.53 15.047 12.633 1 97.31 86 LEU B N 1
ATOM 2520 C CA . LEU B 1 86 ? -2.209 13.758 12.68 1 97.31 86 LEU B CA 1
ATOM 2521 C C . LEU B 1 86 ? -1.207 12.609 12.586 1 97.31 86 LEU B C 1
ATOM 2523 O O . LEU B 1 86 ? -0.7 12.312 11.508 1 97.31 86 LEU B O 1
ATOM 2527 N N . PRO B 1 87 ? -0.925 11.898 13.727 1 96.88 87 PRO B N 1
ATOM 2528 C CA . PRO B 1 87 ? -0.035 10.734 13.68 1 96.88 87 PRO B CA 1
ATOM 2529 C C . PRO B 1 87 ? -0.69 9.516 13.031 1 96.88 87 PRO B C 1
ATOM 2531 O O . PRO B 1 87 ? -1.918 9.453 12.922 1 96.88 87 PRO B O 1
ATOM 2534 N N . GLU B 1 88 ? 0.096 8.633 12.586 1 95 88 GLU B N 1
ATOM 2535 C CA . GLU B 1 88 ? -0.411 7.43 11.922 1 95 88 GLU B CA 1
ATOM 2536 C C . GLU B 1 88 ? -1.388 6.676 12.82 1 95 88 GLU B C 1
ATOM 2538 O O . GLU B 1 88 ? -2.43 6.207 12.359 1 95 88 GLU B O 1
ATOM 2543 N N . ASP B 1 89 ? -1.103 6.594 14.086 1 94.19 89 ASP B N 1
ATOM 2544 C CA . ASP B 1 89 ? -1.912 5.793 15 1 94.19 89 ASP B CA 1
ATOM 2545 C C . ASP B 1 89 ? -2.926 6.66 15.742 1 94.19 89 ASP B C 1
ATOM 2547 O O . ASP B 1 89 ? -3.482 6.242 16.75 1 94.19 89 ASP B O 1
ATOM 2551 N N . GLY B 1 90 ? -3.074 7.871 15.211 1 94.69 90 GLY B N 1
ATOM 2552 C CA . GLY B 1 90 ? -4.059 8.734 15.836 1 94.69 90 GLY B CA 1
ATOM 2553 C C . GLY B 1 90 ? -5.477 8.203 15.734 1 94.69 90 GLY B C 1
ATOM 2554 O O . GLY B 1 90 ? -5.887 7.719 14.68 1 94.69 90 GLY B O 1
ATOM 2555 N N . GLU B 1 91 ? -6.191 8.305 16.891 1 95.06 91 GLU B N 1
ATOM 2556 C CA . GLU B 1 91 ? -7.578 7.859 16.938 1 95.06 91 GLU B CA 1
ATOM 2557 C C . GLU B 1 91 ? -8.43 8.805 17.781 1 95.06 91 GLU B C 1
ATOM 2559 O O . GLU B 1 91 ? -7.977 9.305 18.812 1 95.06 91 GLU B O 1
ATOM 2564 N N . PRO B 1 92 ? -9.648 8.984 17.281 1 96.56 92 PRO B N 1
ATOM 2565 C CA . PRO B 1 92 ? -10.562 9.734 18.141 1 96.56 92 PRO B CA 1
ATOM 2566 C C . PRO B 1 92 ? -11.008 8.938 19.375 1 96.56 92 PRO B C 1
ATOM 2568 O O . PRO B 1 92 ? -10.922 7.707 19.375 1 96.56 92 PRO B O 1
ATOM 2571 N N . TYR B 1 93 ? -11.43 9.703 20.344 1 94.5 93 TYR B N 1
ATOM 2572 C CA . TYR B 1 93 ? -11.93 9.039 21.531 1 94.5 93 TYR B CA 1
ATOM 2573 C C . TYR B 1 93 ? -13.172 8.211 21.234 1 94.5 93 TYR B C 1
ATOM 2575 O O . TYR B 1 93 ? -14.188 8.75 20.781 1 94.5 93 TYR B O 1
ATOM 2583 N N . ARG B 1 94 ? -13.219 7.016 21.578 1 95.5 94 ARG B N 1
ATOM 2584 C CA . ARG B 1 94 ? -14.18 6.039 21.062 1 95.5 94 ARG B CA 1
ATOM 2585 C C . ARG B 1 94 ? -15.516 6.164 21.797 1 95.5 94 ARG B C 1
ATOM 2587 O O . ARG B 1 94 ? -16.562 5.797 21.25 1 95.5 94 ARG B O 1
ATOM 2594 N N . ASN B 1 95 ? -15.5 6.68 23.031 1 97.19 95 ASN B N 1
ATOM 2595 C CA . ASN B 1 95 ? -16.719 6.695 23.828 1 97.19 95 ASN B CA 1
ATOM 2596 C C . ASN B 1 95 ? -17.516 7.98 23.609 1 97.19 95 ASN B C 1
ATOM 2598 O O . ASN B 1 95 ? -18.625 8.125 24.141 1 97.19 95 ASN B O 1
ATOM 2602 N N . MET B 1 96 ? -17.094 8.883 22.812 1 97.81 96 MET B N 1
ATOM 2603 C CA . MET B 1 96 ? -17.797 10.117 22.438 1 97.81 96 MET B CA 1
ATOM 2604 C C . MET B 1 96 ? -18.469 9.977 21.078 1 97.81 96 MET B C 1
ATOM 2606 O O . MET B 1 96 ? -18.094 9.117 20.281 1 97.81 96 MET B O 1
ATOM 2610 N N . THR B 1 97 ? -19.484 10.75 20.938 1 98.5 97 THR B N 1
ATOM 2611 C CA . THR B 1 97 ? -20.031 10.867 19.594 1 98.5 97 THR B CA 1
ATOM 2612 C C . THR B 1 97 ? -19.109 11.695 18.703 1 98.5 97 THR B C 1
ATOM 2614 O O . THR B 1 97 ? -18.188 12.352 19.203 1 98.5 97 THR B O 1
ATOM 2617 N N . GLY B 1 98 ? -19.359 11.617 17.422 1 98.5 98 GLY B N 1
ATOM 2618 C CA . GLY B 1 98 ? -18.609 12.477 16.516 1 98.5 98 GLY B CA 1
ATOM 2619 C C . GLY B 1 98 ? -18.734 13.953 16.859 1 98.5 98 GLY B C 1
ATOM 2620 O O . GLY B 1 98 ? -17.734 14.68 16.859 1 98.5 98 GLY B O 1
ATOM 2621 N N . HIS B 1 99 ? -19.906 14.359 17.234 1 98.19 99 HIS B N 1
ATOM 2622 C CA . HIS B 1 99 ? -20.156 15.75 17.609 1 98.19 99 HIS B CA 1
ATOM 2623 C C . HIS B 1 99 ? -19.375 16.141 18.859 1 98.19 99 HIS B C 1
ATOM 2625 O O . HIS B 1 99 ? -18.781 17.219 18.906 1 98.19 99 HIS B O 1
ATOM 2631 N N . GLU B 1 100 ? -19.453 15.281 19.781 1 98.31 100 GLU B N 1
ATOM 2632 C CA . GLU B 1 100 ? -18.734 15.547 21.031 1 98.31 100 GLU B CA 1
ATOM 2633 C C . GLU B 1 100 ? -17.234 15.648 20.797 1 98.31 100 GLU B C 1
ATOM 2635 O O . GLU B 1 100 ? -16.562 16.516 21.375 1 98.31 100 GLU B O 1
ATOM 2640 N N . PHE B 1 101 ? -16.781 14.773 20 1 98.38 101 PHE B N 1
ATOM 2641 C CA . PHE B 1 101 ? -15.359 14.789 19.672 1 98.38 101 PHE B CA 1
ATOM 2642 C C . PHE B 1 101 ? -14.969 16.109 19.016 1 98.38 101 PHE B C 1
ATOM 2644 O O . PHE B 1 101 ? -13.961 16.719 19.391 1 98.38 101 PHE B O 1
ATOM 2651 N N . LEU B 1 102 ? -15.734 16.531 18.031 1 98.38 102 LEU B N 1
ATOM 2652 C CA . LEU B 1 102 ? -15.445 17.781 17.328 1 98.38 102 LEU B CA 1
ATOM 2653 C C . LEU B 1 102 ? -15.461 18.953 18.297 1 98.38 102 LEU B C 1
ATOM 2655 O O . LEU B 1 102 ? -14.617 19.844 18.203 1 98.38 102 LEU B O 1
ATOM 2659 N N . ARG B 1 103 ? -16.375 18.953 19.219 1 98 103 ARG B N 1
ATOM 2660 C CA . ARG B 1 103 ? -16.453 20.031 20.203 1 98 103 ARG B CA 1
ATOM 2661 C C . ARG B 1 103 ? -15.234 20.016 21.125 1 98 103 ARG B C 1
ATOM 2663 O O . ARG B 1 103 ? -14.68 21.078 21.422 1 98 103 ARG B O 1
ATOM 2670 N N . LEU B 1 104 ? -14.898 18.859 21.547 1 97.19 104 LEU B N 1
ATOM 2671 C CA . LEU B 1 104 ? -13.711 18.719 22.375 1 97.19 104 LEU B CA 1
ATOM 2672 C C . LEU B 1 104 ? -12.469 19.234 21.641 1 97.19 104 LEU B C 1
ATOM 2674 O O . LEU B 1 104 ? -11.672 19.969 22.219 1 97.19 104 LEU B O 1
ATOM 2678 N N . TYR B 1 105 ? -12.367 18.797 20.406 1 96.44 105 TYR B N 1
ATOM 2679 C CA . TYR B 1 105 ? -11.227 19.188 19.594 1 96.44 105 TYR B CA 1
ATOM 2680 C C . TYR B 1 105 ? -11.156 20.703 19.453 1 96.44 105 TYR B C 1
ATOM 2682 O O . TYR B 1 105 ? -10.086 21.297 19.594 1 96.44 105 TYR B O 1
ATOM 2690 N N . ALA B 1 106 ? -12.227 21.359 19.25 1 96.38 106 ALA B N 1
ATOM 2691 C CA . ALA B 1 106 ? -12.32 22.812 19.156 1 96.38 106 ALA B CA 1
ATOM 2692 C C . ALA B 1 106 ? -11.867 23.484 20.453 1 96.38 106 ALA B C 1
ATOM 2694 O O . ALA B 1 106 ? -11.164 24.5 20.422 1 96.38 106 ALA B O 1
ATOM 2695 N N . SER B 1 107 ? -12.289 22.891 21.484 1 95.25 107 SER B N 1
ATOM 2696 C CA . SER B 1 107 ? -11.938 23.438 22.781 1 95.25 107 SER B CA 1
ATOM 2697 C C . SER B 1 107 ? -10.438 23.359 23.047 1 95.25 107 SER B C 1
ATOM 2699 O O . SER B 1 107 ? -9.836 24.297 23.547 1 95.25 107 SER B O 1
ATOM 2701 N N . ILE B 1 108 ? -9.883 22.266 22.688 1 91.81 108 ILE B N 1
ATOM 2702 C CA . ILE B 1 108 ? -8.461 22.031 22.891 1 91.81 108 ILE B CA 1
ATOM 2703 C C . ILE B 1 108 ? -7.652 23.078 22.109 1 91.81 108 ILE B C 1
ATOM 2705 O O . ILE B 1 108 ? -6.648 23.578 22.609 1 91.81 108 ILE B O 1
ATOM 2709 N N . TYR B 1 109 ? -8.141 23.406 20.938 1 92.38 109 TYR B N 1
ATOM 2710 C CA . TYR B 1 109 ? -7.387 24.312 20.062 1 92.38 109 TYR B CA 1
ATOM 2711 C C . TYR B 1 109 ? -7.852 25.75 20.234 1 92.38 109 TYR B C 1
ATOM 2713 O O . TYR B 1 109 ? -7.363 26.656 19.562 1 92.38 109 TYR B O 1
ATOM 2721 N N . GLY B 1 110 ? -8.805 25.984 21.094 1 91.19 110 GLY B N 1
ATOM 2722 C CA . GLY B 1 110 ? -9.242 27.344 21.438 1 91.19 110 GLY B CA 1
ATOM 2723 C C . GLY B 1 110 ? -9.961 28.031 20.297 1 91.19 110 GLY B C 1
ATOM 2724 O O . GLY B 1 110 ? -9.711 29.203 20.016 1 91.19 110 GLY B O 1
ATOM 2725 N N . VAL B 1 111 ? -10.836 27.312 19.703 1 93.88 111 VAL B N 1
ATOM 2726 C CA . VAL B 1 111 ? -11.578 27.859 18.578 1 93.88 111 VAL B CA 1
ATOM 2727 C C . VAL B 1 111 ? -12.57 28.906 19.062 1 93.88 111 VAL B C 1
ATOM 2729 O O . VAL B 1 111 ? -13.344 28.656 19.984 1 93.88 111 VAL B O 1
ATOM 2732 N N . GLU B 1 112 ? -12.539 30.016 18.5 1 94.06 112 GLU B N 1
ATOM 2733 C CA . GLU B 1 112 ? -13.422 31.109 18.906 1 94.06 112 GLU B CA 1
ATOM 2734 C C . GLU B 1 112 ? -14.805 30.969 18.266 1 94.06 112 GLU B C 1
ATOM 2736 O O . GLU B 1 112 ? -15.82 31.047 18.953 1 94.06 112 GLU B O 1
ATOM 2741 N N . ASP B 1 113 ? -14.781 30.781 17.016 1 96.44 113 ASP B N 1
ATOM 2742 C CA . ASP B 1 113 ? -16.031 30.578 16.297 1 96.44 113 ASP B CA 1
ATOM 2743 C C . ASP B 1 113 ? -16.422 29.094 16.281 1 96.44 113 ASP B C 1
ATOM 2745 O O . ASP B 1 113 ? -16.312 28.438 15.25 1 96.44 113 ASP B O 1
ATOM 2749 N N . LEU B 1 114 ? -16.984 28.688 17.406 1 97.19 114 LEU B N 1
ATOM 2750 C CA . LEU B 1 114 ? -17.297 27.281 17.578 1 97.19 114 LEU B CA 1
ATOM 2751 C C . LEU B 1 114 ? -18.312 26.812 16.547 1 97.19 114 LEU B C 1
ATOM 2753 O O . LEU B 1 114 ? -18.172 25.734 15.977 1 97.19 114 LEU B O 1
ATOM 2757 N N . GLU B 1 115 ? -19.312 27.594 16.359 1 97.62 115 GLU B N 1
ATOM 2758 C CA . GLU B 1 115 ? -20.375 27.219 15.43 1 97.62 115 GLU B CA 1
ATOM 2759 C C . GLU B 1 115 ? -19.828 27.047 14.016 1 97.62 115 GLU B C 1
ATOM 2761 O O . GLU B 1 115 ? -20.141 26.062 13.336 1 97.62 115 GLU B O 1
ATOM 2766 N N . GLY B 1 116 ? -19.062 27.984 13.562 1 97.62 116 GLY B N 1
ATOM 2767 C CA . GLY B 1 116 ? -18.438 27.875 12.25 1 97.62 116 GLY B CA 1
ATOM 2768 C C . GLY B 1 116 ? -17.531 26.672 12.109 1 97.62 116 GLY B C 1
ATOM 2769 O O . GLY B 1 116 ? -17.547 25.984 11.086 1 97.62 116 GLY B O 1
ATOM 2770 N N . TYR B 1 117 ? -16.828 26.453 13.109 1 97.62 117 TYR B N 1
ATOM 2771 C CA . TYR B 1 117 ? -15.93 25.297 13.133 1 97.62 117 TYR B CA 1
ATOM 2772 C C . TYR B 1 117 ? -16.703 23.984 13.023 1 97.62 117 TYR B C 1
ATOM 2774 O O . TYR B 1 117 ? -16.375 23.125 12.219 1 97.62 117 TYR B O 1
ATOM 2782 N N . LEU B 1 118 ? -17.734 23.859 13.852 1 98.19 118 LEU B N 1
ATOM 2783 C CA . LEU B 1 118 ? -18.516 22.641 13.891 1 98.19 118 LEU B CA 1
ATOM 2784 C C . LEU B 1 118 ? -19.203 22.391 12.555 1 98.19 118 LEU B C 1
ATOM 2786 O O . LEU B 1 118 ? -19.281 21.25 12.094 1 98.19 118 LEU B O 1
ATOM 2790 N N . GLU B 1 119 ? -19.703 23.406 11.969 1 98 119 GLU B N 1
ATOM 2791 C CA . GLU B 1 119 ? -20.328 23.297 10.656 1 98 119 GLU B CA 1
ATOM 2792 C C . GLU B 1 119 ? -19.328 22.828 9.602 1 98 119 GLU B C 1
ATOM 2794 O O . GLU B 1 119 ? -19.625 21.891 8.844 1 98 119 GLU B O 1
ATOM 2799 N N . GLU B 1 120 ? -18.219 23.453 9.602 1 97.56 120 GLU B N 1
ATOM 2800 C CA . GLU B 1 120 ? -17.172 23.109 8.633 1 97.56 120 GLU B CA 1
ATOM 2801 C C . GLU B 1 120 ? -16.672 21.688 8.836 1 97.56 120 GLU B C 1
ATOM 2803 O O . GLU B 1 120 ? -16.547 20.922 7.875 1 97.56 120 GLU B O 1
ATOM 2808 N N .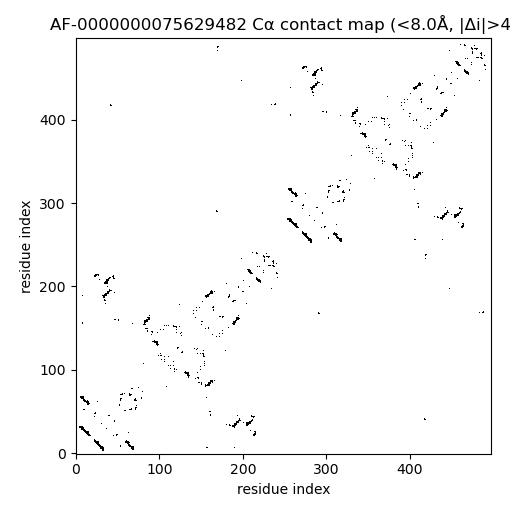 ALA B 1 121 ? -16.391 21.328 10.039 1 98.31 121 ALA B N 1
ATOM 2809 C CA . ALA B 1 121 ? -15.891 19.984 10.352 1 98.31 121 ALA B CA 1
ATOM 2810 C C . ALA B 1 121 ? -16.922 18.922 9.977 1 98.31 121 ALA B C 1
ATOM 2812 O O . ALA B 1 121 ? -16.562 17.875 9.438 1 98.31 121 ALA B O 1
ATOM 2813 N N . SER B 1 122 ? -18.172 19.219 10.258 1 98.25 122 SER B N 1
ATOM 2814 C CA . SER B 1 122 ? -19.234 18.297 9.898 1 98.25 122 SER B CA 1
ATOM 2815 C C . SER B 1 122 ? -19.312 18.094 8.391 1 98.25 122 SER B C 1
ATOM 2817 O O . SER B 1 122 ? -19.422 16.953 7.918 1 98.25 122 SER B O 1
ATOM 2819 N N . ARG B 1 123 ? -19.25 19.156 7.711 1 97.5 123 ARG B N 1
ATOM 2820 C CA . ARG B 1 123 ? -19.297 19.094 6.25 1 97.5 123 ARG B CA 1
ATOM 2821 C C . ARG B 1 123 ? -18.109 18.312 5.699 1 97.5 123 ARG B C 1
ATOM 2823 O O . ARG B 1 123 ? -18.281 17.406 4.879 1 97.5 123 ARG B O 1
ATOM 2830 N N . LEU B 1 124 ? -16.938 18.547 6.152 1 97.38 124 LEU B N 1
ATOM 2831 C CA . LEU B 1 124 ? -15.711 17.922 5.672 1 97.38 124 LEU B CA 1
ATOM 2832 C C . LEU B 1 124 ? -15.695 16.422 5.992 1 97.38 124 LEU B C 1
ATOM 2834 O O . LEU B 1 124 ? -15.148 15.625 5.23 1 97.38 124 LEU B O 1
ATOM 2838 N N . SER B 1 125 ? -16.281 16.062 7.094 1 97.56 125 SER B N 1
ATOM 2839 C CA . SER B 1 125 ? -16.234 14.656 7.512 1 97.56 125 SER B CA 1
ATOM 2840 C C . SER B 1 125 ? -17.078 13.789 6.586 1 97.56 125 SER B C 1
ATOM 2842 O O . SER B 1 125 ? -16.812 12.602 6.426 1 97.56 125 SER B O 1
ATOM 2844 N N . GLY B 1 126 ? -18.141 14.375 6.113 1 95.94 126 GLY B N 1
ATOM 2845 C CA . GLY B 1 126 ? -19.047 13.625 5.266 1 95.94 126 GLY B CA 1
ATOM 2846 C C . GLY B 1 126 ? -19.812 12.547 6.016 1 95.94 126 GLY B C 1
ATOM 2847 O O . GLY B 1 126 ? -20.344 11.617 5.406 1 95.94 126 GLY B O 1
ATOM 2848 N N . LEU B 1 127 ? -19.844 12.609 7.277 1 96.69 127 LEU B N 1
ATOM 2849 C CA . LEU B 1 127 ? -20.438 11.547 8.078 1 96.69 127 LEU B CA 1
ATOM 2850 C C . LEU B 1 127 ? -21.922 11.812 8.336 1 96.69 127 LEU B C 1
ATOM 2852 O O . LEU B 1 127 ? -22.656 10.914 8.75 1 96.69 127 LEU B O 1
ATOM 2856 N N . GLY B 1 128 ? -22.375 13 8.102 1 94.94 128 GLY B N 1
ATOM 2857 C CA . GLY B 1 128 ? -23.781 13.344 8.234 1 94.94 128 GLY B CA 1
ATOM 2858 C C . GLY B 1 128 ? -24.359 12.992 9.594 1 94.94 128 GLY B C 1
ATOM 2859 O O . GLY B 1 128 ? -23.797 13.359 10.625 1 94.94 128 GLY B O 1
ATOM 2860 N N . GLY B 1 129 ? -25.438 12.227 9.531 1 95.38 129 GLY B N 1
ATOM 2861 C CA . GLY B 1 129 ? -26.125 11.859 10.75 1 95.38 129 GLY B CA 1
ATOM 2862 C C . GLY B 1 129 ? -25.328 10.938 11.648 1 95.38 129 GLY B C 1
ATOM 2863 O O . GLY B 1 129 ? -25.578 10.836 12.844 1 95.38 129 GLY B O 1
ATOM 2864 N N . ARG B 1 130 ? -24.375 10.328 11.133 1 97.12 130 ARG B N 1
ATOM 2865 C CA . ARG B 1 130 ? -23.562 9.398 11.898 1 97.12 130 ARG B CA 1
ATOM 2866 C C . ARG B 1 130 ? -22.75 10.133 12.961 1 97.12 130 ARG B C 1
ATOM 2868 O O . ARG B 1 130 ? -22.25 9.516 13.914 1 97.12 130 ARG B O 1
ATOM 2875 N N . LEU B 1 131 ? -22.609 11.422 12.852 1 98.19 131 LEU B N 1
ATOM 2876 C CA . LEU B 1 131 ? -21.875 12.211 13.836 1 98.19 131 LEU B CA 1
ATOM 2877 C C . LEU B 1 131 ? -22.562 12.133 15.203 1 98.19 131 LEU B C 1
ATOM 2879 O O . LEU B 1 131 ? -21.938 12.445 16.219 1 98.19 131 LEU B O 1
ATOM 2883 N N . GLY B 1 132 ? -23.812 11.789 15.172 1 98.19 132 GLY B N 1
ATOM 2884 C CA . GLY B 1 132 ? -24.547 11.641 16.422 1 98.19 132 GLY B CA 1
ATOM 2885 C C . GLY B 1 132 ? -24.328 10.297 17.094 1 98.19 132 GLY B C 1
ATOM 2886 O O . GLY B 1 132 ? -24.766 10.086 18.219 1 98.19 132 GLY B O 1
ATOM 2887 N N . GLU B 1 133 ? -23.656 9.414 16.453 1 98.19 133 GLU B N 1
ATOM 2888 C CA . GLU B 1 133 ? -23.375 8.078 16.984 1 98.19 133 GLU B CA 1
ATOM 2889 C C . GLU B 1 133 ? -22.016 8.031 17.672 1 98.19 133 GLU B C 1
ATOM 2891 O O . GLU B 1 133 ? -21.156 8.891 17.422 1 98.19 133 GLU B O 1
ATOM 2896 N N . ARG B 1 134 ? -21.922 7.023 18.609 1 98 134 ARG B N 1
ATOM 2897 C CA . ARG B 1 134 ? -20.641 6.863 19.297 1 98 134 ARG B CA 1
ATOM 2898 C C . ARG B 1 134 ? -19.562 6.395 18.328 1 98 134 ARG B C 1
ATOM 2900 O O . ARG B 1 134 ? -19.812 5.535 17.469 1 98 134 ARG B O 1
ATOM 2907 N N . VAL B 1 135 ? -18.297 6.918 18.438 1 98.19 135 VAL B N 1
ATOM 2908 C CA . VAL B 1 135 ? -17.156 6.703 17.531 1 98.19 135 VAL B CA 1
ATOM 2909 C C . VAL B 1 135 ? -16.797 5.219 17.516 1 98.19 135 VAL B C 1
ATOM 2911 O O . VAL B 1 135 ? -16.344 4.699 16.5 1 98.19 135 VAL B O 1
ATOM 2914 N N . ARG B 1 136 ? -17 4.551 18.578 1 97.5 136 ARG B N 1
ATOM 2915 C CA . ARG B 1 136 ? -16.688 3.131 18.656 1 97.5 136 ARG B CA 1
ATOM 2916 C C . ARG B 1 136 ? -17.422 2.344 17.578 1 97.5 136 ARG B C 1
ATOM 2918 O O . ARG B 1 136 ? -17 1.242 17.219 1 97.5 136 ARG B O 1
ATOM 2925 N N . SER B 1 137 ? -18.547 2.875 17.125 1 97.31 137 SER B N 1
ATOM 2926 C CA . SER B 1 137 ? -19.328 2.203 16.094 1 97.31 137 SER B CA 1
ATOM 2927 C C . SER B 1 137 ? -18.797 2.525 14.695 1 97.31 137 SER B C 1
ATOM 2929 O O . SER B 1 137 ? -19.25 1.953 13.703 1 97.31 137 SER B O 1
ATOM 2931 N N . TYR B 1 138 ? -17.828 3.414 14.602 1 97 138 TYR B N 1
ATOM 2932 C CA . TYR B 1 138 ? -17.281 3.848 13.328 1 97 138 TYR B CA 1
ATOM 2933 C C . TYR B 1 138 ? -16.312 2.803 12.766 1 97 138 TYR B C 1
ATOM 2935 O O . TYR B 1 138 ? -15.594 2.146 13.516 1 97 138 TYR B O 1
ATOM 2943 N N . SER B 1 139 ? -16.312 2.668 11.461 1 93.5 139 SER B N 1
ATOM 2944 C CA . SER B 1 139 ? -15.219 1.962 10.805 1 93.5 139 SER B CA 1
ATOM 2945 C C . SER B 1 139 ? -13.914 2.744 10.914 1 93.5 139 SER B C 1
ATOM 2947 O O . SER B 1 139 ? -13.914 3.906 11.32 1 93.5 139 SER B O 1
ATOM 2949 N N . LYS B 1 140 ? -12.758 2.158 10.594 1 94.19 140 LYS B N 1
ATOM 2950 C CA . LYS B 1 140 ? -11.461 2.826 10.586 1 94.19 140 LYS B CA 1
ATOM 2951 C C . LYS B 1 140 ? -11.469 4.031 9.656 1 94.19 140 LYS B C 1
ATOM 2953 O O . LYS B 1 140 ? -10.93 5.09 9.992 1 94.19 140 LYS B O 1
ATOM 2958 N N . GLY B 1 141 ? -12.102 3.836 8.477 1 95.38 141 GLY B N 1
ATOM 2959 C CA . GLY B 1 141 ? -12.195 4.922 7.512 1 95.38 141 GLY B CA 1
ATOM 2960 C C . GLY B 1 141 ? -12.992 6.109 8.023 1 95.38 141 GLY B C 1
ATOM 2961 O O . GLY B 1 141 ? -12.609 7.262 7.812 1 95.38 141 GLY B O 1
ATOM 2962 N N . MET B 1 142 ? -14.047 5.824 8.711 1 95.94 142 MET B N 1
ATOM 2963 C CA . MET B 1 142 ? -14.875 6.879 9.289 1 95.94 142 MET B CA 1
ATOM 2964 C C . MET B 1 142 ? -14.117 7.648 10.359 1 95.94 142 MET B C 1
ATOM 2966 O O . MET B 1 142 ? -14.18 8.875 10.414 1 95.94 142 MET B O 1
ATOM 2970 N N . ARG B 1 143 ? -13.453 6.934 11.188 1 97.94 143 ARG B N 1
ATOM 2971 C CA . ARG B 1 143 ? -12.672 7.566 12.242 1 97.94 143 ARG B CA 1
ATOM 2972 C C . ARG B 1 143 ? -11.586 8.469 11.656 1 97.94 143 ARG B C 1
ATOM 2974 O O . ARG B 1 143 ? -11.375 9.586 12.141 1 97.94 143 ARG B O 1
ATOM 2981 N N . ARG B 1 144 ? -10.961 7.965 10.641 1 97.81 144 ARG B N 1
ATOM 2982 C CA . ARG B 1 144 ? -9.906 8.758 10.008 1 97.81 144 ARG B CA 1
ATOM 2983 C C . ARG B 1 144 ? -10.484 10.016 9.375 1 97.81 144 ARG B C 1
ATOM 2985 O O . ARG B 1 144 ? -9.898 11.102 9.484 1 97.81 144 ARG B O 1
ATOM 2992 N N . ARG B 1 145 ? -11.586 9.891 8.75 1 97.19 145 ARG B N 1
ATOM 2993 C CA . ARG B 1 145 ? -12.258 11.039 8.156 1 97.19 145 ARG B CA 1
ATOM 2994 C C . ARG B 1 145 ? -12.602 12.086 9.211 1 97.19 145 ARG B C 1
ATOM 2996 O O . ARG B 1 145 ? -12.461 13.289 8.977 1 97.19 145 ARG B O 1
ATOM 3003 N N . LEU B 1 146 ? -13.094 11.586 10.297 1 98.12 146 LEU B N 1
ATOM 3004 C CA . LEU B 1 146 ? -13.438 12.477 11.398 1 98.12 146 LEU B CA 1
ATOM 3005 C C . LEU B 1 146 ? -12.211 13.258 11.859 1 98.12 146 LEU B C 1
ATOM 3007 O O . LEU B 1 146 ? -12.281 14.477 12.039 1 98.12 146 LEU B O 1
ATOM 3011 N N . LEU B 1 147 ? -11.133 12.609 11.977 1 98.25 147 LEU B N 1
ATOM 3012 C CA . LEU B 1 147 ? -9.906 13.234 12.445 1 98.25 147 LEU B CA 1
ATOM 3013 C C . LEU B 1 147 ? -9.398 14.266 11.438 1 98.25 147 LEU B C 1
ATOM 3015 O O . LEU B 1 147 ? -9.031 15.383 11.812 1 98.25 147 LEU B O 1
ATOM 3019 N N . VAL B 1 148 ? -9.383 13.867 10.203 1 98.12 148 VAL B N 1
ATOM 3020 C CA . VAL B 1 148 ? -8.906 14.758 9.156 1 98.12 148 VAL B CA 1
ATOM 3021 C C . VAL B 1 148 ? -9.805 16 9.078 1 98.12 148 VAL B C 1
ATOM 3023 O O . VAL B 1 148 ? -9.305 17.125 8.992 1 98.12 148 VAL B O 1
ATOM 3026 N N . ALA B 1 149 ? -11.102 15.789 9.172 1 97.94 149 ALA B N 1
ATOM 3027 C CA . ALA B 1 149 ? -12.062 16.891 9.148 1 97.94 149 ALA B CA 1
ATOM 3028 C C . ALA B 1 149 ? -11.844 17.828 10.336 1 97.94 149 ALA B C 1
ATOM 3030 O O . ALA B 1 149 ? -11.836 19.047 10.164 1 97.94 149 ALA B O 1
ATOM 3031 N N . ALA B 1 150 ? -11.695 17.234 11.477 1 97.94 150 ALA B N 1
ATOM 3032 C CA . ALA B 1 150 ? -11.469 18.031 12.68 1 97.94 150 ALA B CA 1
ATOM 3033 C C . ALA B 1 150 ? -10.227 18.906 12.539 1 97.94 150 ALA B C 1
ATOM 3035 O O . ALA B 1 150 ? -10.25 20.094 12.883 1 97.94 150 ALA B O 1
ATOM 3036 N N . MET B 1 151 ? -9.25 18.344 11.992 1 97.38 151 MET B N 1
ATOM 3037 C CA . MET B 1 151 ? -7.969 19.031 11.844 1 97.38 151 MET B CA 1
ATOM 3038 C C . MET B 1 151 ? -8.078 20.156 10.812 1 97.38 151 MET B C 1
ATOM 3040 O O . MET B 1 151 ? -7.656 21.281 11.078 1 97.38 151 MET B O 1
ATOM 3044 N N . LEU B 1 152 ? -8.641 19.906 9.672 1 97.25 152 LEU B N 1
ATOM 3045 C CA . LEU B 1 152 ? -8.711 20.859 8.578 1 97.25 152 LEU B CA 1
ATOM 3046 C C . LEU B 1 152 ? -9.641 22.016 8.938 1 97.25 152 LEU B C 1
ATOM 3048 O O . LEU B 1 152 ? -9.375 23.172 8.57 1 97.25 152 LEU B O 1
ATOM 3052 N N . ALA B 1 153 ? -10.641 21.734 9.688 1 96.94 153 ALA B N 1
ATOM 3053 C CA . ALA B 1 153 ? -11.633 22.75 10.039 1 96.94 153 ALA B CA 1
ATOM 3054 C C . ALA B 1 153 ? -11.016 23.828 10.914 1 96.94 153 ALA B C 1
ATOM 3056 O O . ALA B 1 153 ? -11.57 24.922 11.055 1 96.94 153 ALA B O 1
ATOM 3057 N N . LEU B 1 154 ? -9.922 23.5 11.516 1 95.44 154 LEU B N 1
ATOM 3058 C CA . LEU B 1 154 ? -9.195 24.516 12.281 1 95.44 154 LEU B CA 1
ATOM 3059 C C . LEU B 1 154 ? -8.625 25.578 11.367 1 95.44 154 LEU B C 1
ATOM 3061 O O . LEU B 1 154 ? -8.242 26.656 11.828 1 95.44 154 LEU B O 1
ATOM 3065 N N . LYS B 1 155 ? -8.469 25.203 10.102 1 93.81 155 LYS B N 1
ATOM 3066 C CA . LYS B 1 155 ? -7.824 26.047 9.102 1 93.81 155 LYS B CA 1
ATOM 3067 C C . LYS B 1 155 ? -6.391 26.391 9.508 1 93.81 155 LYS B C 1
ATOM 3069 O O . LYS B 1 155 ? -6 27.562 9.523 1 93.81 155 LYS B O 1
ATOM 3074 N N . PRO B 1 156 ? -5.645 25.359 9.773 1 96 156 PRO B N 1
ATOM 3075 C CA . PRO B 1 156 ? -4.258 25.609 10.18 1 96 156 PRO B CA 1
ATOM 3076 C C . PRO B 1 156 ? -3.404 26.172 9.047 1 96 156 PRO B C 1
ATOM 3078 O O . PRO B 1 156 ? -3.752 26.031 7.875 1 96 156 PRO B O 1
ATOM 3081 N N . SER B 1 157 ? -2.338 26.844 9.508 1 96.62 157 SER B N 1
ATOM 3082 C CA . SER B 1 157 ? -1.373 27.281 8.5 1 96.62 157 SER B CA 1
ATOM 3083 C C . SER B 1 157 ? -0.584 26.109 7.945 1 96.62 157 SER B C 1
ATOM 3085 O O . SER B 1 157 ? -0.16 26.125 6.785 1 96.62 157 SER B O 1
ATOM 3087 N N . LEU B 1 158 ? -0.4 25.109 8.758 1 97.94 158 LEU B N 1
ATOM 3088 C CA . LEU B 1 158 ? 0.335 23.906 8.398 1 97.94 158 LEU B CA 1
ATOM 3089 C C . LEU B 1 158 ? -0.321 22.672 8.992 1 97.94 158 LEU B C 1
ATOM 3091 O O . LEU B 1 158 ? -0.513 22.578 10.211 1 97.94 158 LEU B O 1
ATOM 3095 N N . ALA B 1 159 ? -0.74 21.75 8.125 1 98.06 159 ALA B N 1
ATOM 3096 C CA . ALA B 1 159 ? -1.25 20.438 8.539 1 98.06 159 ALA B CA 1
ATOM 3097 C C . ALA B 1 159 ? -0.239 19.344 8.234 1 98.06 159 ALA B C 1
ATOM 3099 O O . ALA B 1 159 ? 0.143 19.141 7.078 1 98.06 159 ALA B O 1
ATOM 3100 N N . VAL B 1 160 ? 0.236 18.656 9.289 1 98.38 160 VAL B N 1
ATOM 3101 C CA . VAL B 1 160 ? 1.192 17.562 9.148 1 98.38 160 VAL B CA 1
ATOM 3102 C C . VAL B 1 160 ? 0.486 16.219 9.383 1 98.38 160 VAL B C 1
ATOM 3104 O O . VAL B 1 160 ? -0.031 15.969 10.469 1 98.38 160 VAL B O 1
ATOM 3107 N N . LEU B 1 161 ? 0.451 15.406 8.32 1 98.25 161 LEU B N 1
ATOM 3108 C CA . LEU B 1 161 ? -0.255 14.133 8.406 1 98.25 161 LEU B CA 1
ATOM 3109 C C . LEU B 1 161 ? 0.693 12.969 8.148 1 98.25 161 LEU B C 1
ATOM 3111 O O . LEU B 1 161 ? 1.274 12.867 7.062 1 98.25 161 LEU B O 1
ATOM 3115 N N . ASP B 1 162 ? 0.83 12.117 9.156 1 97.81 162 ASP B N 1
ATOM 3116 C CA . ASP B 1 162 ? 1.686 10.938 9.039 1 97.81 162 ASP B CA 1
ATOM 3117 C C . ASP B 1 162 ? 0.892 9.727 8.555 1 97.81 162 ASP B C 1
ATOM 3119 O O . ASP B 1 162 ? 0.133 9.133 9.32 1 97.81 162 ASP B O 1
ATOM 3123 N N . GLU B 1 163 ? 1.051 9.391 7.266 1 96.75 163 GLU B N 1
ATOM 3124 C CA . GLU B 1 163 ? 0.37 8.266 6.633 1 96.75 163 GLU B CA 1
ATOM 3125 C C . GLU B 1 163 ? -1.142 8.352 6.82 1 96.75 163 GLU B C 1
ATOM 3127 O O . GLU B 1 163 ? -1.765 7.426 7.34 1 96.75 163 GLU B O 1
ATOM 3132 N N . PRO B 1 164 ? -1.729 9.344 6.246 1 96.44 164 PRO B N 1
ATOM 3133 C CA . PRO B 1 164 ? -3.137 9.617 6.555 1 96.44 164 PRO B CA 1
ATOM 3134 C C . PRO B 1 164 ? -4.078 8.555 5.984 1 96.44 164 PRO B C 1
ATOM 3136 O O . PRO B 1 164 ? -5.227 8.445 6.422 1 96.44 164 PRO B O 1
ATOM 3139 N N . THR B 1 165 ? -3.574 7.766 5.059 1 94.56 165 THR B N 1
ATOM 3140 C CA . THR B 1 165 ? -4.496 6.828 4.426 1 94.56 165 THR B CA 1
ATOM 3141 C C . THR B 1 165 ? -4.047 5.391 4.66 1 94.56 165 THR B C 1
ATOM 3143 O O . THR B 1 165 ? -4.57 4.461 4.039 1 94.56 165 THR B O 1
ATOM 3146 N N . ALA B 1 166 ? -3.127 5.191 5.504 1 90.75 166 ALA B N 1
ATOM 3147 C CA . ALA B 1 166 ? -2.605 3.854 5.762 1 90.75 166 ALA B CA 1
ATOM 3148 C C . ALA B 1 166 ? -3.701 2.926 6.277 1 90.75 166 ALA B C 1
ATOM 3150 O O . ALA B 1 166 ? -4.441 3.283 7.195 1 90.75 166 ALA B O 1
ATOM 3151 N N . GLY B 1 167 ? -3.791 1.752 5.621 1 86.62 167 GLY B N 1
ATOM 3152 C CA . GLY B 1 167 ? -4.699 0.723 6.102 1 86.62 167 GLY B CA 1
ATOM 3153 C C . GLY B 1 167 ? -6.145 0.972 5.711 1 86.62 167 GLY B C 1
ATOM 3154 O O . GLY B 1 167 ? -7.035 0.221 6.109 1 86.62 167 GLY B O 1
ATOM 3155 N N . LEU B 1 168 ? -6.414 2.008 4.934 1 91.94 168 LEU B N 1
ATOM 3156 C CA . LEU B 1 168 ? -7.781 2.338 4.547 1 91.94 168 LEU B CA 1
ATOM 3157 C C . LEU B 1 168 ? -8.141 1.701 3.209 1 91.94 168 LEU B C 1
ATOM 3159 O O . LEU B 1 168 ? -7.254 1.421 2.395 1 91.94 168 LEU B O 1
ATOM 3163 N N . ASP B 1 169 ? -9.461 1.434 3.059 1 90.38 169 ASP B N 1
ATOM 3164 C CA . ASP B 1 169 ? -9.922 0.994 1.744 1 90.38 169 ASP B CA 1
ATOM 3165 C C . ASP B 1 169 ? -9.789 2.113 0.714 1 90.38 169 ASP B C 1
ATOM 3167 O O . ASP B 1 169 ? -9.664 3.285 1.075 1 90.38 169 ASP B O 1
ATOM 3171 N N . PRO B 1 170 ? -9.844 1.765 -0.525 1 91.19 170 PRO B N 1
ATOM 3172 C CA . PRO B 1 170 ? -9.609 2.744 -1.588 1 91.19 170 PRO B CA 1
ATOM 3173 C C . PRO B 1 170 ? -10.625 3.885 -1.576 1 91.19 170 PRO B C 1
ATOM 3175 O O . PRO B 1 170 ? -10.273 5.027 -1.888 1 91.19 170 PRO B O 1
ATOM 3178 N N . VAL B 1 171 ? -11.82 3.57 -1.235 1 90.94 171 VAL B N 1
ATOM 3179 C CA . VAL B 1 171 ? -12.852 4.598 -1.246 1 90.94 171 VAL B CA 1
ATOM 3180 C C . VAL B 1 171 ? -12.492 5.711 -0.263 1 90.94 171 VAL B C 1
ATOM 3182 O O . VAL B 1 171 ? -12.492 6.891 -0.622 1 90.94 171 VAL B O 1
ATOM 3185 N N . TYR B 1 172 ? -12.078 5.32 0.895 1 92.25 172 TYR B N 1
ATOM 3186 C CA . TYR B 1 172 ? -11.711 6.297 1.913 1 92.25 172 TYR B CA 1
ATOM 3187 C C . TYR B 1 172 ? -10.383 6.965 1.572 1 92.25 172 TYR B C 1
ATOM 3189 O O . TYR B 1 172 ? -10.227 8.18 1.745 1 92.25 172 TYR B O 1
ATOM 3197 N N . SER B 1 173 ? -9.477 6.199 1.084 1 94 173 SER B N 1
ATOM 3198 C CA . SER B 1 173 ? -8.164 6.738 0.743 1 94 173 SER B CA 1
ATOM 3199 C C . SER B 1 173 ? -8.273 7.828 -0.317 1 94 173 SER B C 1
ATOM 3201 O O . SER B 1 173 ? -7.738 8.93 -0.142 1 94 173 SER B O 1
ATOM 3203 N N . VAL B 1 174 ? -9.008 7.543 -1.341 1 93.31 174 VAL B N 1
ATOM 3204 C CA . VAL B 1 174 ? -9.195 8.5 -2.428 1 93.31 174 VAL B CA 1
ATOM 3205 C C . VAL B 1 174 ? -9.945 9.727 -1.912 1 93.31 174 VAL B C 1
ATOM 3207 O O . VAL B 1 174 ? -9.594 10.859 -2.236 1 93.31 174 VAL B O 1
ATOM 3210 N N . GLY B 1 175 ? -10.93 9.453 -1.1 1 93.88 175 GLY B N 1
ATOM 3211 C CA . GLY B 1 175 ? -11.703 10.547 -0.54 1 93.88 175 GLY B CA 1
ATOM 3212 C C . GLY B 1 175 ? -10.875 11.492 0.306 1 93.88 175 GLY B C 1
ATOM 3213 O O . GLY B 1 175 ? -10.992 12.711 0.173 1 93.88 175 GLY B O 1
ATOM 3214 N N . ILE B 1 176 ? -10.078 10.953 1.118 1 95.88 176 ILE B N 1
ATOM 3215 C CA . ILE B 1 176 ? -9.258 11.75 2.018 1 95.88 176 ILE B CA 1
ATOM 3216 C C . ILE B 1 176 ? -8.219 12.531 1.213 1 95.88 176 ILE B C 1
ATOM 3218 O O . ILE B 1 176 ? -8 13.719 1.449 1 95.88 176 ILE B O 1
ATOM 3222 N N . ARG B 1 177 ? -7.605 11.914 0.281 1 95.19 177 ARG B N 1
ATOM 3223 C CA . ARG B 1 177 ? -6.609 12.586 -0.549 1 95.19 177 ARG B CA 1
ATOM 3224 C C . ARG B 1 177 ? -7.227 13.75 -1.309 1 95.19 177 ARG B C 1
ATOM 3226 O O . ARG B 1 177 ? -6.641 14.836 -1.376 1 95.19 177 ARG B O 1
ATOM 3233 N N . ARG B 1 178 ? -8.383 13.539 -1.812 1 93.94 178 ARG B N 1
ATOM 3234 C CA . ARG B 1 178 ? -9.094 14.594 -2.52 1 93.94 178 ARG B CA 1
ATOM 3235 C C . ARG B 1 178 ? -9.43 15.75 -1.582 1 93.94 178 ARG B C 1
ATOM 3237 O O . ARG B 1 178 ? -9.266 16.922 -1.944 1 93.94 178 ARG B O 1
ATOM 3244 N N . LEU B 1 179 ? -9.859 15.344 -0.481 1 95.88 179 LEU B N 1
ATOM 3245 C CA . LEU B 1 179 ? -10.211 16.344 0.523 1 95.88 179 LEU B CA 1
ATOM 3246 C C . LEU B 1 179 ? -9.008 17.219 0.866 1 95.88 179 LEU B C 1
ATOM 3248 O O . LEU B 1 179 ? -9.117 18.453 0.901 1 95.88 179 LEU B O 1
ATOM 3252 N N . LEU B 1 180 ? -7.887 16.609 1.073 1 96.62 180 LEU B N 1
ATOM 3253 C CA . LEU B 1 180 ? -6.668 17.344 1.413 1 96.62 180 LEU B CA 1
ATOM 3254 C C . LEU B 1 180 ? -6.258 18.281 0.282 1 96.62 180 LEU B C 1
ATOM 3256 O O . LEU B 1 180 ? -5.926 19.438 0.524 1 96.62 180 LEU B O 1
ATOM 3260 N N . LYS B 1 181 ? -6.273 17.812 -0.868 1 95.56 181 LYS B N 1
ATOM 3261 C CA . LYS B 1 181 ? -5.879 18.594 -2.033 1 95.56 181 LYS B CA 1
ATOM 3262 C C . LYS B 1 181 ? -6.816 19.781 -2.24 1 95.56 181 LYS B C 1
ATOM 3264 O O . LYS B 1 181 ? -6.367 20.922 -2.352 1 95.56 181 LYS B O 1
ATOM 3269 N N . GLU B 1 182 ? -8.086 19.516 -2.246 1 94.81 182 GLU B N 1
ATOM 3270 C CA . GLU B 1 182 ? -9.086 20.562 -2.477 1 94.81 182 GLU B CA 1
ATOM 3271 C C . GLU B 1 182 ? -9.039 21.609 -1.379 1 94.81 182 GLU B C 1
ATOM 3273 O O . GLU B 1 182 ? -9.141 22.812 -1.658 1 94.81 182 GLU B O 1
ATOM 3278 N N . TYR B 1 183 ? -8.93 21.109 -0.199 1 95.94 183 TYR B N 1
ATOM 3279 C CA . TYR B 1 183 ? -8.914 22.047 0.918 1 95.94 183 TYR B CA 1
ATOM 3280 C C . TYR B 1 183 ? -7.684 22.938 0.867 1 95.94 183 TYR B C 1
ATOM 3282 O O . TYR B 1 183 ? -7.777 24.141 1.113 1 95.94 183 TYR B O 1
ATOM 3290 N N . SER B 1 184 ? -6.531 22.406 0.592 1 95.88 184 SER B N 1
ATOM 3291 C CA . SER B 1 184 ? -5.309 23.188 0.434 1 95.88 184 SER B CA 1
ATOM 3292 C C . SER B 1 184 ? -5.461 24.234 -0.653 1 95.88 184 SER B C 1
ATOM 3294 O O . SER B 1 184 ? -5.133 25.406 -0.441 1 95.88 184 SER B O 1
ATOM 3296 N N . GLU B 1 185 ? -5.988 23.891 -1.754 1 94.12 185 GLU B N 1
ATOM 3297 C CA . GLU B 1 185 ? -6.156 24.797 -2.891 1 94.12 185 GLU B CA 1
ATOM 3298 C C . GLU B 1 185 ? -7.145 25.906 -2.568 1 94.12 185 GLU B C 1
ATOM 3300 O O . GLU B 1 185 ? -6.906 27.078 -2.908 1 94.12 185 GLU B O 1
ATOM 3305 N N . ARG B 1 186 ? -8.164 25.594 -1.865 1 94 186 ARG B N 1
ATOM 3306 C CA . ARG B 1 186 ? -9.25 26.531 -1.618 1 94 186 ARG B CA 1
ATOM 3307 C C . ARG B 1 186 ? -8.891 27.5 -0.493 1 94 186 ARG B C 1
ATOM 3309 O O . ARG B 1 186 ? -9.234 28.672 -0.549 1 94 186 ARG B O 1
ATOM 3316 N N . HIS B 1 187 ? -8.203 27 0.509 1 94.19 187 HIS B N 1
ATOM 3317 C CA . HIS B 1 187 ? -8.047 27.797 1.72 1 94.19 187 HIS B CA 1
ATOM 3318 C C . HIS B 1 187 ? -6.59 28.188 1.928 1 94.19 187 HIS B C 1
ATOM 3320 O O . HIS B 1 187 ? -6.27 28.906 2.877 1 94.19 187 HIS B O 1
ATOM 3326 N N . GLY B 1 188 ? -5.688 27.688 1.103 1 93.88 188 GLY B N 1
ATOM 3327 C CA . GLY B 1 188 ? -4.277 28.031 1.2 1 93.88 188 GLY B CA 1
ATOM 3328 C C . GLY B 1 188 ? -3.564 27.328 2.34 1 93.88 188 GLY B C 1
ATOM 3329 O O . GLY B 1 188 ? -2.521 27.797 2.805 1 93.88 188 GLY B O 1
ATOM 3330 N N . VAL B 1 189 ? -4.141 26.297 2.838 1 95.69 189 VAL B N 1
ATOM 3331 C CA . VAL B 1 189 ? -3.533 25.516 3.9 1 95.69 189 VAL B CA 1
ATOM 3332 C C . VAL B 1 189 ? -2.352 24.719 3.344 1 95.69 189 VAL B C 1
ATOM 3334 O O . VAL B 1 189 ? -2.443 24.125 2.262 1 95.69 189 VAL B O 1
ATOM 3337 N N . THR B 1 190 ? -1.184 24.781 4.074 1 97.88 190 THR B N 1
ATOM 3338 C CA . THR B 1 190 ? -0.059 23.922 3.725 1 97.88 190 THR B CA 1
ATOM 3339 C C . THR B 1 190 ? -0.24 22.531 4.32 1 97.88 190 THR B C 1
ATOM 3341 O O . THR B 1 190 ? -0.506 22.391 5.516 1 97.88 190 THR B O 1
ATOM 3344 N N . VAL B 1 191 ? -0.16 21.531 3.445 1 98.19 191 VAL B N 1
ATOM 3345 C CA . VAL B 1 191 ? -0.281 20.156 3.904 1 98.19 191 VAL B CA 1
ATOM 3346 C C . VAL B 1 191 ? 1.041 19.422 3.691 1 98.19 191 VAL B C 1
ATOM 3348 O O . VAL B 1 191 ? 1.588 19.422 2.586 1 98.19 191 VAL B O 1
ATOM 3351 N N . LEU B 1 192 ? 1.615 18.906 4.75 1 98.44 192 LEU B N 1
ATOM 3352 C CA . LEU B 1 192 ? 2.758 18 4.723 1 98.44 192 LEU B CA 1
ATOM 3353 C C . LEU B 1 192 ? 2.34 16.578 5.105 1 98.44 192 LEU B C 1
ATOM 3355 O O . LEU B 1 192 ? 1.91 16.344 6.234 1 98.44 192 LEU B O 1
ATOM 3359 N N . LEU B 1 193 ? 2.424 15.641 4.145 1 98.25 193 LEU B N 1
ATOM 3360 C CA . LEU B 1 193 ? 1.986 14.281 4.457 1 98.25 193 LEU B CA 1
ATOM 3361 C C . LEU B 1 193 ? 3.066 13.266 4.102 1 98.25 193 LEU B C 1
ATOM 3363 O O . LEU B 1 193 ? 3.908 13.523 3.238 1 98.25 193 LEU B O 1
ATOM 3367 N N . SER B 1 194 ? 3.141 12.227 4.84 1 97.81 194 SER B N 1
ATOM 3368 C CA . SER B 1 194 ? 4.031 11.109 4.535 1 97.81 194 SER B CA 1
ATOM 3369 C C . SER B 1 194 ? 3.254 9.93 3.961 1 97.81 194 SER B C 1
ATOM 3371 O O . SER B 1 194 ? 2.049 9.797 4.188 1 97.81 194 SER B O 1
ATOM 3373 N N . SER B 1 195 ? 3.902 9.164 3.182 1 95.62 195 SER B N 1
ATOM 3374 C CA . SER B 1 195 ? 3.336 7.93 2.648 1 95.62 195 SER B CA 1
ATOM 3375 C C . SER B 1 195 ? 4.434 6.953 2.236 1 95.62 195 SER B C 1
ATOM 3377 O O . SER B 1 195 ? 5.543 7.363 1.89 1 95.62 195 SER B O 1
ATOM 3379 N N . HIS B 1 196 ? 4.094 5.746 2.33 1 91.81 196 HIS B N 1
ATOM 3380 C CA . HIS B 1 196 ? 4.984 4.754 1.741 1 91.81 196 HIS B CA 1
ATOM 3381 C C . HIS B 1 196 ? 4.539 4.383 0.33 1 91.81 196 HIS B C 1
ATOM 3383 O O . HIS B 1 196 ? 5.25 3.668 -0.381 1 91.81 196 HIS B O 1
ATOM 3389 N N . ASN B 1 197 ? 3.457 4.848 -0.077 1 89.94 197 ASN B N 1
ATOM 3390 C CA . ASN B 1 197 ? 2.912 4.59 -1.406 1 89.94 197 ASN B CA 1
ATOM 3391 C C . ASN B 1 197 ? 3.23 5.73 -2.369 1 89.94 197 ASN B C 1
ATOM 3393 O O . ASN B 1 197 ? 2.629 6.805 -2.287 1 89.94 197 ASN B O 1
ATOM 3397 N N . MET B 1 198 ? 4.02 5.418 -3.34 1 91.12 198 MET B N 1
ATOM 3398 C CA . MET B 1 198 ? 4.488 6.441 -4.266 1 91.12 198 MET B CA 1
ATOM 3399 C C . MET B 1 198 ? 3.352 6.938 -5.152 1 91.12 198 MET B C 1
ATOM 3401 O O . MET B 1 198 ? 3.34 8.094 -5.566 1 91.12 198 MET B O 1
ATOM 3405 N N . TYR B 1 199 ? 2.461 6.141 -5.34 1 85.06 199 TYR B N 1
ATOM 3406 C CA . TYR B 1 199 ? 1.372 6.492 -6.242 1 85.06 199 TYR B CA 1
ATOM 3407 C C . TYR B 1 199 ? 0.398 7.457 -5.578 1 85.06 199 TYR B C 1
ATOM 3409 O O . TYR B 1 199 ? -0.146 8.352 -6.23 1 85.06 199 TYR B O 1
ATOM 3417 N N . GLU B 1 200 ? 0.267 7.301 -4.332 1 88 200 GLU B N 1
ATOM 3418 C CA . GLU B 1 200 ? -0.596 8.203 -3.574 1 88 200 GLU B CA 1
ATOM 3419 C C . GLU B 1 200 ? -0.082 9.633 -3.629 1 88 200 GLU B C 1
ATOM 3421 O O . GLU B 1 200 ? -0.858 10.57 -3.836 1 88 200 GLU B O 1
ATOM 3426 N N . VAL B 1 201 ? 1.193 9.758 -3.49 1 90.75 201 VAL B N 1
ATOM 3427 C CA . VAL B 1 201 ? 1.769 11.094 -3.43 1 90.75 201 VAL B CA 1
ATOM 3428 C C . VAL B 1 201 ? 1.765 11.727 -4.82 1 90.75 201 VAL B C 1
ATOM 3430 O O . VAL B 1 201 ? 1.656 12.945 -4.957 1 90.75 201 VAL B O 1
ATOM 3433 N N . GLU B 1 202 ? 1.935 10.875 -5.77 1 88.38 202 GLU B N 1
ATOM 3434 C CA . GLU B 1 202 ? 1.92 11.367 -7.145 1 88.38 202 GLU B CA 1
ATOM 3435 C C . GLU B 1 202 ? 0.586 12.023 -7.484 1 88.38 202 GLU B C 1
ATOM 3437 O O . GLU B 1 202 ? 0.544 13.008 -8.227 1 88.38 202 GLU B O 1
ATOM 3442 N N . SER B 1 203 ? -0.462 11.586 -6.918 1 85.25 203 SER B N 1
ATOM 3443 C CA . SER B 1 203 ? -1.803 12.047 -7.262 1 85.25 203 SER B CA 1
ATOM 3444 C C . SER B 1 203 ? -2.164 13.312 -6.488 1 85.25 203 SER B C 1
ATOM 3446 O O . SER B 1 203 ? -3.031 14.078 -6.914 1 85.25 203 SER B O 1
ATOM 3448 N N . VAL B 1 204 ? -1.461 13.57 -5.402 1 91.62 204 VAL B N 1
ATOM 3449 C CA . VAL B 1 204 ? -1.983 14.602 -4.516 1 91.62 204 VAL B CA 1
ATOM 3450 C C . VAL B 1 204 ? -0.929 15.688 -4.312 1 91.62 204 VAL B C 1
ATOM 3452 O O . VAL B 1 204 ? -1.264 16.859 -4.086 1 91.62 204 VAL B O 1
ATOM 3455 N N . CYS B 1 205 ? 0.324 15.336 -4.449 1 95.62 205 CYS B N 1
ATOM 3456 C CA . CYS B 1 205 ? 1.381 16.25 -4.051 1 95.62 205 CYS B CA 1
ATOM 3457 C C . CYS B 1 205 ? 1.975 16.969 -5.262 1 95.62 205 CYS B C 1
ATOM 3459 O O . CYS B 1 205 ? 2.205 16.344 -6.297 1 95.62 205 CYS B O 1
ATOM 3461 N N . SER B 1 206 ? 2.207 18.219 -5.055 1 93.56 206 SER B N 1
ATOM 3462 C CA . SER B 1 206 ? 2.895 18.984 -6.094 1 93.56 206 SER B CA 1
ATOM 3463 C C . SER B 1 206 ? 4.402 18.734 -6.047 1 93.56 206 SER B C 1
ATOM 3465 O O . SER B 1 206 ? 5.059 18.688 -7.09 1 93.56 206 SER B O 1
ATOM 3467 N N . GLU B 1 207 ? 4.879 18.688 -4.914 1 96.56 207 GLU B N 1
ATOM 3468 C CA . GLU B 1 207 ? 6.285 18.391 -4.66 1 96.56 207 GLU B CA 1
ATOM 3469 C C . GLU B 1 207 ? 6.438 17.297 -3.613 1 96.56 207 GLU B C 1
ATOM 3471 O O . GLU B 1 207 ? 5.551 17.094 -2.777 1 96.56 207 GLU B O 1
ATOM 3476 N N . ILE B 1 208 ? 7.613 16.625 -3.779 1 97.62 208 ILE B N 1
ATOM 3477 C CA . ILE B 1 208 ? 7.84 15.516 -2.857 1 97.62 208 ILE B CA 1
ATOM 3478 C C . ILE B 1 208 ? 9.312 15.477 -2.453 1 97.62 208 ILE B C 1
ATOM 3480 O O . ILE B 1 208 ? 10.164 16.078 -3.117 1 97.62 208 ILE B O 1
ATOM 3484 N N . THR B 1 209 ? 9.508 14.898 -1.291 1 97.62 209 THR B N 1
ATOM 3485 C CA . THR B 1 209 ? 10.836 14.453 -0.866 1 97.62 209 THR B CA 1
ATOM 3486 C C . THR B 1 209 ? 10.852 12.938 -0.667 1 97.62 209 THR B C 1
ATOM 3488 O O . THR B 1 209 ? 9.961 12.375 -0.035 1 97.62 209 THR B O 1
ATOM 3491 N N . MET B 1 210 ? 11.844 12.273 -1.288 1 97.44 210 MET B N 1
ATOM 3492 C CA . MET B 1 210 ? 12.047 10.844 -1.087 1 97.44 210 MET B CA 1
ATOM 3493 C C . MET B 1 210 ? 13.133 10.594 -0.043 1 97.44 210 MET B C 1
ATOM 3495 O O . MET B 1 210 ? 14.234 11.133 -0.139 1 97.44 210 MET B O 1
ATOM 3499 N N . ILE B 1 211 ? 12.773 9.805 0.92 1 97.19 211 ILE B N 1
ATOM 3500 C CA . ILE B 1 211 ? 13.711 9.5 1.995 1 97.19 211 ILE B CA 1
ATOM 3501 C C . ILE B 1 211 ? 14.031 8 1.988 1 97.19 211 ILE B C 1
ATOM 3503 O O . ILE B 1 211 ? 13.141 7.172 1.777 1 97.19 211 ILE B O 1
ATOM 3507 N N . SER B 1 212 ? 15.242 7.656 2.129 1 95.94 212 SER B N 1
ATOM 3508 C CA . SER B 1 212 ? 15.742 6.289 2.223 1 95.94 212 SER B CA 1
ATOM 3509 C C . SER B 1 212 ? 16.844 6.176 3.271 1 95.94 212 SER B C 1
ATOM 3511 O O . SER B 1 212 ? 17.844 6.898 3.215 1 95.94 212 SER B O 1
ATOM 3513 N N . SER B 1 213 ? 16.656 5.301 4.203 1 94.25 213 SER B N 1
ATOM 3514 C CA . SER B 1 213 ? 17.641 5.023 5.246 1 94.25 213 SER B CA 1
ATOM 3515 C C . SER B 1 213 ? 18.094 6.309 5.934 1 94.25 213 SER B C 1
ATOM 3517 O O . SER B 1 213 ? 19.281 6.523 6.137 1 94.25 213 SER B O 1
ATOM 3519 N N . GLY B 1 214 ? 17.141 7.164 6.137 1 96.88 214 GLY B N 1
ATOM 3520 C CA . GLY B 1 214 ? 17.391 8.359 6.93 1 96.88 214 GLY B CA 1
ATOM 3521 C C . GLY B 1 214 ? 17.984 9.5 6.121 1 96.88 214 GLY B C 1
ATOM 3522 O O . GLY B 1 214 ? 18.328 10.547 6.676 1 96.88 214 GLY B O 1
ATOM 3523 N N . ARG B 1 215 ? 18.078 9.32 4.816 1 97.5 215 ARG B N 1
ATOM 3524 C CA . ARG B 1 215 ? 18.625 10.344 3.941 1 97.5 215 ARG B CA 1
ATOM 3525 C C . ARG B 1 215 ? 17.641 10.727 2.842 1 97.5 215 ARG B C 1
ATOM 3527 O O . ARG B 1 215 ? 16.875 9.883 2.377 1 97.5 215 ARG B O 1
ATOM 3534 N N . ILE B 1 216 ? 17.734 11.992 2.492 1 97.69 216 ILE B N 1
ATOM 3535 C CA . ILE B 1 216 ? 16.938 12.438 1.354 1 97.69 216 ILE B CA 1
ATOM 3536 C C . ILE B 1 216 ? 17.641 12.055 0.053 1 97.69 216 ILE B C 1
ATOM 3538 O O . ILE B 1 216 ? 18.812 12.383 -0.141 1 97.69 216 ILE B O 1
ATOM 3542 N N . VAL B 1 217 ? 16.891 11.414 -0.853 1 96.5 217 VAL B N 1
ATOM 3543 C CA . VAL B 1 217 ? 17.516 10.969 -2.098 1 96.5 217 VAL B CA 1
ATOM 3544 C C . VAL B 1 217 ? 16.969 11.789 -3.266 1 96.5 217 VAL B C 1
ATOM 3546 O O . VAL B 1 217 ? 17.547 11.766 -4.363 1 96.5 217 VAL B O 1
ATOM 3549 N N . TYR B 1 218 ? 15.93 12.484 -2.975 1 97.12 218 TYR B N 1
ATOM 3550 C CA . TYR B 1 218 ? 15.344 13.336 -4.012 1 97.12 218 TYR B CA 1
ATOM 3551 C C . TYR B 1 218 ? 14.375 14.344 -3.414 1 97.12 218 TYR B C 1
ATOM 3553 O O . TYR B 1 218 ? 13.656 14.039 -2.459 1 97.12 218 TYR B O 1
ATOM 3561 N N . SER B 1 219 ? 14.367 15.562 -3.922 1 97.38 219 SER B N 1
ATOM 3562 C CA . SER B 1 219 ? 13.352 16.578 -3.67 1 97.38 219 SER B CA 1
ATOM 3563 C C . SER B 1 219 ? 12.969 17.312 -4.953 1 97.38 219 SER B C 1
ATOM 3565 O O . SER B 1 219 ? 13.836 17.734 -5.719 1 97.38 219 SER B O 1
ATOM 3567 N N . GLY B 1 220 ? 11.727 17.406 -5.234 1 96.38 220 GLY B N 1
ATOM 3568 C CA . GLY B 1 220 ? 11.211 18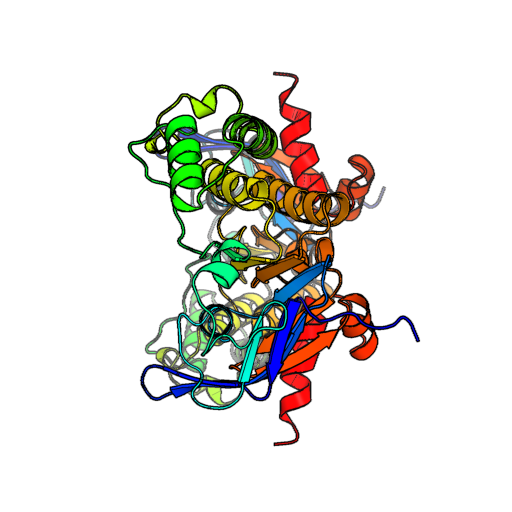.047 -6.434 1 96.38 220 GLY B CA 1
ATOM 3569 C C . GLY B 1 220 ? 9.844 17.531 -6.844 1 96.38 220 GLY B C 1
ATOM 3570 O O . GLY B 1 220 ? 9.125 16.953 -6.031 1 96.38 220 GLY B O 1
ATOM 3571 N N . SER B 1 221 ? 9.438 17.828 -7.98 1 96.44 221 SER B N 1
ATOM 3572 C CA . SER B 1 221 ? 8.141 17.344 -8.461 1 96.44 221 SER B CA 1
ATOM 3573 C C . SER B 1 221 ? 8.195 15.867 -8.836 1 96.44 221 SER B C 1
ATOM 3575 O O . SER B 1 221 ? 9.25 15.367 -9.234 1 96.44 221 SER B O 1
ATOM 3577 N N . PRO B 1 222 ? 7.094 15.164 -8.688 1 95.75 222 PRO B N 1
ATOM 3578 C CA . PRO B 1 222 ? 7.055 13.766 -9.117 1 95.75 222 PRO B CA 1
ATOM 3579 C C . PRO B 1 222 ? 7.453 13.586 -10.578 1 95.75 222 PRO B C 1
ATOM 3581 O O . PRO B 1 222 ? 8.227 12.68 -10.906 1 95.75 222 PRO B O 1
ATOM 3584 N N . GLY B 1 223 ? 6.965 14.461 -11.414 1 95 223 GLY B N 1
ATOM 3585 C CA . GLY B 1 223 ? 7.293 14.391 -12.828 1 95 223 GLY B CA 1
ATOM 3586 C C . GLY B 1 223 ? 8.781 14.492 -13.102 1 95 223 GLY B C 1
ATOM 3587 O O . GLY B 1 223 ? 9.312 13.773 -13.953 1 95 223 GLY B O 1
ATOM 3588 N N . GLU B 1 224 ? 9.43 15.375 -12.359 1 96.38 224 GLU B N 1
ATOM 3589 C CA . GLU B 1 224 ? 10.867 15.562 -12.539 1 96.38 224 GLU B CA 1
ATOM 3590 C C . GLU B 1 224 ? 11.648 14.328 -12.109 1 96.38 224 GLU B C 1
ATOM 3592 O O . GLU B 1 224 ? 12.656 13.977 -12.734 1 96.38 224 GLU B O 1
ATOM 3597 N N . ALA B 1 225 ? 11.219 13.656 -11.078 1 95.5 225 ALA B N 1
ATOM 3598 C CA . ALA B 1 225 ? 11.875 12.43 -10.633 1 95.5 225 ALA B CA 1
ATOM 3599 C C . ALA B 1 225 ? 11.852 11.367 -11.734 1 95.5 225 ALA B C 1
ATOM 3601 O O . ALA B 1 225 ? 12.875 10.734 -12.016 1 95.5 225 ALA B O 1
ATOM 3602 N N . VAL B 1 226 ? 10.711 11.242 -12.336 1 94.88 226 VAL B N 1
ATOM 3603 C CA . VAL B 1 226 ? 10.523 10.258 -13.398 1 94.88 226 VAL B CA 1
ATOM 3604 C C . VAL B 1 226 ? 11.391 10.617 -14.602 1 94.88 226 VAL B C 1
ATOM 3606 O O . VAL B 1 226 ? 12.102 9.773 -15.148 1 94.88 226 VAL B O 1
ATOM 3609 N N . ARG B 1 227 ? 11.414 11.867 -14.93 1 96.12 227 ARG B N 1
ATOM 3610 C CA . ARG B 1 227 ? 12.172 12.336 -16.094 1 96.12 227 ARG B CA 1
ATOM 3611 C C . ARG B 1 227 ? 13.672 12.164 -15.859 1 96.12 227 ARG B C 1
ATOM 3613 O O . ARG B 1 227 ? 14.383 11.656 -16.734 1 96.12 227 ARG B O 1
ATOM 3620 N N . ARG B 1 228 ? 14.117 12.547 -14.719 1 95.12 228 ARG B N 1
ATOM 3621 C CA . ARG B 1 228 ? 15.539 12.508 -14.383 1 95.12 228 ARG B CA 1
ATOM 3622 C C . ARG B 1 228 ? 16.062 11.078 -14.422 1 95.12 228 ARG B C 1
ATOM 3624 O O . ARG B 1 228 ? 17.234 10.852 -14.758 1 95.12 228 ARG B O 1
ATOM 3631 N N . THR B 1 229 ? 15.258 10.117 -14.086 1 95.38 229 THR B N 1
ATOM 3632 C CA . THR B 1 229 ? 15.719 8.734 -13.969 1 95.38 229 THR B CA 1
ATOM 3633 C C . THR B 1 229 ? 15.383 7.953 -15.234 1 95.38 229 THR B C 1
ATOM 3635 O O . THR B 1 229 ? 15.883 6.844 -15.438 1 95.38 229 THR B O 1
ATOM 3638 N N . GLY B 1 230 ? 14.508 8.484 -16.031 1 94 230 GLY B N 1
ATOM 3639 C CA . GLY B 1 230 ? 14.047 7.75 -17.203 1 94 230 GLY B CA 1
ATOM 3640 C C . GLY B 1 230 ? 13.125 6.59 -16.859 1 94 230 GLY B C 1
ATOM 3641 O O . GLY B 1 230 ? 12.953 5.672 -17.656 1 94 230 GLY B O 1
ATOM 3642 N N . ALA B 1 231 ? 12.57 6.672 -15.703 1 92.62 231 ALA B N 1
ATOM 3643 C CA . ALA B 1 231 ? 11.703 5.594 -15.234 1 92.62 231 ALA B CA 1
ATOM 3644 C C . ALA B 1 231 ? 10.297 5.723 -15.812 1 92.62 231 ALA B C 1
ATOM 3646 O O . ALA B 1 231 ? 9.961 6.75 -16.406 1 92.62 231 ALA B O 1
ATOM 3647 N N . SER B 1 232 ? 9.516 4.664 -15.648 1 88.38 232 SER B N 1
ATOM 3648 C CA . SER B 1 232 ? 8.148 4.645 -16.172 1 88.38 232 SER B CA 1
ATOM 3649 C C . SER B 1 232 ? 7.145 5.066 -15.102 1 88.38 232 SER B C 1
ATOM 3651 O O . SER B 1 232 ? 5.969 5.285 -15.398 1 88.38 232 SER B O 1
ATOM 3653 N N . SER B 1 233 ? 7.598 5.156 -13.906 1 90.38 233 SER B N 1
ATOM 3654 C CA . SER B 1 233 ? 6.738 5.516 -12.789 1 90.38 233 SER B CA 1
ATOM 3655 C C . SER B 1 233 ? 7.543 6.137 -11.648 1 90.38 233 SER B C 1
ATOM 3657 O O . SER B 1 233 ? 8.773 6.09 -11.656 1 90.38 233 SER B O 1
ATOM 3659 N N . LEU B 1 234 ? 6.855 6.707 -10.727 1 93 234 LEU B N 1
ATOM 3660 C CA . LEU B 1 234 ? 7.516 7.305 -9.57 1 93 234 LEU B CA 1
ATOM 3661 C C . LEU B 1 234 ? 8.18 6.234 -8.711 1 93 234 LEU B C 1
ATOM 3663 O O . LEU B 1 234 ? 9.266 6.457 -8.164 1 93 234 LEU B O 1
ATOM 3667 N N . GLU B 1 235 ? 7.543 5.129 -8.594 1 93.06 235 GLU B N 1
ATOM 3668 C CA . GLU B 1 235 ? 8.109 4.027 -7.816 1 93.06 235 GLU B CA 1
ATOM 3669 C C . GLU B 1 235 ? 9.422 3.545 -8.43 1 93.06 235 GLU B C 1
ATOM 3671 O O . GLU B 1 235 ? 10.406 3.328 -7.715 1 93.06 235 GLU B O 1
ATOM 3676 N N . GLU B 1 236 ? 9.43 3.424 -9.695 1 92.94 236 GLU B N 1
ATOM 3677 C CA . GLU B 1 236 ? 10.656 3.012 -10.375 1 92.94 236 GLU B CA 1
ATOM 3678 C C . GLU B 1 236 ? 11.734 4.082 -10.266 1 92.94 236 GLU B C 1
ATOM 3680 O O . GLU B 1 236 ? 12.93 3.768 -10.188 1 92.94 236 GLU B O 1
ATOM 3685 N N . ALA B 1 237 ? 11.289 5.309 -10.328 1 94.88 237 ALA B N 1
ATOM 3686 C CA . ALA B 1 237 ? 12.234 6.402 -10.133 1 94.88 237 ALA B CA 1
ATOM 3687 C C . ALA B 1 237 ? 12.891 6.316 -8.758 1 94.88 237 ALA B C 1
ATOM 3689 O O . ALA B 1 237 ? 14.102 6.516 -8.633 1 94.88 237 ALA B O 1
ATOM 3690 N N . TYR B 1 238 ? 12.109 6.059 -7.738 1 95.56 238 TYR B N 1
ATOM 3691 C CA . TYR B 1 238 ? 12.633 5.887 -6.387 1 95.56 238 TYR B CA 1
ATOM 3692 C C . TYR B 1 238 ? 13.688 4.781 -6.348 1 95.56 238 TYR B C 1
ATOM 3694 O O . TYR B 1 238 ? 14.766 4.965 -5.789 1 95.56 238 TYR B O 1
ATOM 3702 N N . VAL B 1 239 ? 13.336 3.66 -6.988 1 94.12 239 VAL B N 1
ATOM 3703 C CA . VAL B 1 239 ? 14.242 2.516 -7.016 1 94.12 239 VAL B CA 1
ATOM 3704 C C . VAL B 1 239 ? 15.547 2.908 -7.703 1 94.12 239 VAL B C 1
ATOM 3706 O O . VAL B 1 239 ? 16.625 2.594 -7.211 1 94.12 239 VAL B O 1
ATOM 3709 N N . ALA B 1 240 ? 15.43 3.617 -8.75 1 94.94 240 ALA B N 1
ATOM 3710 C CA . ALA B 1 240 ? 16.609 4.062 -9.484 1 94.94 240 ALA B CA 1
ATOM 3711 C C . ALA B 1 240 ? 17.469 4.988 -8.625 1 94.94 240 ALA B C 1
ATOM 3713 O O . ALA B 1 240 ? 18.703 4.887 -8.641 1 94.94 240 ALA B O 1
ATOM 3714 N N . LEU B 1 241 ? 16.844 5.852 -7.914 1 94.25 241 LEU B N 1
ATOM 3715 C CA . LEU B 1 241 ? 17.531 6.848 -7.105 1 94.25 241 LEU B CA 1
ATOM 3716 C C . LEU B 1 241 ? 18.25 6.191 -5.926 1 94.25 241 LEU B C 1
ATOM 3718 O O . LEU B 1 241 ? 19.328 6.637 -5.523 1 94.25 241 LEU B O 1
ATOM 3722 N N . VAL B 1 242 ? 17.672 5.172 -5.422 1 91.69 242 VAL B N 1
ATOM 3723 C CA . VAL B 1 242 ? 18.234 4.551 -4.227 1 91.69 242 VAL B CA 1
ATOM 3724 C C . VAL B 1 242 ? 19.297 3.518 -4.621 1 91.69 242 VAL B C 1
ATOM 3726 O O . VAL B 1 242 ? 20.219 3.244 -3.859 1 91.69 242 VAL B O 1
ATOM 3729 N N . THR B 1 243 ? 19.016 2.809 -5.746 1 86.31 243 THR B N 1
ATOM 3730 C CA . THR B 1 243 ? 19.969 1.811 -6.195 1 86.31 243 THR B CA 1
ATOM 3731 C C . THR B 1 243 ? 21.141 2.473 -6.918 1 86.31 243 THR B C 1
ATOM 3733 O O . THR B 1 243 ? 22.25 1.938 -6.941 1 86.31 243 THR B O 1
ATOM 3736 N N . GLY B 1 244 ? 20.953 3.424 -7.805 1 72.44 244 GLY B N 1
ATOM 3737 C CA . GLY B 1 244 ? 22 4.113 -8.539 1 72.44 244 GLY B CA 1
ATOM 3738 C C . GLY B 1 244 ? 22.875 4.973 -7.656 1 72.44 244 GLY B C 1
ATOM 3739 O O . GLY B 1 244 ? 24.047 5.223 -7.98 1 72.44 244 GLY B O 1
ATOM 3740 N N . GLY B 1 245 ? 22.469 5.75 -6.691 1 57.88 245 GLY B N 1
ATOM 3741 C CA . GLY B 1 245 ? 23.281 6.582 -5.816 1 57.88 245 GLY B CA 1
ATOM 3742 C C . GLY B 1 245 ? 24.234 5.781 -4.949 1 57.88 245 GLY B C 1
ATOM 3743 O O . GLY B 1 245 ? 25.062 6.355 -4.242 1 57.88 245 GLY B O 1
ATOM 3744 N N . GLY B 1 246 ? 24.109 4.527 -4.57 1 45.78 246 GLY B N 1
ATOM 3745 C CA . GLY B 1 246 ? 25.062 3.762 -3.787 1 45.78 246 GLY B CA 1
ATOM 3746 C C . GLY B 1 246 ? 26.406 3.58 -4.488 1 45.78 246 GLY B C 1
ATOM 3747 O O . GLY B 1 246 ? 27.297 2.893 -3.977 1 45.78 246 GLY B O 1
ATOM 3748 N N . GLY B 1 247 ? 26.609 3.717 -5.668 1 34.88 247 GLY B N 1
ATOM 3749 C CA . GLY B 1 247 ? 27.969 3.527 -6.172 1 34.88 247 GLY B CA 1
ATOM 3750 C C . GLY B 1 247 ? 28.969 4.512 -5.586 1 34.88 247 GLY B C 1
ATOM 3751 O O . GLY B 1 247 ? 30.172 4.34 -5.742 1 34.88 247 GLY B O 1
ATOM 3752 N N . GLU B 1 248 ? 28.766 5.773 -5.422 1 31.28 248 GLU B N 1
ATOM 3753 C CA . GLU B 1 248 ? 29.922 6.578 -5.082 1 31.28 248 GLU B CA 1
ATOM 3754 C C . GLU B 1 248 ? 30.281 6.441 -3.602 1 31.28 248 GLU B C 1
ATOM 3756 O O . GLU B 1 248 ? 31.156 7.156 -3.096 1 31.28 248 GLU B O 1
ATOM 3761 N N . SER B 1 249 ? 29.609 5.613 -2.756 1 26.77 249 SER B N 1
ATOM 3762 C CA . SER B 1 249 ? 30.516 5.492 -1.618 1 26.77 249 SER B CA 1
ATOM 3763 C C . SER B 1 249 ? 31.562 4.41 -1.855 1 26.77 249 SER B C 1
ATOM 3765 O O . SER B 1 249 ? 31.25 3.361 -2.428 1 26.77 249 SER B O 1
#

Organism: Aeropyrum pernix (strain ATCC 700893 / DSM 11879 / JCM 9820 / NBRC 100138 / K1) (NCBI:txid272557)

Secondary structure (DSSP, 8-state):
-------SEEEEEEEEEETTEEEEEEEEEEE-TTSEEEEE--TTSSHHHHHHHHTTSS--SEEEEEETTEEGGG--HHHHTSEEEE-TT----TTSBHHHHHHHHHHHHT-S-HHHHHHHHHHHHT-GGGGGSBGGGS-HHHHHHHHHHHHHHT--SEEEEESTTTT--HHHHHHHHHHHHHHHHHH--EEEEEES-HHHHHHH-SEEEEEETTEEEEEE-HHHHHHHHT-SSHHHHHHHHHHHGGG--/-------SEEEEEEEEEETTEEEEEEEEEEE-TTSEEEEE--TTSSHHHHHHHHTTSS--SEEEEEETTEEGGG--HHHHTSEEEE-TT----TTSBHHHHHHHHHHHHT-S-HHHHHHHHHHHHT-GGGGGSBGGGS-HHHHHHHHHHHHHHT--SEEEEESTTTT--HHHHHHHHHHHHHHHHHH--EEEEEES-HHHHHHH-SEEEEEETTEEEEEE-HHHHHHHHT-SSHHHHHHHHHHHGGG--

pLDDT: mean 93.14, std 11.28, range [25.28, 98.69]

Radius of gyration: 24.96 Å; Cα contacts (8 Å, |Δi|>4): 975; chains: 2; bounding box: 61×72×58 Å

Foldseek 3Di:
DPPQPDFQKWWAQFWDDDPRDIQAGGDTDTHGFLFEEEEAADPSLCLQVVLCCQQVVDPTPDTFMDGPRHTNVPDDPVRVLQEAEAAPPDFFDQADALLVRLQVLCVVSVPDPSVQLSVQLQVQLPCPPSSRPGNNPDDPLSRLSSVLSSRCSSVHREYEYEASCPPHDPVSLVSSLVSVQVSSNVRRRYYYYYDHDQVSCLVRGQWYWYTGSNYTQDTGGLVVLCVVQVHPGSVVSSVSSVVVVPPVD/DPPQPDFQKWWAQFWDDDPRDIQAGGATDTHGFLFEEEEAADPSLCLQVVLCCLQVVDPTPDTFMDGPRHTNVPDDPVRVLQEAEAAPPDFFDQADALLVRLQVLCVVSVPDPSVQLSVQLQVQLPCPPSSRPGNNPPDPLSRLSSVLSSRCSSVHREYEYEASCPPHDPVSLVSSLVSVQVSSNVSRHYYYYYDHDQVSCLVRGQWYWYTGSNYTQDTGGLVVLCVVQVHPGSVVSSVSSVVVVPPPD

Nearest PDB structures (foldseek):
  8w9m-assembly1_D  TM=8.770E-01  e=1.955E-17  Nostoc sp. PCC 7120 = FACHB-418
  8w9m-assembly1_C  TM=8.769E-01  e=3.149E-17  Nostoc sp. PCC 7120 = FACHB-418
  6xjh-assembly1_D  TM=8.843E-01  e=1.668E-16  Staphylococcus aureus
  7w7b-assembly2_G  TM=8.714E-01  e=5.826E-16  Corynebacterium diphtheriae NCTC 13129
  7w7a-assembly2_E  TM=8.798E-01  e=5.071E-14  Corynebacterium diphtheriae NCTC 13129

InterPro domains:
  IPR003439 ABC transporter-like, ATP-binding domain [PF00005] (24-166)
  IPR003439 ABC transporter-like, ATP-binding domain [PS50893] (9-238)
  IPR003593 AAA+ ATPase domain [SM00382] (33-223)
  IPR017871 ABC transporter-like, conserved site [PS00211] (138-152)
  IPR027417 P-loop containing nucleoside triphosphate hydrolase [G3DSA:3.40.50.300] (4-245)
  IPR027417 P-loop containing nucleoside triphosphate hydrolase [SSF52540] (7-228)